Protein AF-A0A813EZA9-F1 (afdb_monomer_lite)

Sequence (537 aa):
VLAMAGLGVSVLGASGIALLLAYHVHFVANLRSFEDGQQLAKQQLSHFQDSVSQLTAAILRPGSSVAEVDAGKLVYPAAALEFALAGPSSFLHNNNKSPLSEDGIKQGKVSDLDKASRNARKFSWHSFYRRGVLRAAPEGSRARYTIEWLGTDKLETMISVKNRSMELSDLVMYDGKLFAMCDITGLVFEVDPVKRLAFQRLALPDGNGKVLKPFKSEWATVKDGILLVGSMGREWVGDQGQIEHFDSQWLKSIDKNGRVESLNWRPVYEALRAASNTSSPGYLWHEAVIWDALLRRWLVLPRKASEREPYSPESDETRGTNMLLLASEDFSQIEVLRIGPLEPEWGFAALRKVPGTNDTYMALKVLEVGERTETKVVVFDLSGNMLLDPPFQPVESAKCLQLLITAMADPQVDITFDEDNRIRVMPKEKFKMTEQLELECQGFSEKIQQFGGTVDMLVEILDGEASKIEHEKLRAIGQRNRAEMEAEARRRKEQNMQAMIQEKTAEHERLVFQLNSLEKAEREQKALIEKLSNNEV

Secondary structure (DSSP, 8-state):
-------------THHHHHHHHHHHHHHHTTTT-STTHHHHHHHHHHHHHHHHHHHHHHT-SS--S----TTS----GGGSTTSS--S--------S----TT-EEEEEE---GGGGB-SSSS-EEEEEEEEEEEEPPTT-S-SEEEEEEEEEEEEES--BTTB---EEEEEEETTEEEEEETTT-EEEEEETTTTEEEEEEE-EETTTTEEEEP---EEEEETTEEEEE---S-EE-TTS-EEE-GGGEEEEE-TT--EEEEE-HHHHHHHHHHTT--TTSEEEEEEEEEETTTTEEEEEEEEEESSS---HHHHTT-B--EEEEEETTSSSEEEEE-S---TTEEEEEEEEPTT-SSEEEEEEEEEETTEEEEEEEEEETT--B-SSSSSEEE-SS-----EEE---------EE-TTS-EESS-HHHHHHHHHHHHHHHHHHHHHHHHHHHHHHHHHHHHHHHHHHHHHHHHHHHHHHHHHHHHHHHHHHHHHHHHHHHHHHHHHHHHHHHHHHHHHHHHHHHHHHHHHHTT--

pLDDT: mean 78.69, std 23.59, range [22.75, 98.62]

Radius of gyration: 42.3 Å; chains: 1; bounding box: 136×72×142 Å

Foldseek 3Di:
DDPDDDDDDDDDPPVVVVVVVVVVVVVVVPPPPDPVVVVVVVVVVVVVVVVVVVVVVVVPDPDDDPDDDDPPPDDDPPPVPVVPPDDPPPPPDDPPDDPADPQAWKKKFKFQQDLVQADPPDLKGKIKIWIKGWAQDDPPDPFRIDIGTDDIFIEMDNDFDPSDWSRWQEWDDAPNWIWTAIQQFLWIWTQDPVVSYTHTDDWQAFAQRPHPGGHRWQEWEDDPRKIKTAAFLDFDADPVRHGPDRRRQWIWIQHPVRDTGIDRNNVVSQLVCVQVLQPPVGHFTFRAWYQDPLVQWIKTFTQFTDNYHHDDPQQRQQRAAQWIWIAHNVRPDIDIDGADDGRRQKGWQYKDAAPPDRFKIKTKIWGDHPPFIWIWIWIAGPVRDTNDVVRIGTDDRTHIRYMDIDDPPDPPFDWDADPVRDTDRDDPVVVVVVVVVVVVVVVVVVVVVVVVVVVVVVVVVVVVVVVVVVVVVVVVVVVVVVVVVVVVVVVVVVVVVVVVVVVVVVVVVVVVVVVVVVVVVVVVVVVVVVVVVVPPD

Organism: Polarella glacialis (NCBI:txid89957)

InterPro domains:
  IPR009283 Apyrase [PF06079] (113-390)
  IPR009283 Apyrase [PTHR13023] (107-389)
  IPR028172 Intraflagellar transport protein 20 [PF14931] (415-532)
  IPR036258 Apyrase superfamily [G3DSA:2.120.10.100] (89-400)
  IPR036258 Apyrase superfamily [SSF101887] (106-389)

Structure (mmCIF, N/CA/C/O backbone):
data_AF-A0A813EZA9-F1
#
_entry.id   AF-A0A813EZA9-F1
#
loop_
_atom_site.group_PDB
_atom_site.id
_atom_site.type_symbol
_atom_site.label_atom_id
_atom_site.label_alt_id
_atom_site.label_comp_id
_atom_site.label_asym_id
_atom_site.label_entity_id
_atom_site.label_seq_id
_atom_site.pdbx_PDB_ins_code
_atom_site.Cartn_x
_atom_site.Cartn_y
_atom_site.Cartn_z
_atom_site.occupancy
_atom_site.B_iso_or_equiv
_atom_site.auth_seq_id
_atom_site.auth_comp_id
_atom_site.auth_asym_id
_atom_site.auth_atom_id
_atom_site.pdbx_PDB_model_num
ATOM 1 N N . VAL A 1 1 ? -31.304 -35.049 33.014 1.00 28.19 1 VAL A N 1
ATOM 2 C CA . VAL A 1 1 ? -32.443 -35.773 33.622 1.00 28.19 1 VAL A CA 1
ATOM 3 C C . VAL A 1 1 ? -33.708 -35.028 33.261 1.00 28.19 1 VAL A C 1
ATOM 5 O O . VAL A 1 1 ? -34.031 -34.020 33.871 1.00 28.19 1 VAL A O 1
ATOM 8 N N . LEU A 1 2 ? -34.359 -35.493 32.199 1.00 22.75 2 LEU A N 1
ATOM 9 C CA . LEU A 1 2 ? -35.774 -35.256 31.964 1.00 22.75 2 LEU A CA 1
ATOM 10 C C . LEU A 1 2 ? -36.556 -36.026 33.036 1.00 22.75 2 LEU A C 1
ATOM 12 O O . LEU A 1 2 ? -36.596 -37.250 33.022 1.00 22.75 2 LEU A O 1
ATOM 16 N N . ALA A 1 3 ? -37.160 -35.299 33.959 1.00 24.53 3 ALA A N 1
ATOM 17 C CA . ALA A 1 3 ? -38.492 -35.586 34.473 1.00 24.53 3 ALA A CA 1
ATOM 18 C C . ALA A 1 3 ? -39.149 -34.201 34.434 1.00 24.53 3 ALA A C 1
ATOM 20 O O . ALA A 1 3 ? -38.639 -33.271 35.040 1.00 24.53 3 ALA A O 1
ATOM 21 N N . MET A 1 4 ? -40.145 -33.913 33.614 1.00 24.69 4 MET A N 1
ATOM 22 C CA . MET A 1 4 ? -41.394 -34.624 33.426 1.00 24.69 4 MET A CA 1
ATOM 23 C C . MET A 1 4 ? -41.964 -34.232 32.059 1.00 24.69 4 MET A C 1
ATOM 25 O O . MET A 1 4 ? -41.934 -33.062 31.681 1.00 24.69 4 MET A O 1
ATOM 29 N N . ALA A 1 5 ? -42.525 -35.207 31.350 1.00 36.88 5 ALA A N 1
ATOM 30 C CA . ALA A 1 5 ? -43.491 -34.959 30.292 1.00 36.88 5 ALA A CA 1
ATOM 31 C C . ALA A 1 5 ? -44.751 -34.298 30.877 1.00 36.88 5 ALA A C 1
ATOM 33 O O . ALA A 1 5 ? -45.174 -34.642 31.980 1.00 36.88 5 ALA A O 1
ATOM 34 N N . GLY A 1 6 ? -45.382 -33.397 30.124 1.00 23.31 6 GLY A N 1
ATOM 35 C CA . GLY A 1 6 ? -46.625 -32.774 30.565 1.00 23.31 6 GLY A CA 1
ATOM 36 C C . GLY A 1 6 ? -47.263 -31.857 29.531 1.00 23.31 6 GLY A C 1
ATOM 37 O O . GLY A 1 6 ? -47.267 -30.653 29.722 1.00 23.31 6 GLY A O 1
ATOM 38 N N . LEU A 1 7 ? -47.856 -32.473 28.504 1.00 29.86 7 LEU A N 1
ATOM 39 C CA . LEU A 1 7 ? -49.028 -31.998 27.750 1.00 29.86 7 LEU A CA 1
ATOM 40 C C . LEU A 1 7 ? -48.911 -30.735 26.874 1.00 29.86 7 LEU A C 1
ATOM 42 O O . LEU A 1 7 ? -48.772 -29.614 27.346 1.00 29.86 7 LEU A O 1
ATOM 46 N N . GLY A 1 8 ? -49.218 -30.949 25.589 1.00 29.86 8 GLY A N 1
ATOM 47 C CA . GLY A 1 8 ? -49.874 -29.966 24.728 1.00 29.86 8 GLY A CA 1
ATOM 48 C C . GLY A 1 8 ? -49.059 -29.588 23.503 1.00 29.86 8 GLY A C 1
ATOM 49 O O . GLY A 1 8 ? -48.077 -28.890 23.656 1.00 29.86 8 GLY A O 1
ATOM 50 N N . VAL A 1 9 ? -49.496 -30.015 22.311 1.00 30.50 9 VAL A N 1
ATOM 51 C CA . VAL A 1 9 ? -49.810 -29.128 21.171 1.00 30.50 9 VAL A CA 1
ATOM 52 C C . VAL A 1 9 ? -50.706 -29.916 20.205 1.00 30.50 9 VAL A C 1
ATOM 54 O O . VAL A 1 9 ? -50.255 -30.599 19.291 1.00 30.50 9 VAL A O 1
ATOM 57 N N . SER A 1 10 ? -52.015 -29.813 20.410 1.00 34.16 10 SER A N 1
ATOM 58 C CA . SER A 1 10 ? -52.947 -29.642 19.296 1.00 34.16 10 SER A CA 1
ATOM 59 C C . SER A 1 10 ? -52.851 -28.184 18.835 1.00 34.16 10 SER A C 1
ATOM 61 O O . SER A 1 10 ? -52.680 -27.315 19.684 1.00 34.16 10 SER A O 1
ATOM 63 N N . VAL A 1 11 ? -53.057 -27.927 17.540 1.00 39.22 11 VAL A N 1
ATOM 64 C CA . VAL A 1 11 ? -53.038 -26.620 16.840 1.00 39.22 11 VAL A CA 1
ATOM 65 C C . VAL A 1 11 ? -51.728 -26.325 16.101 1.00 39.22 11 VAL A C 1
ATOM 67 O O . VAL A 1 11 ? -50.929 -25.492 16.501 1.00 39.22 11 VAL A O 1
ATOM 70 N N . LEU A 1 12 ? -51.588 -26.926 14.920 1.00 34.16 12 LEU A N 1
ATOM 71 C CA . LEU A 1 12 ? -51.025 -26.241 13.754 1.00 34.16 12 LEU A CA 1
ATOM 72 C C . LEU A 1 12 ? -51.960 -26.532 12.574 1.00 34.16 12 LEU A C 1
ATOM 74 O O . LEU A 1 12 ? -51.839 -27.536 11.880 1.00 34.16 12 LEU A O 1
ATOM 78 N N . GLY A 1 13 ? -52.980 -25.684 12.429 1.00 37.81 13 GLY A N 1
ATOM 79 C CA . GLY A 1 13 ? -53.906 -25.711 11.298 1.00 37.81 13 GLY A CA 1
ATOM 80 C C . GLY A 1 13 ? -53.249 -25.235 9.997 1.00 37.81 13 GLY A C 1
ATOM 81 O O . GLY A 1 13 ? -52.117 -24.751 9.997 1.00 37.81 13 GLY A O 1
ATOM 82 N N . ALA A 1 14 ? -54.004 -25.353 8.899 1.00 35.12 14 ALA A N 1
ATOM 83 C CA . ALA A 1 14 ? -53.630 -25.134 7.492 1.00 35.12 14 ALA A CA 1
ATOM 84 C C . ALA A 1 14 ? -52.736 -23.909 7.180 1.00 35.12 14 ALA A C 1
ATOM 86 O O . ALA A 1 14 ? -52.010 -23.915 6.186 1.00 35.12 14 ALA A O 1
ATOM 87 N N . SER A 1 15 ? -52.718 -22.892 8.042 1.00 36.16 15 SER A N 1
ATOM 88 C CA . SER A 1 15 ? -51.835 -21.722 7.965 1.00 36.16 15 SER A CA 1
ATOM 89 C C . SER A 1 15 ? -50.338 -22.061 8.066 1.00 36.16 15 SER A C 1
ATOM 91 O O . SER A 1 15 ? -49.521 -21.397 7.433 1.00 36.16 15 SER A O 1
ATOM 93 N N . GLY A 1 16 ? -49.959 -23.109 8.810 1.00 40.59 16 GLY A N 1
ATOM 94 C CA . GLY A 1 16 ? -48.555 -23.530 8.946 1.00 40.59 16 GLY A CA 1
ATOM 95 C C . GLY A 1 16 ? -47.991 -24.183 7.679 1.00 40.59 16 GLY A C 1
ATOM 96 O O . GLY A 1 16 ? -46.829 -23.986 7.332 1.00 40.59 16 GLY A O 1
ATOM 97 N N . ILE A 1 17 ? -48.841 -24.896 6.936 1.00 45.69 17 ILE A N 1
ATOM 98 C CA . ILE A 1 17 ? -48.466 -25.564 5.682 1.00 45.69 17 ILE A CA 1
ATOM 99 C C . ILE A 1 17 ? -48.288 -24.531 4.557 1.00 45.69 17 ILE A C 1
ATOM 101 O O . ILE A 1 17 ? -47.367 -24.647 3.749 1.00 45.69 17 ILE A O 1
ATOM 105 N N . ALA A 1 18 ? -49.104 -23.472 4.545 1.00 37.09 18 ALA A N 1
ATOM 106 C CA . ALA A 1 18 ? -48.965 -22.367 3.597 1.00 37.09 18 ALA A CA 1
ATOM 107 C C . ALA A 1 18 ? -47.655 -21.578 3.793 1.00 37.09 18 ALA A C 1
ATOM 109 O O . ALA A 1 18 ? -47.028 -21.178 2.812 1.00 37.09 18 ALA A O 1
ATOM 110 N N . LEU A 1 19 ? -47.205 -21.404 5.043 1.00 40.97 19 LEU A N 1
ATOM 111 C CA . LEU A 1 19 ? -45.951 -20.710 5.354 1.00 40.97 19 LEU A CA 1
ATOM 112 C C . LEU A 1 19 ? -44.721 -21.523 4.915 1.00 40.97 19 LEU A C 1
ATOM 114 O O . LEU A 1 19 ? -43.780 -20.967 4.352 1.00 40.97 19 LEU A O 1
ATOM 118 N N . LEU A 1 20 ? -44.764 -22.846 5.103 1.00 42.59 20 LEU A N 1
ATOM 119 C CA . LEU A 1 20 ? -43.728 -23.775 4.639 1.00 42.59 20 LEU A CA 1
ATOM 120 C C . LEU A 1 20 ? -43.638 -23.818 3.108 1.00 42.59 20 LEU A C 1
ATOM 122 O O . LEU A 1 20 ? -42.536 -23.787 2.565 1.00 42.59 20 LEU A O 1
ATOM 126 N N . LEU A 1 21 ? -44.775 -23.808 2.404 1.00 40.66 21 LEU A N 1
ATOM 127 C CA . LEU A 1 21 ? -44.810 -23.743 0.938 1.00 40.66 21 LEU A CA 1
ATOM 128 C C . LEU A 1 21 ? -44.280 -22.404 0.399 1.00 40.66 21 LEU A C 1
ATOM 130 O O . LEU A 1 21 ? -43.521 -22.400 -0.569 1.00 40.66 21 LEU A O 1
ATOM 134 N N . ALA A 1 22 ? -44.607 -21.280 1.045 1.00 38.00 22 ALA A N 1
ATOM 135 C CA . ALA A 1 22 ? -44.097 -19.962 0.663 1.00 38.00 22 ALA A CA 1
ATOM 136 C C . ALA A 1 22 ? -42.574 -19.845 0.862 1.00 38.00 22 ALA A C 1
ATOM 138 O O . ALA A 1 22 ? -41.874 -19.323 -0.009 1.00 38.00 22 ALA A O 1
ATOM 139 N N . TYR A 1 23 ? -42.046 -20.401 1.958 1.00 41.41 23 TYR A N 1
ATOM 140 C CA . TYR A 1 23 ? -40.603 -20.447 2.217 1.00 41.41 23 TYR A CA 1
ATOM 141 C C . TYR A 1 23 ? -39.870 -21.346 1.208 1.00 41.41 23 TYR A C 1
ATOM 143 O O . TYR A 1 23 ? -38.764 -21.031 0.769 1.00 41.41 23 TYR A O 1
ATOM 151 N N . HIS A 1 24 ? -40.512 -22.435 0.772 1.00 43.16 24 HIS A N 1
ATOM 152 C CA . HIS A 1 24 ? -39.941 -23.370 -0.197 1.00 43.16 24 HIS A CA 1
ATOM 153 C C . HIS A 1 24 ? -39.879 -22.788 -1.619 1.00 43.16 24 HIS A C 1
ATOM 155 O O . HIS A 1 24 ? -38.862 -22.932 -2.296 1.00 43.16 24 HIS A O 1
ATOM 161 N N . VAL A 1 25 ? -40.908 -22.053 -2.059 1.00 38.59 25 VAL A N 1
ATOM 162 C CA . VAL A 1 25 ? -40.901 -21.353 -3.361 1.00 38.59 25 VAL A CA 1
ATOM 163 C C . VAL A 1 25 ? -39.807 -20.278 -3.404 1.00 38.59 25 VAL A C 1
ATOM 165 O O . VAL A 1 25 ? -39.124 -20.133 -4.419 1.00 38.59 25 VAL A O 1
ATOM 168 N N . HIS A 1 26 ? -39.574 -19.583 -2.287 1.00 37.50 26 HIS A N 1
ATOM 169 C CA . HIS A 1 26 ? -38.527 -18.564 -2.184 1.00 37.50 26 HIS A CA 1
ATOM 170 C C . HIS A 1 26 ? -37.107 -19.159 -2.138 1.00 37.50 26 HIS A C 1
ATOM 172 O O . HIS A 1 26 ? -36.161 -18.554 -2.646 1.00 37.50 26 HIS A O 1
ATOM 178 N N . PHE A 1 27 ? -36.952 -20.360 -1.573 1.00 38.81 27 PHE A N 1
ATOM 179 C CA . PHE A 1 27 ? -35.681 -21.087 -1.532 1.00 38.81 27 PHE A CA 1
ATOM 180 C C . PHE A 1 27 ? -35.312 -21.689 -2.900 1.00 38.81 27 PHE A C 1
ATOM 182 O O . PHE A 1 27 ? -34.166 -21.592 -3.336 1.00 38.81 27 PHE A O 1
ATOM 189 N N . VAL A 1 28 ? -36.293 -22.227 -3.635 1.00 37.94 28 VAL A N 1
ATOM 190 C CA . VAL A 1 28 ? -36.092 -22.805 -4.979 1.00 37.94 28 VAL A CA 1
ATOM 191 C C . VAL A 1 28 ? -35.793 -21.732 -6.037 1.00 37.94 28 VAL A C 1
ATOM 193 O O . VAL A 1 28 ? -35.007 -21.979 -6.953 1.00 37.94 28 VAL A O 1
ATOM 196 N N . ALA A 1 29 ? -36.345 -20.521 -5.904 1.00 37.50 29 ALA A N 1
ATOM 197 C CA . ALA A 1 29 ? -36.026 -19.394 -6.789 1.00 37.50 29 ALA A CA 1
ATOM 198 C C . ALA A 1 29 ? -34.553 -18.938 -6.697 1.00 37.50 29 ALA A C 1
ATOM 200 O O . ALA A 1 29 ? -33.996 -18.499 -7.703 1.00 37.50 29 ALA A O 1
ATOM 201 N N . ASN A 1 30 ? -33.905 -19.108 -5.539 1.00 37.12 30 ASN A N 1
ATOM 202 C CA . ASN A 1 30 ? -32.525 -18.668 -5.297 1.00 37.12 30 ASN A CA 1
ATOM 203 C C . ASN A 1 30 ? -31.444 -19.713 -5.633 1.00 37.12 30 ASN A C 1
ATOM 205 O O . ASN A 1 30 ? -30.259 -19.402 -5.564 1.00 37.12 30 ASN A O 1
ATOM 209 N N . LEU A 1 31 ? -31.817 -20.929 -6.046 1.00 38.00 31 LEU A N 1
ATOM 210 C CA . LEU A 1 31 ? -30.873 -22.012 -6.372 1.00 38.00 31 LEU A CA 1
ATOM 211 C C . LEU A 1 31 ? -30.503 -22.105 -7.867 1.00 38.00 31 LEU A C 1
ATOM 213 O O . LEU A 1 31 ? -29.834 -23.046 -8.287 1.00 38.00 31 LEU A O 1
ATOM 217 N N . ARG A 1 32 ? -30.910 -21.135 -8.697 1.00 35.31 32 ARG A N 1
ATOM 218 C CA . ARG A 1 32 ? -30.707 -21.161 -10.161 1.00 35.31 32 ARG A CA 1
ATOM 219 C C . ARG A 1 32 ? -29.272 -20.884 -10.654 1.00 35.31 32 ARG A C 1
ATOM 221 O O . ARG A 1 32 ? -29.101 -20.730 -11.858 1.00 35.31 32 ARG A O 1
ATOM 228 N N . SER A 1 33 ? -28.248 -20.845 -9.797 1.00 42.59 33 SER A N 1
ATOM 229 C CA . SER A 1 33 ? -26.887 -20.431 -10.198 1.00 42.59 33 SER A CA 1
ATOM 230 C C . SER A 1 33 ? -25.757 -21.458 -10.033 1.00 42.59 33 SER A C 1
ATOM 232 O O . SER A 1 33 ? -24.614 -21.103 -10.293 1.00 42.59 33 SER A O 1
ATOM 234 N N . PHE A 1 34 ? -26.016 -22.719 -9.670 1.00 40.69 34 PHE A N 1
ATOM 235 C CA . PHE A 1 34 ? -24.940 -23.716 -9.533 1.00 40.69 34 PHE A CA 1
ATOM 236 C C . PHE A 1 34 ? -25.332 -25.077 -10.126 1.00 40.69 34 PHE A C 1
ATOM 238 O O . PHE A 1 34 ? -26.216 -25.761 -9.608 1.00 40.69 34 PHE A O 1
ATOM 245 N N . GLU A 1 35 ? -24.678 -25.470 -11.224 1.00 39.78 35 GLU A N 1
ATOM 246 C CA . GLU A 1 35 ? -24.979 -26.704 -11.971 1.00 39.78 35 GLU A CA 1
ATOM 247 C C . GLU A 1 35 ? -24.583 -27.986 -11.213 1.00 39.78 35 GLU A C 1
ATOM 249 O O . GLU A 1 35 ? -25.309 -28.977 -11.292 1.00 39.78 35 GLU A O 1
ATOM 254 N N . ASP A 1 36 ? -23.559 -27.952 -10.354 1.00 38.16 36 ASP A N 1
ATOM 255 C CA . ASP A 1 36 ? -23.108 -29.144 -9.610 1.00 38.16 36 ASP A CA 1
ATOM 256 C C . ASP A 1 36 ? -23.960 -29.467 -8.363 1.00 38.16 36 ASP A C 1
ATOM 258 O O . ASP A 1 36 ? -23.977 -30.597 -7.874 1.00 38.16 36 ASP A O 1
ATOM 262 N N . GLY A 1 37 ? -24.759 -28.509 -7.876 1.00 37.50 37 GLY A N 1
ATOM 263 C CA . GLY A 1 37 ? -25.713 -28.723 -6.778 1.00 37.50 37 GLY A CA 1
ATOM 264 C C . GLY A 1 37 ? -27.010 -29.424 -7.205 1.00 37.50 37 GLY A C 1
ATOM 265 O O . GLY A 1 37 ? -27.767 -29.905 -6.358 1.00 37.50 37 GLY A O 1
ATOM 266 N N . GLN A 1 38 ? -27.286 -29.517 -8.513 1.00 39.62 38 GLN A N 1
ATOM 267 C CA . GLN A 1 38 ? -28.569 -30.018 -9.014 1.00 39.62 38 GLN A CA 1
ATOM 268 C C . GLN A 1 38 ? -28.761 -31.524 -8.827 1.00 39.62 38 GLN A C 1
ATOM 270 O O . GLN A 1 38 ? -29.901 -31.975 -8.718 1.00 39.62 38 GLN A O 1
ATOM 275 N N . GLN A 1 39 ? -27.690 -32.315 -8.803 1.00 40.59 39 GLN A N 1
ATOM 276 C CA . GLN A 1 39 ? -27.807 -33.775 -8.760 1.00 40.59 39 GLN A CA 1
ATOM 277 C C . GLN A 1 39 ? -28.096 -34.275 -7.338 1.00 40.59 39 GLN A C 1
ATOM 279 O O . GLN A 1 39 ? -29.005 -35.083 -7.147 1.00 40.59 39 GLN A O 1
ATOM 284 N N . LEU A 1 40 ? -27.423 -33.696 -6.337 1.00 40.19 40 LEU A N 1
ATOM 285 C CA . LEU A 1 40 ? -27.664 -33.982 -4.921 1.00 40.19 40 LEU A CA 1
ATOM 286 C C . LEU A 1 40 ? -29.023 -33.430 -4.458 1.00 40.19 40 LEU A C 1
ATOM 288 O O . LEU A 1 40 ? -29.768 -34.118 -3.759 1.00 40.19 40 LEU A O 1
ATOM 292 N N . ALA A 1 41 ? -29.397 -32.233 -4.928 1.00 39.38 41 ALA A N 1
ATOM 293 C CA . ALA A 1 41 ? -30.703 -31.644 -4.643 1.00 39.38 41 ALA A CA 1
ATOM 294 C C . ALA A 1 41 ? -31.851 -32.449 -5.273 1.00 39.38 41 ALA A C 1
ATOM 296 O O . ALA A 1 41 ? -32.845 -32.690 -4.598 1.00 39.38 41 ALA A O 1
ATOM 297 N N . LYS A 1 42 ? -31.722 -32.942 -6.517 1.00 43.28 42 LYS A N 1
ATOM 298 C CA . LYS A 1 42 ? -32.744 -33.804 -7.152 1.00 43.28 42 LYS A CA 1
ATOM 299 C C . LYS A 1 42 ? -32.926 -35.136 -6.416 1.00 43.28 42 LYS A C 1
ATOM 301 O O . LYS A 1 42 ? -34.055 -35.606 -6.286 1.00 43.28 42 LYS A O 1
ATOM 306 N N . GLN A 1 43 ? -31.844 -35.721 -5.900 1.00 45.16 43 GLN A N 1
ATOM 307 C CA . GLN A 1 43 ? -31.900 -36.985 -5.162 1.00 45.16 43 GLN A CA 1
ATOM 308 C C . GLN A 1 43 ? -32.594 -36.813 -3.801 1.00 45.16 43 GLN A C 1
ATOM 310 O O . GLN A 1 43 ? -33.490 -37.590 -3.465 1.00 45.16 43 GLN A O 1
ATOM 315 N N . GLN A 1 44 ? -32.269 -35.741 -3.069 1.00 40.31 44 GLN A N 1
ATOM 316 C CA . GLN A 1 44 ? -32.934 -35.408 -1.804 1.00 40.31 44 GLN A CA 1
ATOM 317 C C . GLN A 1 44 ? -34.390 -34.951 -1.994 1.00 40.31 44 GLN A C 1
ATOM 319 O O . GLN A 1 44 ? -35.246 -35.284 -1.173 1.00 40.31 44 GLN A O 1
ATOM 324 N N . LEU A 1 45 ? -34.704 -34.272 -3.105 1.00 40.78 45 LEU A N 1
ATOM 325 C CA . LEU A 1 45 ? -36.068 -33.865 -3.453 1.00 40.78 45 LEU A CA 1
ATOM 326 C C . LEU A 1 45 ? -36.969 -35.074 -3.755 1.00 40.78 45 LEU A C 1
ATOM 328 O O . LEU A 1 45 ? -38.120 -35.081 -3.325 1.00 40.78 45 LEU A O 1
ATOM 332 N N . SER A 1 46 ? -36.446 -36.113 -4.422 1.00 44.22 46 SER A N 1
ATOM 333 C CA . SER A 1 46 ? -37.210 -37.343 -4.699 1.00 44.22 46 SER A CA 1
ATOM 334 C C . SER A 1 46 ? -37.577 -38.104 -3.418 1.00 44.22 46 SER A C 1
ATOM 336 O O . SER A 1 46 ? -38.731 -38.478 -3.228 1.00 44.22 46 SER A O 1
ATOM 338 N N . HIS A 1 47 ? -36.640 -38.212 -2.467 1.00 46.41 47 HIS A N 1
ATOM 339 C CA . HIS A 1 47 ? -36.885 -38.855 -1.173 1.00 46.41 47 HIS A CA 1
ATOM 340 C C . HIS A 1 47 ? -37.899 -38.090 -0.310 1.00 46.41 47 HIS A C 1
ATOM 342 O O . HIS A 1 47 ? -38.717 -38.699 0.389 1.00 46.41 47 HIS A O 1
ATOM 348 N N . PHE A 1 48 ? -37.864 -36.756 -0.367 1.00 41.03 48 PHE A N 1
ATOM 349 C CA . PHE A 1 48 ? -38.807 -35.907 0.353 1.00 41.03 48 PHE A CA 1
ATOM 350 C C . PHE A 1 48 ? -40.216 -35.963 -0.260 1.00 41.03 48 PHE A C 1
ATOM 352 O O . PHE A 1 48 ? -41.196 -36.079 0.474 1.00 41.03 48 PHE A O 1
ATOM 359 N N . GLN A 1 49 ? -40.332 -35.965 -1.592 1.00 42.97 49 GLN A N 1
ATOM 360 C CA . GLN A 1 49 ? -41.613 -36.119 -2.295 1.00 42.97 49 GLN A CA 1
ATOM 361 C C . GLN A 1 49 ? -42.257 -37.491 -2.050 1.00 42.97 49 GLN A C 1
ATOM 363 O O . GLN A 1 49 ? -43.476 -37.557 -1.870 1.00 42.97 49 GLN A O 1
ATOM 368 N N . ASP A 1 50 ? -41.463 -38.558 -1.947 1.00 45.50 50 ASP A N 1
ATOM 369 C CA . ASP A 1 50 ? -41.960 -39.892 -1.592 1.00 45.50 50 ASP A CA 1
ATOM 370 C C . ASP A 1 50 ? -42.461 -39.948 -0.143 1.00 45.50 50 ASP A C 1
ATOM 372 O O . ASP A 1 50 ? -43.538 -40.483 0.125 1.00 45.50 50 ASP A O 1
ATOM 376 N N . SER A 1 51 ? -41.745 -39.317 0.790 1.00 44.22 51 SER A N 1
ATOM 377 C CA . SER A 1 51 ? -42.145 -39.264 2.204 1.00 44.22 51 SER A CA 1
ATOM 378 C C . SER A 1 51 ? -43.402 -38.420 2.427 1.00 44.22 51 SER A C 1
ATOM 380 O O . SER A 1 51 ? -44.285 -38.805 3.194 1.00 44.22 51 SER A O 1
ATOM 382 N N . VAL A 1 52 ? -43.541 -37.304 1.704 1.00 44.09 52 VAL A N 1
ATOM 383 C CA . VAL A 1 52 ? -44.749 -36.467 1.745 1.00 44.09 52 VAL A CA 1
ATOM 384 C C . VAL A 1 52 ? -45.932 -37.171 1.076 1.00 44.09 52 VAL A C 1
ATOM 386 O O . VAL A 1 52 ? -47.045 -37.107 1.598 1.00 44.09 52 VAL A O 1
ATOM 389 N N . SER A 1 53 ? -45.716 -37.909 -0.018 1.00 44.44 53 SER A N 1
ATOM 390 C CA . SER A 1 53 ? -46.777 -38.684 -0.684 1.00 44.44 53 SER A CA 1
ATOM 391 C C . SER A 1 53 ? -47.287 -39.837 0.187 1.00 44.44 53 SER A C 1
ATOM 393 O O . SER A 1 53 ? -48.494 -40.071 0.248 1.00 44.44 53 SER A O 1
ATOM 395 N N . GLN A 1 54 ? -46.398 -40.502 0.931 1.00 46.66 54 GLN A N 1
ATOM 396 C CA . GLN A 1 54 ? -46.759 -41.550 1.895 1.00 46.66 54 GLN A CA 1
ATOM 397 C C . GLN A 1 54 ? -47.529 -40.998 3.105 1.00 46.66 54 GLN A C 1
ATOM 399 O O . GLN A 1 54 ? -48.537 -41.582 3.506 1.00 46.66 54 GLN A O 1
ATOM 404 N N . LEU A 1 55 ? -47.127 -39.839 3.638 1.00 43.03 55 LEU A N 1
ATOM 405 C CA . LEU A 1 55 ? -47.847 -39.140 4.712 1.00 43.03 55 LEU A CA 1
ATOM 406 C C . LEU A 1 55 ? -49.228 -38.648 4.260 1.00 43.03 55 LEU A C 1
ATOM 408 O O . LEU A 1 55 ? -50.213 -38.801 4.980 1.00 43.03 55 LEU A O 1
ATOM 412 N N . THR A 1 56 ? -49.326 -38.119 3.040 1.00 41.66 56 THR A N 1
ATOM 413 C CA . THR A 1 56 ? -50.592 -37.626 2.473 1.00 41.66 56 THR A CA 1
ATOM 414 C C . THR A 1 56 ? -51.559 -38.784 2.185 1.00 41.66 56 THR A C 1
ATOM 416 O O . THR A 1 56 ? -52.756 -38.668 2.445 1.00 41.66 56 THR A O 1
ATOM 419 N N . ALA A 1 57 ? -51.048 -39.939 1.738 1.00 44.44 57 ALA A N 1
ATOM 420 C CA . ALA A 1 57 ? -51.835 -41.160 1.539 1.00 44.44 57 ALA A CA 1
ATOM 421 C C . ALA A 1 57 ? -52.309 -41.812 2.855 1.00 44.44 57 ALA A C 1
ATOM 423 O O . ALA A 1 57 ? -53.366 -42.447 2.873 1.00 44.44 57 ALA A O 1
ATOM 424 N N . ALA A 1 58 ? -51.566 -41.638 3.953 1.00 44.19 58 ALA A N 1
ATOM 425 C CA . ALA A 1 58 ? -51.950 -42.111 5.283 1.00 44.19 58 ALA A CA 1
ATOM 426 C C . ALA A 1 58 ? -53.031 -41.230 5.941 1.00 44.19 58 ALA A C 1
ATOM 428 O O . ALA A 1 58 ? -53.887 -41.742 6.657 1.00 44.19 58 ALA A O 1
ATOM 429 N N . ILE A 1 59 ? -53.031 -39.921 5.661 1.00 41.47 59 ILE A N 1
ATOM 430 C CA . ILE A 1 59 ? -53.965 -38.945 6.253 1.00 41.47 59 ILE A CA 1
ATOM 431 C C . ILE A 1 59 ? -55.336 -38.932 5.542 1.00 41.47 59 ILE A C 1
ATOM 433 O O . ILE A 1 59 ? -56.338 -38.561 6.149 1.00 41.47 59 ILE A O 1
ATOM 437 N N . LEU A 1 60 ? -55.419 -39.369 4.279 1.00 38.34 60 LEU A N 1
ATOM 438 C CA . LEU A 1 60 ? -56.641 -39.282 3.457 1.00 38.34 60 LEU A CA 1
ATOM 439 C C . LEU A 1 60 ? -57.532 -40.542 3.436 1.00 38.34 60 LEU A C 1
ATOM 441 O O . LEU A 1 60 ? -58.493 -40.586 2.667 1.00 38.34 60 LEU A O 1
ATOM 445 N N . ARG A 1 61 ? -57.278 -41.568 4.262 1.00 39.03 61 ARG A N 1
ATOM 446 C CA . ARG A 1 61 ? -58.189 -42.727 4.365 1.00 39.03 61 ARG A CA 1
ATOM 447 C C . ARG A 1 61 ? -59.319 -42.458 5.371 1.00 39.03 61 ARG A C 1
ATOM 449 O O . ARG A 1 61 ? -59.033 -42.220 6.543 1.00 39.03 61 ARG A O 1
ATOM 456 N N . PRO A 1 62 ? -60.601 -42.542 4.973 1.00 34.50 62 PRO A N 1
ATOM 457 C CA . PRO A 1 62 ? -61.698 -42.420 5.917 1.00 34.50 62 PRO A CA 1
ATOM 458 C C . PRO A 1 62 ? -61.874 -43.734 6.692 1.00 34.50 62 PRO A C 1
ATOM 460 O O . PRO A 1 62 ? -62.177 -44.765 6.096 1.00 34.50 62 PRO A O 1
ATOM 463 N N . GLY A 1 63 ? -61.724 -43.683 8.021 1.00 43.91 63 GLY A N 1
ATOM 464 C CA . GLY A 1 63 ? -62.282 -44.701 8.924 1.00 43.91 63 GLY A CA 1
ATOM 465 C C . GLY A 1 63 ? -61.327 -45.650 9.660 1.00 43.91 63 GLY A C 1
ATOM 466 O O . GLY A 1 63 ? -61.719 -46.786 9.904 1.00 43.91 63 GLY A O 1
ATOM 467 N N . SER A 1 64 ? -60.131 -45.231 10.085 1.00 32.84 64 SER A N 1
ATOM 468 C CA . SER A 1 64 ? -59.290 -46.054 10.980 1.00 32.84 64 SER A CA 1
ATOM 469 C C . SER A 1 64 ? -58.804 -45.282 12.209 1.00 32.84 64 SER A C 1
ATOM 471 O O . SER A 1 64 ? -58.277 -44.177 12.102 1.00 32.84 64 SER A O 1
ATOM 473 N N . SER A 1 65 ? -59.027 -45.880 13.382 1.00 34.84 65 SER A N 1
ATOM 474 C CA . SER A 1 65 ? -58.677 -45.387 14.714 1.00 34.84 65 SER A CA 1
ATOM 475 C C . SER A 1 65 ? -57.169 -45.266 14.921 1.00 34.84 65 SER A C 1
ATOM 477 O O . SER A 1 65 ? -56.402 -46.117 14.481 1.00 34.84 65 SER A O 1
ATOM 479 N N . VAL A 1 66 ? -56.774 -44.233 15.662 1.00 38.28 66 VAL A N 1
ATOM 480 C CA . VAL A 1 66 ? -55.398 -43.957 16.085 1.00 38.28 66 VAL A CA 1
ATOM 481 C C . VAL A 1 66 ? -54.954 -44.993 17.121 1.00 38.28 66 VAL A C 1
ATOM 483 O O . VAL A 1 66 ? -55.144 -44.803 18.318 1.00 38.28 66 VAL A O 1
ATOM 486 N N . ALA A 1 67 ? -54.381 -46.099 16.663 1.00 39.56 67 ALA A N 1
ATOM 487 C CA . ALA A 1 67 ? -53.514 -46.968 17.449 1.00 39.56 67 ALA A CA 1
ATOM 488 C C . ALA A 1 67 ? -52.636 -47.766 16.477 1.00 39.56 67 ALA A C 1
ATOM 490 O O . ALA A 1 67 ? -53.138 -48.274 15.482 1.00 39.56 67 ALA A O 1
ATOM 491 N N . GLU A 1 68 ? -51.342 -47.847 16.788 1.00 39.41 68 GLU A N 1
ATOM 492 C CA . GLU A 1 68 ? -50.287 -48.555 16.044 1.00 39.41 68 GLU A CA 1
ATOM 493 C C . GLU A 1 68 ? -49.781 -47.872 14.762 1.00 39.41 68 GLU A C 1
ATOM 495 O O . GLU A 1 68 ? -50.030 -48.289 13.634 1.00 39.41 68 GLU A O 1
ATOM 500 N N . VAL A 1 69 ? -48.936 -46.856 14.961 1.00 33.94 69 VAL A N 1
ATOM 501 C CA . VAL A 1 69 ? -47.760 -46.670 14.102 1.00 33.94 69 VAL A CA 1
ATOM 502 C C . VAL A 1 69 ? -46.532 -46.782 15.001 1.00 33.94 69 VAL A C 1
ATOM 504 O O . VAL A 1 69 ? -46.389 -46.054 15.981 1.00 33.94 69 VAL A O 1
ATOM 507 N N . ASP A 1 70 ? -45.704 -47.767 14.681 1.00 33.25 70 ASP A N 1
ATOM 508 C CA . ASP A 1 70 ? -44.531 -48.224 15.417 1.00 33.25 70 ASP A CA 1
ATOM 509 C C . ASP A 1 70 ? -43.476 -47.107 15.555 1.00 33.25 70 ASP A C 1
ATOM 511 O O . ASP A 1 70 ? -42.863 -46.666 14.578 1.00 33.25 70 ASP A O 1
ATOM 515 N N . ALA A 1 71 ? -43.270 -46.623 16.782 1.00 30.86 71 ALA A N 1
ATOM 516 C CA . ALA A 1 71 ? -42.378 -45.512 17.128 1.00 30.86 71 ALA A CA 1
ATOM 517 C C . ALA A 1 71 ? -40.888 -45.927 17.178 1.00 30.86 71 ALA A C 1
ATOM 519 O O . ALA A 1 71 ? -40.150 -45.521 18.075 1.00 30.86 71 ALA A O 1
ATOM 520 N N . GLY A 1 72 ? -40.443 -46.756 16.228 1.00 32.81 72 GLY A N 1
ATOM 521 C CA . GLY A 1 72 ? -39.101 -47.354 16.202 1.00 32.81 72 GLY A CA 1
ATOM 522 C C . GLY A 1 72 ? -38.202 -46.945 15.029 1.00 32.81 72 GLY A C 1
ATOM 523 O O . GLY A 1 72 ? -37.048 -47.365 14.977 1.00 32.81 72 GLY A O 1
ATOM 524 N N . LYS A 1 73 ? -38.677 -46.141 14.069 1.00 30.56 73 LYS A N 1
ATOM 525 C CA . LYS A 1 73 ? -37.894 -45.774 12.872 1.00 30.56 73 LYS A CA 1
ATOM 526 C C . LYS A 1 73 ? -38.063 -44.310 12.481 1.00 30.56 73 LYS A C 1
ATOM 528 O O . LYS A 1 73 ? -38.641 -44.022 11.446 1.00 30.56 73 LYS A O 1
ATOM 533 N N . LEU A 1 74 ? -37.554 -43.395 13.302 1.00 26.73 74 LEU A N 1
ATOM 534 C CA . LEU A 1 74 ? -37.237 -42.013 12.912 1.00 26.73 74 LEU A CA 1
ATOM 535 C C . LEU A 1 74 ? -36.371 -41.383 14.011 1.00 26.73 74 LEU A C 1
ATOM 537 O O . LEU A 1 74 ? -36.852 -40.689 14.900 1.00 26.73 74 LEU A O 1
ATOM 541 N N . VAL A 1 75 ? -35.071 -41.678 13.974 1.00 29.19 75 VAL A N 1
ATOM 542 C CA . VAL A 1 75 ? -34.075 -40.979 14.792 1.00 29.19 75 VAL A CA 1
ATOM 543 C C . VAL A 1 75 ? -33.598 -39.776 13.983 1.00 29.19 75 VAL A C 1
ATOM 545 O O . VAL A 1 75 ? -32.740 -39.912 13.116 1.00 29.19 75 VAL A O 1
ATOM 548 N N . TYR A 1 76 ? -34.166 -38.603 14.251 1.00 28.03 76 TYR A N 1
ATOM 549 C CA . TYR A 1 76 ? -33.513 -37.335 13.929 1.00 28.03 76 TYR A CA 1
ATOM 550 C C . TYR A 1 76 ? -32.812 -36.824 15.195 1.00 28.03 76 TYR A C 1
ATOM 552 O O . TYR A 1 76 ? -33.424 -36.832 16.266 1.00 28.03 76 TYR A O 1
ATOM 560 N N . PRO A 1 77 ? -31.542 -36.392 15.121 1.00 28.41 77 PRO A N 1
ATOM 561 C CA . PRO A 1 77 ? -30.847 -35.847 16.277 1.00 28.41 77 PRO A CA 1
ATOM 562 C C . PRO A 1 77 ? -31.501 -34.525 16.702 1.00 28.41 77 PRO A C 1
ATOM 564 O O . PRO A 1 77 ? -31.665 -33.605 15.901 1.00 28.41 77 PRO A O 1
ATOM 567 N N . ALA A 1 78 ? -31.831 -34.420 17.990 1.00 26.19 78 ALA A N 1
ATOM 568 C CA . ALA A 1 78 ? -32.477 -33.274 18.637 1.00 26.19 78 ALA A CA 1
ATOM 569 C C . ALA A 1 78 ? -31.685 -31.943 18.574 1.00 26.19 78 ALA A C 1
ATOM 571 O O . ALA A 1 78 ? -32.139 -30.938 19.107 1.00 26.19 78 ALA A O 1
ATOM 572 N N . ALA A 1 79 ? -30.541 -31.900 17.886 1.00 28.77 79 ALA A N 1
ATOM 573 C CA . ALA A 1 79 ? -29.729 -30.698 17.686 1.00 28.77 79 ALA A CA 1
ATOM 574 C C . ALA A 1 79 ? -30.277 -29.745 16.601 1.00 28.77 79 ALA A C 1
ATOM 576 O O . ALA A 1 79 ? -29.842 -28.602 16.511 1.00 28.77 79 ALA A O 1
ATOM 577 N N . ALA A 1 80 ? -31.236 -30.182 15.775 1.00 27.48 80 ALA A N 1
ATOM 578 C CA . ALA A 1 80 ? -31.772 -29.364 14.681 1.00 27.48 80 ALA A CA 1
ATOM 579 C C . ALA A 1 80 ? -32.987 -28.491 15.068 1.00 27.48 80 ALA A C 1
ATOM 581 O O . ALA A 1 80 ? -33.365 -27.608 14.301 1.00 27.48 80 ALA A O 1
ATOM 582 N N . LEU A 1 81 ? -33.599 -28.707 16.242 1.00 26.84 81 LEU A N 1
ATOM 583 C CA . LEU A 1 81 ? -34.809 -27.979 16.657 1.00 26.84 81 LEU A CA 1
ATOM 584 C C . LEU A 1 81 ? -34.516 -26.736 17.522 1.00 26.84 81 LEU A C 1
ATOM 586 O O . LEU A 1 81 ? -35.321 -25.809 17.536 1.00 26.84 81 LEU A O 1
ATOM 590 N N . GLU A 1 82 ? -33.354 -26.662 18.182 1.00 26.42 82 GLU A N 1
ATOM 591 C CA . GLU A 1 82 ? -32.934 -25.462 18.934 1.00 26.42 82 GLU A CA 1
ATOM 592 C C . GLU A 1 82 ? -32.489 -24.306 18.025 1.00 26.42 82 GLU A C 1
ATOM 594 O O . GLU A 1 82 ? -32.560 -23.146 18.422 1.00 26.42 82 GLU A O 1
ATOM 599 N N . PHE A 1 83 ? -32.116 -24.586 16.773 1.00 27.70 83 PHE A N 1
ATOM 600 C CA . PHE A 1 83 ? -31.672 -23.555 15.828 1.00 27.70 83 PHE A CA 1
ATOM 601 C C . PHE A 1 83 ? -32.829 -22.837 15.103 1.00 27.70 83 PHE A C 1
ATOM 603 O O . PHE A 1 83 ? -32.612 -21.812 14.463 1.00 27.70 83 PHE A O 1
ATOM 610 N N . ALA A 1 84 ? -34.064 -23.349 15.198 1.00 26.81 84 ALA A N 1
ATOM 611 C CA . ALA A 1 84 ? -35.212 -22.869 14.416 1.00 26.81 84 ALA A CA 1
ATOM 612 C C . ALA A 1 84 ? -36.237 -22.029 15.209 1.00 26.81 84 ALA A C 1
ATOM 614 O O . ALA A 1 84 ? -37.149 -21.466 14.606 1.00 26.81 84 ALA A O 1
ATOM 615 N N . LEU A 1 85 ? -36.103 -21.915 16.537 1.00 26.98 85 LEU A N 1
ATOM 616 C CA . LEU A 1 85 ? -37.018 -21.130 17.388 1.00 26.98 85 LEU A CA 1
ATOM 617 C C . LEU A 1 85 ? -36.413 -19.828 17.941 1.00 26.98 85 LEU A C 1
ATOM 619 O O . LEU A 1 85 ? -37.120 -19.049 18.578 1.00 26.98 85 LEU A O 1
ATOM 623 N N . ALA A 1 86 ? -35.144 -19.532 17.653 1.00 27.36 86 ALA A N 1
ATOM 624 C CA . ALA A 1 86 ? -34.523 -18.252 17.990 1.00 27.36 86 ALA A CA 1
ATOM 625 C C . ALA A 1 86 ? -34.694 -17.246 16.835 1.00 27.36 86 ALA A C 1
ATOM 627 O O . ALA A 1 86 ? -33.800 -17.039 16.018 1.00 27.36 86 ALA A O 1
ATOM 628 N N . GLY A 1 87 ? -35.877 -16.634 16.747 1.00 26.84 87 GLY A N 1
ATOM 629 C CA . GLY A 1 87 ? -36.108 -15.476 15.880 1.00 26.84 87 GLY A CA 1
ATOM 630 C C . GLY A 1 87 ? -35.316 -14.234 16.340 1.00 26.84 87 GLY A C 1
ATOM 631 O O . GLY A 1 87 ? -34.992 -14.111 17.526 1.00 26.84 87 GLY A O 1
ATOM 632 N N . PRO A 1 88 ? -35.011 -13.284 15.435 1.00 28.88 88 PRO A N 1
ATOM 633 C CA . PRO A 1 88 ? -34.182 -12.116 15.719 1.00 28.88 88 PRO A CA 1
ATOM 634 C C . PRO A 1 88 ? -35.003 -11.028 16.421 1.00 28.88 88 PRO A C 1
ATOM 636 O O . PRO A 1 88 ? -35.362 -10.018 15.826 1.00 28.88 88 PRO A O 1
ATOM 639 N N . SER A 1 89 ? -35.341 -11.232 17.691 1.00 26.77 89 SER A N 1
ATOM 640 C CA . SER A 1 89 ? -36.040 -10.209 18.480 1.00 26.77 89 SER A CA 1
ATOM 641 C C . SER A 1 89 ? -35.966 -10.489 19.980 1.00 26.77 89 SER A C 1
ATOM 643 O O . SER A 1 89 ? -36.985 -10.615 20.645 1.00 26.77 89 SER A O 1
ATOM 645 N N . SER A 1 90 ? -34.747 -10.571 20.518 1.00 24.94 90 SER A N 1
ATOM 646 C CA . SER A 1 90 ? -34.463 -10.338 21.945 1.00 24.94 90 SER A CA 1
ATOM 647 C C . SER A 1 90 ? -32.956 -10.190 22.192 1.00 24.94 90 SER A C 1
ATOM 649 O O . SER A 1 90 ? -32.361 -10.931 22.965 1.00 24.94 90 SER A O 1
ATOM 651 N N . PHE A 1 91 ? -32.321 -9.224 21.530 1.00 26.11 91 PHE A N 1
ATOM 652 C CA . PHE A 1 91 ? -31.018 -8.687 21.944 1.00 26.11 91 PHE A CA 1
ATOM 653 C C . PHE A 1 91 ? -31.109 -7.160 22.037 1.00 26.11 91 PHE A C 1
ATOM 655 O O . PHE A 1 91 ? -30.327 -6.414 21.464 1.00 26.11 91 PHE A O 1
ATOM 662 N N . LEU A 1 92 ? -32.105 -6.684 22.786 1.00 26.22 92 LEU A N 1
ATOM 663 C CA . LEU A 1 92 ? -31.986 -5.425 23.512 1.00 26.22 92 LEU A CA 1
ATOM 664 C C . LEU A 1 92 ? -31.560 -5.797 24.931 1.00 26.22 92 LEU A C 1
ATOM 666 O O . LEU A 1 92 ? -32.374 -5.899 25.848 1.00 26.22 92 LEU A O 1
ATOM 670 N N . HIS A 1 93 ? -30.273 -6.093 25.085 1.00 27.33 93 HIS A N 1
ATOM 671 C CA . HIS A 1 93 ? -29.624 -6.079 26.384 1.00 27.33 93 HIS A CA 1
ATOM 672 C C . HIS A 1 93 ? -28.328 -5.287 26.283 1.00 27.33 93 HIS A C 1
ATOM 674 O O . HIS A 1 93 ? -27.576 -5.361 25.316 1.00 27.33 93 HIS A O 1
ATOM 680 N N . ASN A 1 94 ? -28.171 -4.450 27.293 1.00 28.73 94 ASN A N 1
ATOM 681 C CA . ASN A 1 94 ? -27.238 -3.355 27.434 1.00 28.73 94 ASN A CA 1
ATOM 682 C C . ASN A 1 94 ? -25.782 -3.872 27.429 1.00 28.73 94 ASN A C 1
ATOM 684 O O . ASN A 1 94 ? -25.272 -4.301 28.462 1.00 28.73 94 ASN A O 1
ATOM 688 N N . ASN A 1 95 ? -25.111 -3.867 26.273 1.00 28.06 95 ASN A N 1
ATOM 689 C CA . ASN A 1 95 ? -23.722 -4.325 26.148 1.00 28.06 95 ASN A CA 1
ATOM 690 C C . ASN A 1 95 ? -22.731 -3.206 26.495 1.00 28.06 95 ASN A C 1
ATOM 692 O O . ASN A 1 95 ? -22.105 -2.610 25.624 1.00 28.06 95 ASN A O 1
ATOM 696 N N . ASN A 1 96 ? -22.554 -2.974 27.797 1.00 31.34 96 ASN A N 1
ATOM 697 C CA . ASN A 1 96 ? -21.454 -2.178 28.353 1.00 31.34 96 ASN A CA 1
ATOM 698 C C . ASN A 1 96 ? -20.267 -3.045 28.832 1.00 31.34 96 ASN A C 1
ATOM 700 O O . ASN A 1 96 ? -19.474 -2.603 29.658 1.00 31.34 96 ASN A O 1
ATOM 704 N N . LYS A 1 97 ? -20.112 -4.277 28.324 1.00 36.34 97 LYS A N 1
ATOM 705 C CA . LYS A 1 97 ? -18.936 -5.124 28.597 1.00 36.34 97 LYS A CA 1
ATOM 706 C C . LYS A 1 97 ? -18.160 -5.406 27.312 1.00 36.34 97 LYS A C 1
ATOM 708 O O . LYS A 1 97 ? -18.735 -5.758 26.285 1.00 36.34 97 LYS A O 1
ATOM 713 N N . SER A 1 98 ? -16.853 -5.165 27.366 1.00 38.25 98 SER A N 1
ATOM 714 C CA . SER A 1 98 ? -15.895 -5.332 26.273 1.00 38.25 98 SER A CA 1
ATOM 715 C C . SER A 1 98 ? -15.840 -6.797 25.800 1.00 38.25 98 SER A C 1
ATOM 717 O O . SER A 1 98 ? -15.702 -7.689 26.630 1.00 38.25 98 SER A O 1
ATOM 719 N N . PRO A 1 99 ? -15.904 -7.074 24.483 1.00 38.22 99 PRO A N 1
ATOM 720 C CA . PRO A 1 99 ? -15.929 -8.436 23.933 1.00 38.22 99 PRO A CA 1
ATOM 721 C C . PRO A 1 99 ? -14.535 -9.091 23.836 1.00 38.22 99 PRO A C 1
ATOM 723 O O . PRO A 1 99 ? -14.321 -9.977 23.014 1.00 38.22 99 PRO A O 1
ATOM 726 N N . LEU A 1 100 ? -13.557 -8.629 24.618 1.00 50.34 100 LEU A N 1
ATOM 727 C CA . LEU A 1 100 ? -12.172 -9.093 24.521 1.00 50.34 100 LEU A CA 1
ATOM 728 C C . LEU A 1 100 ? -11.934 -10.276 25.466 1.00 50.34 100 LEU A C 1
ATOM 730 O O . LEU A 1 100 ? -12.288 -10.190 26.640 1.00 50.34 100 LEU A O 1
ATOM 734 N N . SER A 1 101 ? -11.313 -11.352 24.968 1.00 52.88 101 SER A N 1
ATOM 735 C CA . SER A 1 101 ? -10.762 -12.418 25.818 1.00 52.88 101 SER A CA 1
ATOM 736 C C . SER A 1 101 ? -9.739 -11.840 26.808 1.00 52.88 101 SER A C 1
ATOM 738 O O . SER A 1 101 ? -9.123 -10.808 26.525 1.00 52.88 101 SER A O 1
ATOM 740 N N . GLU A 1 102 ? -9.532 -12.496 27.959 1.00 54.31 102 GLU A N 1
ATOM 741 C CA . GLU A 1 102 ? -8.549 -12.056 28.975 1.00 54.31 102 GLU A CA 1
ATOM 742 C C . GLU A 1 102 ? -7.137 -11.861 28.383 1.00 54.31 102 GLU A C 1
ATOM 744 O O . GLU A 1 102 ? -6.401 -10.954 28.785 1.00 54.31 102 GLU A O 1
ATOM 749 N N . ASP A 1 103 ? -6.794 -12.624 27.342 1.00 62.97 103 ASP A N 1
ATOM 750 C CA . ASP A 1 103 ? -5.506 -12.554 26.648 1.00 62.97 103 ASP A CA 1
ATOM 751 C C . ASP A 1 103 ? -5.310 -11.309 25.766 1.00 62.97 103 ASP A C 1
ATOM 753 O O . ASP A 1 103 ? -4.169 -10.984 25.422 1.00 62.97 103 ASP A O 1
ATOM 757 N N . GLY A 1 104 ? -6.378 -10.565 25.457 1.00 77.94 104 GLY A N 1
ATOM 758 C CA . GLY A 1 104 ? -6.348 -9.394 24.578 1.00 77.94 104 GLY A CA 1
ATOM 759 C C . GLY A 1 104 ? -6.132 -9.735 23.097 1.00 77.94 104 GLY A C 1
ATOM 760 O O . GLY A 1 104 ? -5.851 -10.872 22.716 1.00 77.94 104 GLY A O 1
ATOM 761 N N . ILE A 1 105 ? -6.269 -8.737 22.218 1.00 84.69 105 ILE A N 1
ATOM 762 C CA . ILE A 1 105 ? -6.093 -8.941 20.775 1.00 84.69 105 ILE A CA 1
ATOM 763 C C . ILE A 1 105 ? -4.650 -8.658 20.384 1.00 84.69 105 ILE A C 1
ATOM 765 O O . ILE A 1 105 ? -4.159 -7.537 20.527 1.00 84.69 105 ILE A O 1
ATOM 769 N N . LYS A 1 106 ? -3.976 -9.671 19.837 1.00 85.69 106 LYS A N 1
ATOM 770 C CA . LYS A 1 106 ? -2.610 -9.533 19.332 1.00 85.69 106 LYS A CA 1
ATOM 771 C C . LYS A 1 106 ? -2.589 -8.566 18.159 1.00 85.69 106 LYS A C 1
ATOM 773 O O . LYS A 1 106 ? -3.417 -8.643 17.254 1.00 85.69 106 LYS A O 1
ATOM 778 N N . GLN A 1 107 ? -1.604 -7.688 18.169 1.00 84.38 107 GLN A N 1
ATOM 779 C CA . GLN A 1 107 ? -1.364 -6.730 17.110 1.00 84.38 107 GLN A CA 1
ATOM 780 C C . GLN A 1 107 ? 0.124 -6.662 16.761 1.00 84.38 107 GLN A C 1
ATOM 782 O O . GLN A 1 107 ? 0.987 -7.108 17.523 1.00 84.38 107 GLN A O 1
ATOM 787 N N . GLY A 1 108 ? 0.432 -6.107 15.599 1.00 83.94 108 GLY A N 1
ATOM 788 C CA . GLY A 1 108 ? 1.800 -5.950 15.129 1.00 83.94 108 GLY A CA 1
ATOM 789 C C . GLY A 1 108 ? 1.942 -4.731 14.239 1.00 83.94 108 GLY A C 1
ATOM 790 O O . GLY A 1 108 ? 1.003 -4.354 13.553 1.00 83.94 108 GLY A O 1
ATOM 791 N N . LYS A 1 109 ? 3.114 -4.111 14.238 1.00 86.12 109 LYS A N 1
ATOM 792 C CA . LYS A 1 109 ? 3.423 -2.969 13.379 1.00 86.12 109 LYS A CA 1
ATOM 793 C C . LYS A 1 109 ? 4.771 -3.154 12.704 1.00 86.12 109 LYS A C 1
ATOM 795 O O . LYS A 1 109 ? 5.668 -3.730 13.316 1.00 86.12 109 LYS A O 1
ATOM 800 N N . VAL A 1 110 ? 4.919 -2.671 11.473 1.00 86.19 110 VAL A N 1
ATOM 801 C CA . VAL A 1 110 ? 6.205 -2.646 10.752 1.00 86.19 110 VAL A CA 1
ATOM 802 C C . VAL A 1 110 ? 6.690 -1.215 10.561 1.00 86.19 110 VAL A C 1
ATOM 804 O O . VAL A 1 110 ? 5.883 -0.290 10.457 1.00 86.19 110 VAL A O 1
ATOM 807 N N . SER A 1 111 ? 8.008 -1.022 10.565 1.00 86.25 111 SER A N 1
ATOM 808 C CA . SER A 1 111 ? 8.620 0.282 10.309 1.00 86.25 111 SER A CA 1
ATOM 809 C C . SER A 1 111 ? 8.936 0.475 8.830 1.00 86.25 111 SER A C 1
ATOM 811 O O . SER A 1 111 ? 9.475 -0.428 8.186 1.00 86.25 111 SER A O 1
ATOM 813 N N . ASP A 1 112 ? 8.739 1.689 8.347 1.00 86.56 112 ASP A N 1
ATOM 814 C CA . ASP A 1 112 ? 9.380 2.174 7.133 1.00 86.56 112 ASP A CA 1
ATOM 815 C C . ASP A 1 112 ? 10.475 3.139 7.577 1.00 86.56 112 ASP A C 1
ATOM 817 O O . ASP A 1 112 ? 10.182 4.159 8.177 1.00 86.56 112 ASP A O 1
ATOM 821 N N . LEU A 1 113 ? 11.739 2.781 7.370 1.00 85.38 113 LEU A N 1
ATOM 822 C CA . LEU A 1 113 ? 12.875 3.608 7.791 1.00 85.38 113 LEU A CA 1
ATOM 823 C C . LEU A 1 113 ? 13.403 4.476 6.644 1.00 85.38 113 LEU A C 1
ATOM 825 O O . LEU A 1 113 ? 14.505 5.022 6.754 1.00 85.38 113 LEU A O 1
ATOM 829 N N . ASP A 1 114 ? 12.683 4.544 5.523 1.00 87.56 114 ASP A N 1
ATOM 830 C CA . ASP A 1 114 ? 13.133 5.174 4.291 1.00 87.56 114 ASP A CA 1
ATOM 831 C C . ASP A 1 114 ? 14.565 4.699 3.945 1.00 87.56 114 ASP A C 1
ATOM 833 O O . ASP A 1 114 ? 14.914 3.512 4.013 1.00 87.56 114 ASP A O 1
ATOM 837 N N . LYS A 1 115 ? 15.470 5.639 3.656 1.00 87.06 115 LYS A N 1
ATOM 838 C CA . LYS A 1 115 ? 16.882 5.363 3.351 1.00 87.06 115 LYS A CA 1
ATOM 839 C C . LYS A 1 115 ? 17.663 4.779 4.538 1.00 87.06 115 LYS A C 1
ATOM 841 O O . LYS A 1 115 ? 18.695 4.142 4.312 1.00 87.06 115 LYS A O 1
ATOM 846 N N . ALA A 1 116 ? 17.200 4.963 5.777 1.00 87.50 116 ALA A N 1
ATOM 847 C CA . ALA A 1 116 ? 17.855 4.430 6.975 1.00 87.50 116 ALA A CA 1
ATOM 848 C C . ALA A 1 116 ? 17.654 2.912 7.147 1.00 87.50 116 ALA A C 1
ATOM 850 O O . ALA A 1 116 ? 18.335 2.285 7.959 1.00 87.50 116 ALA A O 1
ATOM 851 N N . SER A 1 117 ? 16.799 2.293 6.326 1.00 91.31 117 SER A N 1
ATOM 852 C CA . SER A 1 117 ? 16.696 0.832 6.204 1.00 91.31 117 SER A CA 1
ATOM 853 C C . SER A 1 117 ? 18.022 0.177 5.785 1.00 91.31 117 SER A C 1
ATOM 855 O O . SER A 1 117 ? 18.280 -0.984 6.125 1.00 91.31 117 SER A O 1
ATOM 857 N N . ARG A 1 118 ? 18.898 0.898 5.068 1.00 93.50 118 ARG A N 1
ATOM 858 C CA . ARG A 1 118 ? 20.190 0.395 4.585 1.00 93.50 118 ARG A CA 1
ATOM 859 C C . ARG A 1 118 ? 21.153 0.141 5.743 1.00 93.50 118 ARG A C 1
ATOM 861 O O . ARG A 1 118 ? 21.534 1.047 6.478 1.00 93.50 118 ARG A O 1
ATOM 868 N N . ASN A 1 119 ? 21.656 -1.087 5.844 1.00 92.38 119 ASN A N 1
ATOM 869 C CA . ASN A 1 119 ? 22.759 -1.384 6.749 1.00 92.38 119 ASN A CA 1
ATOM 870 C C . ASN A 1 119 ? 24.053 -0.702 6.266 1.00 92.38 119 ASN A C 1
ATOM 872 O O . ASN A 1 119 ? 24.480 -0.905 5.130 1.00 92.38 119 ASN A O 1
ATOM 876 N N . ALA A 1 120 ? 24.706 0.057 7.149 1.00 89.31 120 ALA A N 1
ATOM 877 C CA . ALA A 1 120 ? 25.917 0.814 6.825 1.00 89.31 120 ALA A CA 1
ATOM 878 C C . ALA A 1 120 ? 27.149 -0.056 6.501 1.00 89.31 120 ALA A C 1
ATOM 880 O O . ALA A 1 120 ? 28.079 0.419 5.858 1.00 89.31 120 ALA A O 1
ATOM 881 N N . ARG A 1 121 ? 27.191 -1.312 6.969 1.00 90.81 121 ARG A N 1
ATOM 882 C CA . ARG A 1 121 ? 28.368 -2.198 6.842 1.00 90.81 121 ARG A CA 1
ATOM 883 C C . ARG A 1 121 ? 28.119 -3.436 5.989 1.00 90.81 121 ARG A C 1
ATOM 885 O O . ARG A 1 121 ? 29.048 -3.950 5.379 1.00 90.81 121 ARG A O 1
ATOM 892 N N . LYS A 1 122 ? 26.892 -3.955 5.985 1.00 92.56 122 LYS A N 1
ATOM 893 C CA . LYS A 1 122 ? 26.512 -5.181 5.265 1.00 92.56 122 LYS A CA 1
ATOM 894 C C . LYS A 1 122 ? 25.679 -4.835 4.043 1.00 92.56 122 LYS A C 1
ATOM 896 O O . LYS A 1 122 ? 24.987 -3.825 4.058 1.00 92.56 122 LYS A O 1
ATOM 901 N N . PHE A 1 123 ? 25.691 -5.667 3.002 1.00 93.12 123 PHE A N 1
ATOM 902 C CA . PHE A 1 123 ? 24.763 -5.546 1.869 1.00 93.12 123 PHE A CA 1
ATOM 903 C C . PHE A 1 123 ? 23.373 -6.087 2.241 1.00 93.12 123 PHE A C 1
ATOM 905 O O . PHE A 1 123 ? 22.947 -7.142 1.786 1.00 93.12 123 PHE A O 1
ATOM 912 N N . SER A 1 124 ? 22.705 -5.389 3.157 1.00 95.38 124 SER A N 1
ATOM 913 C CA . SER A 1 124 ? 21.373 -5.720 3.638 1.00 95.38 124 SER A CA 1
ATOM 914 C C . SER A 1 124 ? 20.541 -4.477 3.950 1.00 95.38 124 SER A C 1
ATOM 916 O O . SER A 1 124 ? 21.067 -3.373 4.154 1.00 95.38 124 SER A O 1
ATOM 918 N N . TRP A 1 125 ? 19.229 -4.681 3.985 1.00 96.44 125 TRP A N 1
ATOM 919 C CA . TRP A 1 125 ? 18.217 -3.713 4.389 1.00 96.44 125 TRP A CA 1
ATOM 920 C C . TRP A 1 125 ? 17.339 -4.333 5.451 1.00 96.44 125 TRP A C 1
ATOM 922 O O . TRP A 1 125 ? 17.156 -5.551 5.466 1.00 96.44 125 TRP A O 1
ATOM 932 N N . HIS A 1 126 ? 16.790 -3.506 6.328 1.00 94.31 126 HIS A N 1
ATOM 933 C CA . HIS A 1 126 ? 15.985 -3.992 7.430 1.00 94.31 126 HIS A CA 1
ATOM 934 C C . HIS A 1 126 ? 14.800 -3.095 7.754 1.00 94.31 126 HIS A C 1
ATOM 936 O O . HIS A 1 126 ? 14.816 -1.897 7.492 1.00 94.31 126 HIS A O 1
ATOM 942 N N . SER A 1 127 ? 13.804 -3.728 8.361 1.00 93.56 127 SER A N 1
ATOM 943 C CA . SER A 1 127 ? 12.648 -3.116 9.002 1.00 93.56 127 SER A CA 1
ATOM 944 C C . SER A 1 127 ? 12.474 -3.748 10.385 1.00 93.56 127 SER A C 1
ATOM 946 O O . SER A 1 127 ? 13.033 -4.811 10.676 1.00 93.56 127 SER A O 1
ATOM 948 N N . PHE A 1 128 ? 11.712 -3.102 11.253 1.00 91.31 128 PHE A N 1
ATOM 949 C CA . PHE A 1 128 ? 11.380 -3.588 12.579 1.00 91.31 128 PHE A CA 1
ATOM 950 C C . PHE A 1 128 ? 9.909 -3.972 12.647 1.00 91.31 128 PHE A C 1
ATOM 952 O O . PHE A 1 128 ? 9.035 -3.155 12.374 1.00 91.31 128 PHE A O 1
ATOM 959 N N . TYR A 1 129 ? 9.645 -5.205 13.066 1.00 90.75 129 TYR A N 1
ATOM 960 C CA . TYR A 1 129 ? 8.318 -5.695 13.399 1.00 90.75 129 TYR A CA 1
ATOM 961 C C . TYR A 1 129 ? 8.119 -5.640 14.915 1.00 90.75 129 TYR A C 1
ATOM 963 O O . TYR A 1 129 ? 8.742 -6.402 15.653 1.00 90.75 129 TYR A O 1
ATOM 971 N N . ARG A 1 130 ? 7.267 -4.736 15.402 1.00 88.31 130 ARG A N 1
ATOM 972 C CA . ARG A 1 130 ? 6.952 -4.608 16.831 1.00 88.31 130 ARG A CA 1
ATOM 973 C C . ARG A 1 130 ? 5.602 -5.240 17.129 1.00 88.31 130 ARG A C 1
ATOM 975 O O . ARG A 1 130 ? 4.594 -4.882 16.529 1.00 88.31 130 ARG A O 1
ATOM 982 N N . ARG A 1 131 ? 5.587 -6.165 18.082 1.00 88.19 131 ARG A N 1
ATOM 983 C CA . ARG A 1 131 ? 4.391 -6.870 18.550 1.00 88.19 131 ARG A CA 1
ATOM 984 C C . ARG A 1 131 ? 3.745 -6.114 19.701 1.00 88.19 131 ARG A C 1
ATOM 986 O O . ARG A 1 131 ? 4.443 -5.536 20.535 1.00 88.19 131 ARG A O 1
ATOM 993 N N . GLY A 1 132 ? 2.426 -6.167 19.783 1.00 88.06 132 GLY A N 1
ATOM 994 C CA . GLY A 1 132 ? 1.665 -5.616 20.894 1.00 88.06 132 GLY A CA 1
ATOM 995 C C . GLY A 1 132 ? 0.373 -6.380 21.146 1.00 88.06 132 GLY A C 1
ATOM 996 O O . GLY A 1 132 ? 0.046 -7.338 20.442 1.00 88.06 132 GLY A O 1
ATOM 997 N N . VAL A 1 133 ? -0.377 -5.926 22.138 1.00 89.94 133 VAL A N 1
ATOM 998 C CA . VAL A 1 133 ? -1.693 -6.444 22.498 1.00 89.94 133 VAL A CA 1
ATOM 999 C C . VAL A 1 133 ? -2.616 -5.263 22.781 1.00 89.94 133 VAL A C 1
ATOM 1001 O O . VAL A 1 133 ? -2.245 -4.340 23.504 1.00 89.94 133 VAL A O 1
ATOM 1004 N N . LEU A 1 134 ? -3.808 -5.284 22.195 1.00 90.25 134 LEU A N 1
ATOM 1005 C CA . LEU A 1 134 ? -4.906 -4.386 22.533 1.00 90.25 134 LEU A CA 1
ATOM 1006 C C . LEU A 1 134 ? -5.772 -5.068 23.598 1.00 90.25 134 LEU A C 1
ATOM 1008 O O . LEU A 1 134 ? -6.336 -6.135 23.348 1.00 90.25 134 LEU A O 1
ATOM 1012 N N . ARG A 1 135 ? -5.878 -4.469 24.782 1.00 90.50 135 ARG A N 1
ATOM 1013 C CA . ARG A 1 135 ? -6.654 -4.996 25.914 1.00 90.50 135 ARG A CA 1
ATOM 1014 C C . ARG A 1 135 ? -7.837 -4.095 26.223 1.00 90.50 135 ARG A C 1
ATOM 1016 O O . ARG A 1 135 ? -7.832 -2.913 25.887 1.00 90.50 135 ARG A O 1
ATOM 1023 N N . ALA A 1 136 ? -8.848 -4.654 26.882 1.00 87.50 136 ALA A N 1
ATOM 1024 C CA . ALA A 1 136 ? -9.894 -3.840 27.482 1.00 87.50 136 ALA A CA 1
ATOM 1025 C C . ALA A 1 136 ? -9.279 -3.009 28.612 1.00 87.50 136 ALA A C 1
ATOM 1027 O O . ALA A 1 136 ? -8.450 -3.507 29.377 1.00 87.50 136 ALA A O 1
ATOM 1028 N N . ALA A 1 137 ? -9.673 -1.745 28.708 1.00 86.44 137 ALA A N 1
ATOM 1029 C CA . ALA A 1 137 ? -9.265 -0.918 29.827 1.00 86.44 137 ALA A CA 1
ATOM 1030 C C . ALA A 1 137 ? -9.926 -1.413 31.132 1.00 86.44 137 ALA A C 1
ATOM 1032 O O . ALA A 1 137 ? -11.032 -1.960 31.082 1.00 86.44 137 ALA A O 1
ATOM 1033 N N . PRO A 1 138 ? -9.281 -1.211 32.296 1.00 83.44 138 PRO A N 1
ATOM 1034 C CA . PRO A 1 138 ? -9.881 -1.518 33.591 1.00 83.44 138 PRO A CA 1
ATOM 1035 C C . PRO A 1 138 ? -11.217 -0.795 33.800 1.00 83.44 138 PRO A C 1
ATOM 1037 O O . PRO A 1 138 ? -11.416 0.324 33.319 1.00 83.44 138 PRO A O 1
ATOM 1040 N N . GLU A 1 139 ? -12.117 -1.421 34.557 1.00 75.75 139 GLU A N 1
ATOM 1041 C CA . GLU A 1 13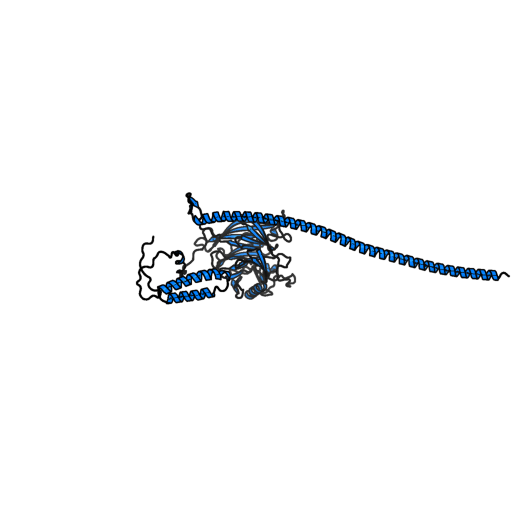9 ? -13.421 -0.847 34.895 1.00 75.75 139 GLU A CA 1
ATOM 1042 C C . GLU A 1 139 ? -13.253 0.502 35.623 1.00 75.75 139 GLU A C 1
ATOM 1044 O O . GLU A 1 139 ? -12.432 0.637 36.530 1.00 75.75 139 GLU A O 1
ATOM 1049 N N . GLY A 1 140 ? -13.992 1.527 35.183 1.00 77.38 140 GLY A N 1
ATOM 1050 C CA . GLY A 1 140 ? -13.864 2.904 35.683 1.00 77.38 140 GLY A CA 1
ATOM 1051 C C . GLY A 1 140 ? -12.824 3.774 34.961 1.00 77.38 140 GLY A C 1
ATOM 1052 O O . GLY A 1 140 ? -12.727 4.964 35.260 1.00 77.38 140 GLY A O 1
ATOM 1053 N N . SER A 1 141 ? -12.076 3.227 33.995 1.00 81.38 141 SER A N 1
ATOM 1054 C CA . SER A 1 141 ? -11.224 4.027 33.108 1.00 81.38 141 SER A CA 1
ATOM 1055 C C . SER A 1 141 ? -12.053 4.894 32.153 1.00 81.38 141 SER A C 1
ATOM 1057 O O . SER A 1 141 ? -13.144 4.517 31.726 1.00 81.38 141 SER A O 1
ATOM 1059 N N . ARG A 1 142 ? -11.508 6.056 31.776 1.00 81.81 142 ARG A N 1
ATOM 1060 C CA . ARG A 1 142 ? -12.061 6.905 30.708 1.00 81.81 142 ARG A CA 1
ATOM 1061 C C . ARG A 1 142 ? -11.846 6.290 29.318 1.00 81.81 142 ARG A C 1
ATOM 1063 O O . ARG A 1 142 ? -12.621 6.566 28.406 1.00 81.81 142 ARG A O 1
ATOM 1070 N N . ALA A 1 143 ? -10.809 5.467 29.160 1.00 87.31 143 ALA A N 1
ATOM 1071 C CA . ALA A 1 143 ? -10.555 4.696 27.946 1.00 87.31 143 ALA A CA 1
ATOM 1072 C C . ALA A 1 143 ? -11.391 3.413 27.928 1.00 87.31 143 ALA A C 1
ATOM 1074 O O . ALA A 1 143 ? -11.662 2.833 28.976 1.00 87.31 143 ALA A O 1
ATOM 1075 N N . ARG A 1 144 ? -11.705 2.907 26.733 1.00 88.06 144 ARG A N 1
ATOM 1076 C CA . ARG A 1 144 ? -12.267 1.558 26.550 1.00 88.06 144 ARG A CA 1
ATOM 1077 C C . ARG A 1 144 ? -11.182 0.515 26.292 1.00 88.06 144 ARG A C 1
ATOM 1079 O O . ARG A 1 144 ? -11.370 -0.651 26.637 1.00 88.06 144 ARG A O 1
ATOM 1086 N N . TYR A 1 145 ? -10.054 0.925 25.714 1.00 91.62 145 TYR A N 1
ATOM 1087 C CA . TYR A 1 145 ? -8.926 0.046 25.419 1.00 91.62 145 TYR A CA 1
ATOM 1088 C C . TYR A 1 145 ? -7.596 0.603 25.932 1.00 91.62 145 TYR A C 1
ATOM 1090 O O . TYR A 1 145 ? -7.422 1.812 26.083 1.00 91.62 145 TYR A O 1
ATOM 1098 N N . THR A 1 146 ? -6.640 -0.294 26.153 1.00 90.62 146 THR A N 1
ATOM 1099 C CA . THR A 1 146 ? -5.230 0.014 26.415 1.00 90.62 146 THR A CA 1
ATOM 1100 C C . THR A 1 146 ? -4.342 -0.788 25.470 1.00 90.62 146 THR A C 1
ATOM 1102 O O . THR A 1 146 ? -4.712 -1.870 25.011 1.00 90.62 146 THR A O 1
ATOM 1105 N N . ILE A 1 147 ? -3.169 -0.242 25.147 1.00 89.94 147 ILE A N 1
ATOM 1106 C CA . ILE A 1 147 ? -2.205 -0.883 24.254 1.00 89.94 147 ILE A CA 1
ATOM 1107 C C . ILE A 1 147 ? -0.953 -1.234 25.047 1.00 89.94 147 ILE A C 1
ATOM 1109 O O . ILE A 1 147 ? -0.320 -0.369 25.648 1.00 89.94 147 ILE A O 1
ATOM 1113 N N . GLU A 1 148 ? -0.579 -2.504 24.999 1.00 89.69 148 GLU A N 1
ATOM 1114 C CA . GLU A 1 148 ? 0.655 -3.023 25.573 1.00 89.69 148 GLU A CA 1
ATOM 1115 C C . GLU A 1 148 ? 1.608 -3.408 24.438 1.00 89.69 148 GLU A C 1
ATOM 1117 O O . GLU A 1 148 ? 1.256 -4.199 23.562 1.00 89.69 148 GLU A O 1
ATOM 1122 N N . TRP A 1 149 ? 2.819 -2.851 24.422 1.00 87.25 149 TRP A N 1
ATOM 1123 C CA . TRP A 1 149 ? 3.851 -3.241 23.461 1.00 87.25 149 TRP A CA 1
ATOM 1124 C C . TRP A 1 149 ? 4.750 -4.307 24.071 1.00 87.25 149 TRP A C 1
ATOM 1126 O O . TRP A 1 149 ? 5.255 -4.133 25.174 1.00 87.25 149 TRP A O 1
ATOM 1136 N N . LEU A 1 150 ? 4.970 -5.390 23.329 1.00 85.44 150 LEU A N 1
ATOM 1137 C CA . LEU A 1 150 ? 5.733 -6.540 23.794 1.00 85.44 150 LEU A CA 1
ATOM 1138 C C . LEU A 1 150 ? 7.206 -6.405 23.390 1.00 85.44 150 LEU A C 1
ATOM 1140 O O . LEU A 1 150 ? 8.027 -5.893 24.141 1.00 85.44 150 LEU A O 1
ATOM 1144 N N . GLY A 1 151 ? 7.551 -6.844 22.178 1.00 85.31 151 GLY A N 1
ATOM 1145 C CA . GLY A 1 151 ? 8.928 -6.884 21.690 1.00 85.31 151 GLY A CA 1
ATOM 1146 C C . GLY A 1 151 ? 9.041 -6.471 20.230 1.00 85.31 151 GLY A C 1
ATOM 1147 O O . GLY A 1 151 ? 8.046 -6.443 19.503 1.00 85.31 151 GLY A O 1
ATOM 1148 N N . THR A 1 152 ? 10.270 -6.172 19.817 1.00 89.06 152 THR A N 1
ATOM 1149 C CA . THR A 1 152 ? 10.608 -5.744 18.458 1.00 89.06 152 THR A CA 1
ATOM 1150 C C . THR A 1 152 ? 11.574 -6.736 17.829 1.00 89.06 152 THR A C 1
ATOM 1152 O O . THR A 1 152 ? 12.638 -7.014 18.380 1.00 89.06 152 THR A O 1
ATOM 1155 N N . ASP A 1 153 ? 11.210 -7.245 16.661 1.00 89.88 153 ASP A N 1
ATOM 1156 C CA . ASP A 1 153 ? 11.992 -8.181 15.870 1.00 89.88 153 ASP A CA 1
ATOM 1157 C C . ASP A 1 153 ? 12.527 -7.473 14.618 1.00 89.88 153 ASP A C 1
ATOM 1159 O O . ASP A 1 153 ? 11.836 -6.666 13.997 1.00 89.88 153 ASP A O 1
ATOM 1163 N N . LYS A 1 154 ? 13.778 -7.751 14.243 1.00 91.88 154 LYS A N 1
ATOM 1164 C CA . LYS A 1 154 ? 14.395 -7.183 13.040 1.00 91.88 154 LYS A CA 1
ATOM 1165 C C . LYS A 1 154 ? 14.121 -8.101 11.851 1.00 91.88 154 LYS A C 1
ATOM 1167 O O . LYS A 1 154 ? 14.581 -9.239 11.842 1.00 91.88 154 LYS A O 1
ATOM 1172 N N . LEU A 1 155 ? 13.431 -7.586 10.842 1.00 93.25 155 LEU A N 1
ATOM 1173 C CA . LEU A 1 155 ? 13.262 -8.228 9.542 1.00 93.25 155 LEU A CA 1
ATOM 1174 C C . LEU A 1 155 ? 14.375 -7.739 8.614 1.00 93.25 155 LEU A C 1
ATOM 1176 O O . LEU A 1 155 ? 14.619 -6.538 8.538 1.00 93.25 155 LEU A O 1
ATOM 1180 N N . GLU A 1 156 ? 15.061 -8.639 7.914 1.00 93.50 156 GLU A N 1
ATOM 1181 C CA . GLU A 1 156 ? 16.215 -8.291 7.076 1.00 93.50 156 GLU A CA 1
ATOM 1182 C C . GLU A 1 156 ? 16.167 -9.011 5.725 1.00 93.50 156 GLU A C 1
ATOM 1184 O O . GLU A 1 156 ? 15.748 -10.163 5.633 1.00 93.50 156 GLU A O 1
ATOM 1189 N N . THR A 1 157 ? 16.621 -8.327 4.676 1.00 94.38 157 THR A N 1
ATOM 1190 C CA . THR A 1 157 ? 16.770 -8.872 3.322 1.00 94.38 157 THR A CA 1
ATOM 1191 C C . THR A 1 157 ? 18.071 -8.390 2.686 1.00 94.38 157 THR A C 1
ATOM 1193 O O . THR A 1 157 ? 18.629 -7.360 3.071 1.00 94.38 157 THR A O 1
ATOM 1196 N N . MET A 1 158 ? 18.543 -9.124 1.681 1.00 94.56 158 MET A N 1
ATOM 1197 C CA . MET A 1 158 ? 19.671 -8.734 0.823 1.00 94.56 158 MET A CA 1
ATOM 1198 C C . MET A 1 158 ? 19.212 -8.217 -0.551 1.00 94.56 158 MET A C 1
ATOM 1200 O O . MET A 1 158 ? 20.038 -7.801 -1.359 1.00 94.56 158 MET A O 1
ATOM 1204 N N . ILE A 1 159 ? 17.903 -8.232 -0.826 1.00 94.31 159 ILE A N 1
ATOM 1205 C CA . ILE A 1 159 ? 17.331 -7.789 -2.102 1.00 94.31 159 ILE A CA 1
ATOM 1206 C C . ILE A 1 159 ? 17.006 -6.301 -2.028 1.00 94.31 159 ILE A C 1
ATOM 1208 O O . ILE A 1 159 ? 16.422 -5.839 -1.050 1.00 94.31 159 ILE A O 1
ATOM 1212 N N . SER A 1 160 ? 17.352 -5.557 -3.076 1.00 94.81 160 SER A N 1
ATOM 1213 C CA . SER A 1 160 ? 17.055 -4.130 -3.182 1.00 94.81 160 SER A CA 1
ATOM 1214 C C . SER A 1 160 ? 16.842 -3.690 -4.622 1.00 94.81 160 SER A C 1
ATOM 1216 O O . SER A 1 160 ? 17.272 -4.354 -5.564 1.00 94.81 160 SER A O 1
ATOM 1218 N N . VAL A 1 161 ? 16.219 -2.525 -4.774 1.00 93.81 161 VAL A N 1
ATOM 1219 C CA . VAL A 1 161 ? 16.144 -1.783 -6.033 1.00 93.81 161 VAL A CA 1
ATOM 1220 C C . VAL A 1 161 ? 16.762 -0.415 -5.782 1.00 93.81 161 VAL A C 1
ATOM 1222 O O . VAL A 1 161 ? 16.431 0.250 -4.805 1.00 93.81 161 VAL A O 1
ATOM 1225 N N . LYS A 1 162 ? 17.707 0.002 -6.635 1.00 91.75 162 LYS A N 1
ATOM 1226 C CA . LYS A 1 162 ? 18.427 1.286 -6.496 1.00 91.75 162 LYS A CA 1
ATOM 1227 C C . LYS A 1 162 ? 18.979 1.519 -5.073 1.00 91.75 162 LYS A C 1
ATOM 1229 O O . LYS A 1 162 ? 18.905 2.624 -4.543 1.00 91.75 162 LYS A O 1
ATOM 1234 N N . ASN A 1 163 ? 19.538 0.469 -4.462 1.00 93.44 163 ASN A N 1
ATOM 1235 C CA . ASN A 1 163 ? 20.121 0.486 -3.114 1.00 93.44 163 ASN A CA 1
ATOM 1236 C C . ASN A 1 163 ? 19.116 0.821 -1.979 1.00 93.44 163 ASN A C 1
ATOM 1238 O O . ASN A 1 163 ? 19.517 1.292 -0.913 1.00 93.44 163 ASN A O 1
ATOM 1242 N N . ARG A 1 164 ? 17.820 0.553 -2.184 1.00 94.56 164 ARG A N 1
ATOM 1243 C CA . ARG A 1 164 ? 16.724 0.744 -1.217 1.00 94.56 164 ARG A CA 1
ATOM 1244 C C . ARG A 1 164 ? 15.830 -0.505 -1.147 1.00 94.56 164 ARG A C 1
ATOM 1246 O O . ARG A 1 164 ? 15.672 -1.206 -2.150 1.00 94.56 164 ARG A O 1
ATOM 1253 N N . SER A 1 165 ? 15.311 -0.821 0.040 1.00 95.69 165 SER A N 1
ATOM 1254 C CA . SER A 1 165 ? 14.459 -1.989 0.325 1.00 95.69 165 SER A CA 1
ATOM 1255 C C . SER A 1 165 ? 13.955 -1.945 1.770 1.00 95.69 165 SER A C 1
ATOM 1257 O O . SER A 1 165 ? 14.451 -1.150 2.559 1.00 95.69 165 SER A O 1
ATOM 1259 N N . MET A 1 166 ? 13.035 -2.841 2.141 1.00 93.94 166 MET A N 1
ATOM 1260 C CA . MET A 1 166 ? 12.433 -2.934 3.487 1.00 93.94 166 MET A CA 1
ATOM 1261 C C . MET A 1 166 ? 11.758 -1.643 3.975 1.00 93.94 166 MET A C 1
ATOM 1263 O O . MET A 1 166 ? 11.593 -1.434 5.173 1.00 93.94 166 MET A O 1
ATOM 1267 N N . GLU A 1 167 ? 11.333 -0.810 3.036 1.00 93.94 167 GLU A N 1
ATOM 1268 C CA . GLU A 1 167 ? 10.428 0.317 3.256 1.00 93.94 167 GLU A CA 1
ATOM 1269 C C . GLU A 1 167 ? 9.010 -0.259 3.218 1.00 93.94 167 GLU A C 1
ATOM 1271 O O . GLU A 1 167 ? 8.402 -0.389 2.158 1.00 93.94 167 GLU A O 1
ATOM 1276 N N . LEU A 1 168 ? 8.594 -0.844 4.350 1.00 93.38 168 LEU A N 1
ATOM 1277 C CA . LEU A 1 168 ? 7.368 -1.635 4.450 1.00 93.38 168 LEU A CA 1
ATOM 1278 C C . LEU A 1 168 ? 6.171 -0.721 4.733 1.00 93.38 168 LEU A C 1
ATOM 1280 O O . LEU A 1 168 ? 6.002 -0.280 5.871 1.00 93.38 168 LEU A O 1
ATOM 1284 N N . SER A 1 169 ? 5.338 -0.486 3.718 1.00 90.12 169 SER A N 1
ATOM 1285 C CA . SER A 1 169 ? 4.214 0.455 3.811 1.00 90.12 169 SER A CA 1
ATOM 1286 C C . SER A 1 169 ? 2.943 -0.149 4.396 1.00 90.12 169 SER A C 1
ATOM 1288 O O . SER A 1 169 ? 2.212 0.555 5.076 1.00 90.12 169 SER A O 1
ATOM 1290 N N . ASP A 1 170 ? 2.683 -1.450 4.197 1.00 90.62 170 ASP A N 1
ATOM 1291 C CA . ASP A 1 170 ? 1.506 -2.110 4.778 1.00 90.62 170 ASP A CA 1
ATOM 1292 C C . ASP A 1 170 ? 1.812 -3.560 5.243 1.00 90.62 170 ASP A C 1
ATOM 1294 O O . ASP A 1 170 ? 2.822 -4.154 4.859 1.00 90.62 170 ASP A O 1
ATOM 1298 N N . LEU A 1 171 ? 0.974 -4.104 6.134 1.00 92.19 171 LEU A N 1
ATOM 1299 C CA . LEU A 1 171 ? 1.047 -5.383 6.837 1.00 92.19 171 LEU A CA 1
ATOM 1300 C C . LEU A 1 171 ? -0.372 -5.946 6.999 1.00 92.19 171 LEU A C 1
ATOM 1302 O O . LEU A 1 171 ? -1.192 -5.403 7.749 1.00 92.19 171 LEU A O 1
ATOM 1306 N N . VAL A 1 172 ? -0.661 -7.063 6.346 1.00 93.81 172 VAL A N 1
ATOM 1307 C CA . VAL A 1 172 ? -2.012 -7.622 6.223 1.00 93.81 172 VAL A CA 1
ATOM 1308 C C . VAL A 1 172 ? -2.002 -9.131 6.446 1.00 93.81 172 VAL A C 1
ATOM 1310 O O . VAL A 1 172 ? -1.091 -9.828 6.006 1.00 93.81 172 VAL A O 1
ATOM 1313 N N . MET A 1 173 ? -3.021 -9.648 7.135 1.00 91.94 173 MET A N 1
ATOM 1314 C CA . MET A 1 173 ? -3.257 -11.091 7.183 1.00 91.94 173 MET A CA 1
ATOM 1315 C C . MET A 1 173 ? -4.053 -11.516 5.960 1.00 91.94 173 MET A C 1
ATOM 1317 O O . MET A 1 173 ? -5.133 -10.984 5.706 1.00 91.94 173 MET A O 1
ATOM 1321 N N . TYR A 1 174 ? -3.536 -12.498 5.238 1.00 94.69 174 TYR A N 1
ATOM 1322 C CA . TYR A 1 174 ? -4.176 -13.085 4.075 1.00 94.69 174 TYR A CA 1
ATOM 1323 C C . TYR A 1 174 ? -3.911 -14.588 4.069 1.00 94.69 174 TYR A C 1
ATOM 1325 O O . TYR A 1 174 ? -2.776 -15.013 4.255 1.00 94.69 174 TYR A O 1
ATOM 1333 N N . ASP A 1 175 ? -4.964 -15.391 3.916 1.00 91.62 175 ASP A N 1
ATOM 1334 C CA . ASP A 1 175 ? -4.870 -16.859 3.872 1.00 91.62 175 ASP A CA 1
ATOM 1335 C C . ASP A 1 175 ? -4.050 -17.473 5.032 1.00 91.62 175 ASP A C 1
ATOM 1337 O O . ASP A 1 175 ? -3.128 -18.265 4.850 1.00 91.62 175 ASP A O 1
ATOM 1341 N N . GLY A 1 176 ? -4.321 -17.016 6.263 1.00 89.69 176 GLY A N 1
ATOM 1342 C CA . GLY A 1 176 ? -3.636 -17.487 7.476 1.00 89.69 176 GLY A CA 1
ATOM 1343 C C . GLY A 1 176 ? -2.174 -17.042 7.619 1.00 89.69 176 GLY A C 1
ATOM 1344 O O . GLY A 1 176 ? -1.526 -17.385 8.607 1.00 89.69 176 GLY A O 1
ATOM 1345 N N . LYS A 1 177 ? -1.658 -16.252 6.677 1.00 92.44 177 LYS A N 1
ATOM 1346 C CA . LYS A 1 177 ? -0.278 -15.769 6.642 1.00 92.44 177 LYS A CA 1
ATOM 1347 C C . LYS A 1 177 ? -0.223 -14.258 6.764 1.00 92.44 177 LYS A C 1
ATOM 1349 O O . LYS A 1 177 ? -1.149 -13.547 6.380 1.00 92.44 177 LYS A O 1
ATOM 1354 N N . LEU A 1 178 ? 0.892 -13.770 7.290 1.00 93.69 178 LEU A N 1
ATOM 1355 C CA . LEU A 1 178 ? 1.144 -12.348 7.436 1.00 93.69 178 LEU A CA 1
ATOM 1356 C C . LEU A 1 178 ? 1.982 -11.857 6.259 1.00 93.69 178 LEU A C 1
ATOM 1358 O O . LEU A 1 178 ? 3.063 -12.387 6.021 1.00 93.69 178 LEU A O 1
ATOM 1362 N N . PHE A 1 179 ? 1.511 -10.841 5.547 1.00 95.75 179 PHE A N 1
ATOM 1363 C CA . PHE A 1 179 ? 2.215 -10.259 4.411 1.00 95.75 179 PHE A CA 1
ATOM 1364 C C . PHE A 1 179 ? 2.564 -8.801 4.659 1.00 95.75 179 PHE A C 1
ATOM 1366 O O . PHE A 1 179 ? 1.734 -8.061 5.176 1.00 95.75 179 PHE A O 1
ATOM 1373 N N . ALA A 1 180 ? 3.770 -8.397 4.267 1.00 95.38 180 ALA A N 1
ATOM 1374 C CA . ALA A 1 180 ? 4.229 -7.016 4.267 1.00 95.38 180 ALA A CA 1
ATOM 1375 C C . ALA A 1 180 ? 4.705 -6.604 2.873 1.00 95.38 180 ALA A C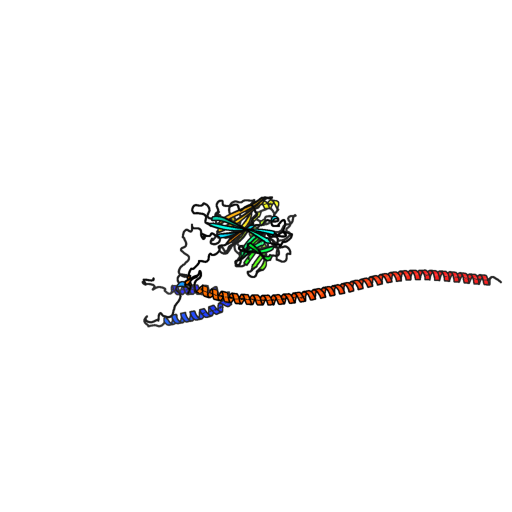 1
ATOM 1377 O O . ALA A 1 180 ? 5.335 -7.401 2.174 1.00 95.38 180 ALA A O 1
ATOM 1378 N N . MET A 1 181 ? 4.433 -5.367 2.470 1.00 95.94 181 MET A N 1
ATOM 1379 C CA . MET A 1 181 ? 4.708 -4.899 1.110 1.00 95.94 181 MET A CA 1
ATOM 1380 C C . MET A 1 181 ? 5.735 -3.780 1.131 1.00 95.94 181 MET A C 1
ATOM 1382 O O . MET A 1 181 ? 5.600 -2.838 1.906 1.00 95.94 181 MET A O 1
ATOM 1386 N N . CYS A 1 182 ? 6.767 -3.908 0.296 1.00 96.25 182 CYS A N 1
ATOM 1387 C CA . CYS A 1 182 ? 7.807 -2.898 0.161 1.00 96.25 182 CYS A CA 1
ATOM 1388 C C . CYS A 1 182 ? 7.547 -2.001 -1.048 1.00 96.25 182 CYS A C 1
ATOM 1390 O O . CYS A 1 182 ? 7.585 -2.467 -2.189 1.00 96.25 182 CYS A O 1
ATOM 1392 N N . ASP A 1 183 ? 7.369 -0.712 -0.799 1.00 94.50 183 ASP A N 1
ATOM 1393 C CA . ASP A 1 183 ? 6.946 0.281 -1.790 1.00 94.50 183 ASP A CA 1
ATOM 1394 C C . ASP A 1 183 ? 8.043 0.670 -2.803 1.00 94.50 183 ASP A C 1
ATOM 1396 O O . ASP A 1 183 ? 7.765 1.138 -3.905 1.00 94.50 183 ASP A O 1
ATOM 1400 N N . ILE A 1 184 ? 9.308 0.434 -2.465 1.00 95.19 184 ILE A N 1
ATOM 1401 C CA . ILE A 1 184 ? 10.436 0.659 -3.370 1.00 95.19 184 ILE A CA 1
ATOM 1402 C C . ILE A 1 184 ? 10.665 -0.524 -4.301 1.00 95.19 184 ILE A C 1
ATOM 1404 O O . ILE A 1 184 ? 10.982 -0.349 -5.480 1.00 95.19 184 ILE A O 1
ATOM 1408 N N . THR A 1 185 ? 10.599 -1.735 -3.755 1.00 96.56 185 THR A N 1
ATOM 1409 C CA . THR A 1 185 ? 10.958 -2.951 -4.499 1.00 96.56 185 THR A CA 1
ATOM 1410 C C . THR A 1 185 ? 9.756 -3.610 -5.156 1.00 96.56 185 THR A C 1
ATOM 1412 O O . THR A 1 185 ? 9.946 -4.502 -5.979 1.00 96.56 185 THR A O 1
ATOM 1415 N N . GLY A 1 186 ? 8.535 -3.197 -4.799 1.00 96.69 186 GLY A N 1
ATOM 1416 C CA . GLY A 1 186 ? 7.292 -3.851 -5.206 1.00 96.69 186 GLY A CA 1
ATOM 1417 C C . GLY A 1 186 ? 7.167 -5.279 -4.673 1.00 96.69 186 GLY A C 1
ATOM 1418 O O . GLY A 1 186 ? 6.310 -6.030 -5.134 1.00 96.69 186 GLY A O 1
ATOM 1419 N N . LEU A 1 187 ? 8.039 -5.701 -3.751 1.00 97.50 187 LEU A N 1
ATOM 1420 C CA . LEU A 1 187 ? 8.037 -7.058 -3.223 1.00 97.50 187 LEU A CA 1
ATOM 1421 C C . LEU A 1 187 ? 6.991 -7.217 -2.126 1.00 97.50 187 LEU A C 1
ATOM 1423 O O . LEU A 1 187 ? 6.896 -6.400 -1.209 1.00 97.50 187 LEU A O 1
ATOM 1427 N N . VAL A 1 188 ? 6.273 -8.334 -2.193 1.00 97.62 188 VAL A N 1
ATOM 1428 C CA . VAL A 1 188 ? 5.420 -8.837 -1.119 1.00 97.62 188 VAL A CA 1
ATOM 1429 C C . VAL A 1 188 ? 6.205 -9.895 -0.349 1.00 97.62 188 VAL A C 1
ATOM 1431 O O . VAL A 1 188 ? 6.639 -10.907 -0.915 1.00 97.62 188 VAL A O 1
ATOM 1434 N N . PHE A 1 189 ? 6.385 -9.659 0.944 1.00 97.00 189 PHE A N 1
ATOM 1435 C CA . PHE A 1 189 ? 7.061 -10.550 1.874 1.00 97.00 189 PHE A CA 1
ATOM 1436 C C . PHE A 1 189 ? 6.041 -11.280 2.742 1.00 97.00 189 PHE A C 1
ATOM 1438 O O . PHE A 1 189 ? 5.208 -10.637 3.364 1.00 97.00 189 PHE A O 1
ATOM 1445 N N . GLU A 1 190 ? 6.137 -12.601 2.854 1.00 95.62 190 GLU A N 1
ATOM 1446 C CA . GLU A 1 190 ? 5.508 -13.348 3.945 1.00 95.62 190 GLU A CA 1
ATOM 1447 C C . GLU A 1 190 ? 6.373 -13.182 5.198 1.00 95.62 190 GLU A C 1
ATOM 1449 O O . GLU A 1 190 ? 7.538 -13.586 5.220 1.00 95.62 190 GLU A O 1
ATOM 1454 N N . VAL A 1 191 ? 5.819 -12.561 6.231 1.00 93.38 191 VAL A N 1
ATOM 1455 C CA . VAL A 1 191 ? 6.460 -12.389 7.531 1.00 93.38 191 VAL A CA 1
ATOM 1456 C C . VAL A 1 191 ? 6.078 -13.576 8.403 1.00 93.38 191 VAL A C 1
ATOM 1458 O O . VAL A 1 191 ? 4.899 -13.829 8.628 1.00 93.38 191 VAL A O 1
ATOM 1461 N N . ASP A 1 192 ? 7.070 -14.287 8.925 1.00 90.00 192 ASP A N 1
ATOM 1462 C CA . ASP A 1 192 ? 6.881 -15.328 9.934 1.00 90.00 192 ASP A CA 1
ATOM 1463 C C . ASP A 1 192 ? 7.252 -14.742 11.308 1.00 90.00 192 ASP A C 1
ATOM 1465 O O . ASP A 1 192 ? 8.444 -14.585 11.606 1.00 90.00 192 ASP A O 1
ATOM 1469 N N . PRO A 1 193 ? 6.268 -14.399 12.165 1.00 81.88 193 PRO A N 1
ATOM 1470 C CA . PRO A 1 193 ? 6.533 -13.810 13.477 1.00 81.88 193 PRO A CA 1
ATOM 1471 C C . PRO A 1 193 ? 7.279 -14.746 14.433 1.00 81.88 193 PRO A C 1
ATOM 1473 O O . PRO A 1 193 ? 7.910 -14.272 15.378 1.00 81.88 193 PRO A O 1
ATOM 1476 N N . VAL A 1 194 ? 7.187 -16.063 14.223 1.00 84.69 194 VAL A N 1
ATOM 1477 C CA . VAL A 1 194 ? 7.815 -17.071 15.086 1.00 84.69 194 VAL A CA 1
ATOM 1478 C C . VAL A 1 194 ? 9.285 -17.206 14.720 1.00 84.69 194 VAL A C 1
ATOM 1480 O O . VAL A 1 194 ? 10.150 -17.112 15.593 1.00 84.69 194 VAL A O 1
ATOM 1483 N N . LYS A 1 195 ? 9.578 -17.362 13.425 1.00 87.00 195 LYS A N 1
ATOM 1484 C CA . LYS A 1 195 ? 10.957 -17.441 12.916 1.00 87.00 195 LYS A CA 1
ATOM 1485 C C . LYS A 1 195 ? 11.650 -16.085 12.865 1.00 87.00 195 LYS A C 1
ATOM 1487 O O . LYS A 1 195 ? 12.874 -16.053 12.783 1.00 87.00 195 LYS A O 1
ATOM 1492 N N . ARG A 1 196 ? 10.891 -14.985 12.941 1.00 85.81 196 ARG A N 1
ATOM 1493 C CA . ARG A 1 196 ? 11.379 -13.597 12.846 1.00 85.81 196 ARG A CA 1
ATOM 1494 C C . ARG A 1 196 ? 12.060 -13.327 11.504 1.00 85.81 196 ARG A C 1
ATOM 1496 O O . ARG A 1 196 ? 13.089 -12.661 11.435 1.00 85.81 196 ARG A O 1
ATOM 1503 N N . LEU A 1 197 ? 11.493 -13.886 10.439 1.00 89.94 197 LEU A N 1
ATOM 1504 C CA . LEU A 1 197 ? 12.019 -13.797 9.079 1.00 89.94 197 LEU A CA 1
ATOM 1505 C C . LEU A 1 197 ? 10.956 -13.247 8.130 1.00 89.94 197 LEU A C 1
ATOM 1507 O O . LEU A 1 197 ? 9.759 -13.393 8.367 1.00 89.94 197 LEU A O 1
ATOM 1511 N N . ALA A 1 198 ? 11.421 -12.631 7.047 1.00 92.69 198 ALA A N 1
ATOM 1512 C CA . ALA A 1 198 ? 10.592 -12.157 5.950 1.00 92.69 198 ALA A CA 1
ATOM 1513 C C . ALA A 1 198 ? 11.020 -12.873 4.665 1.00 92.69 198 ALA A C 1
ATOM 1515 O O . ALA A 1 198 ? 12.172 -12.770 4.238 1.00 92.69 198 ALA A O 1
ATOM 1516 N N . PHE A 1 199 ? 10.100 -13.603 4.048 1.00 95.06 199 PHE A N 1
ATOM 1517 C CA . PHE A 1 199 ? 10.362 -14.402 2.858 1.00 95.06 199 PHE A CA 1
ATOM 1518 C C . PHE A 1 199 ? 9.697 -13.774 1.640 1.00 95.06 199 PHE A C 1
ATOM 1520 O O . PHE A 1 199 ? 8.517 -13.445 1.682 1.00 95.06 199 PHE A O 1
ATOM 1527 N N . GLN A 1 200 ? 10.420 -13.639 0.533 1.00 95.81 200 GLN A N 1
ATOM 1528 C CA . GLN A 1 200 ? 9.840 -13.098 -0.696 1.00 95.81 200 GLN A CA 1
ATOM 1529 C C . GLN A 1 200 ? 8.775 -14.052 -1.252 1.00 95.81 200 GLN A C 1
ATOM 1531 O O . GLN A 1 200 ? 8.926 -15.277 -1.182 1.00 95.81 200 GLN A O 1
ATOM 1536 N N . ARG A 1 201 ? 7.687 -13.493 -1.787 1.00 95.38 201 ARG A N 1
ATOM 1537 C CA . ARG A 1 201 ? 6.592 -14.268 -2.391 1.00 95.38 201 ARG A CA 1
ATOM 1538 C C . ARG A 1 201 ? 6.225 -13.767 -3.771 1.00 95.38 201 ARG A C 1
ATOM 1540 O O . ARG A 1 201 ? 6.150 -14.566 -4.695 1.00 95.38 201 ARG A O 1
ATOM 1547 N N . LEU A 1 202 ? 6.014 -12.462 -3.905 1.00 96.25 202 LEU A N 1
ATOM 1548 C CA . LEU A 1 202 ? 5.558 -11.846 -5.149 1.00 96.25 202 LEU A CA 1
ATOM 1549 C C . LEU A 1 202 ? 6.359 -10.578 -5.432 1.00 96.25 202 LEU A C 1
ATOM 1551 O O . LEU A 1 202 ? 6.822 -9.913 -4.506 1.00 96.25 202 LEU A O 1
ATOM 1555 N N . ALA A 1 203 ? 6.481 -10.238 -6.711 1.00 96.12 203 ALA A N 1
ATOM 1556 C CA . ALA A 1 203 ? 6.992 -8.960 -7.183 1.00 96.12 203 ALA A CA 1
ATOM 1557 C C . ALA A 1 203 ? 5.894 -8.280 -8.003 1.00 96.12 203 ALA A C 1
ATOM 1559 O O . ALA A 1 203 ? 5.382 -8.859 -8.961 1.00 96.12 203 ALA A O 1
ATOM 1560 N N . LEU A 1 204 ? 5.512 -7.071 -7.604 1.00 97.69 204 LEU A N 1
ATOM 1561 C CA . LEU A 1 204 ? 4.416 -6.323 -8.199 1.00 97.69 204 LEU A CA 1
ATOM 1562 C C . LEU A 1 204 ? 4.976 -5.268 -9.170 1.00 97.69 204 LEU A C 1
ATOM 1564 O O . LEU A 1 204 ? 5.657 -4.340 -8.725 1.00 97.69 204 LEU A O 1
ATOM 1568 N N . PRO A 1 205 ? 4.713 -5.381 -10.484 1.00 96.38 205 PRO A N 1
ATOM 1569 C CA . PRO A 1 205 ? 5.047 -4.334 -11.452 1.00 96.38 205 PRO A CA 1
ATOM 1570 C C . PRO A 1 205 ? 4.124 -3.117 -11.302 1.00 96.38 205 PRO A C 1
ATOM 1572 O O . PRO A 1 205 ? 2.956 -3.268 -10.941 1.00 96.38 205 PRO A O 1
ATOM 1575 N N . ASP A 1 206 ? 4.618 -1.911 -11.589 1.00 96.56 206 ASP A N 1
ATOM 1576 C CA . ASP A 1 206 ? 3.837 -0.675 -11.440 1.00 96.56 206 ASP A CA 1
ATOM 1577 C C . ASP A 1 206 ? 2.681 -0.570 -12.461 1.00 96.56 206 ASP A C 1
ATOM 1579 O O . ASP A 1 206 ? 2.606 -1.313 -13.450 1.00 96.56 206 ASP A O 1
ATOM 1583 N N . GLY A 1 207 ? 1.742 0.344 -12.206 1.00 96.38 207 GLY A N 1
ATOM 1584 C CA . GLY A 1 207 ? 0.667 0.697 -13.136 1.00 96.38 207 GLY A CA 1
ATOM 1585 C C . GLY A 1 207 ? -0.180 -0.496 -13.577 1.00 96.38 207 GLY A C 1
ATOM 1586 O O . GLY A 1 207 ? -0.610 -1.312 -12.762 1.00 96.38 207 GLY A O 1
ATOM 1587 N N . ASN A 1 208 ? -0.398 -0.633 -14.883 1.00 96.56 208 ASN A N 1
ATOM 1588 C CA . ASN A 1 208 ? -1.177 -1.726 -15.481 1.00 96.56 208 ASN A CA 1
ATOM 1589 C C . ASN A 1 208 ? -0.464 -3.094 -15.506 1.00 96.56 208 ASN A C 1
ATOM 1591 O O . ASN A 1 208 ? -0.943 -4.026 -16.155 1.00 96.56 208 ASN A O 1
ATOM 1595 N N . GLY A 1 209 ? 0.703 -3.198 -14.871 1.00 95.69 209 GLY A N 1
ATOM 1596 C CA . GLY A 1 209 ? 1.531 -4.397 -14.831 1.00 95.69 209 GLY A CA 1
ATOM 1597 C C . GLY A 1 209 ? 2.472 -4.578 -16.025 1.00 95.69 209 GLY A C 1
ATOM 1598 O O . GLY A 1 209 ? 3.176 -5.582 -16.094 1.00 95.69 209 GLY A O 1
ATOM 1599 N N . LYS A 1 210 ? 2.528 -3.610 -16.949 1.00 95.56 210 LYS A N 1
ATOM 1600 C CA . LYS A 1 210 ? 3.493 -3.561 -18.066 1.00 95.56 210 LYS A CA 1
ATOM 1601 C C . LYS A 1 210 ? 4.526 -2.442 -17.902 1.00 95.56 210 LYS A C 1
ATOM 1603 O O . LYS A 1 210 ? 5.137 -2.013 -18.879 1.00 95.56 210 LYS A O 1
ATOM 1608 N N . VAL A 1 211 ? 4.717 -1.966 -16.674 1.00 94.31 211 VAL A N 1
ATOM 1609 C CA . VAL A 1 211 ? 5.688 -0.928 -16.322 1.00 94.31 211 VAL A CA 1
ATOM 1610 C C . VAL A 1 211 ? 6.894 -1.581 -15.643 1.00 94.31 211 VAL A C 1
ATOM 1612 O O . VAL A 1 211 ? 6.742 -2.403 -14.746 1.00 94.31 211 VAL A O 1
ATOM 1615 N N . LEU A 1 212 ? 8.103 -1.216 -16.084 1.00 91.69 212 LEU A N 1
ATOM 1616 C CA . LEU A 1 212 ? 9.375 -1.753 -15.566 1.00 91.69 212 LEU A CA 1
ATOM 1617 C C . LEU A 1 212 ? 9.651 -1.365 -14.108 1.00 91.69 212 LEU A C 1
ATOM 1619 O O . LEU A 1 212 ? 10.379 -2.056 -13.399 1.00 91.69 212 LEU A O 1
ATOM 1623 N N . LYS A 1 213 ? 9.124 -0.217 -13.682 1.00 94.38 213 LYS A N 1
ATOM 1624 C CA . LYS A 1 213 ? 9.252 0.276 -12.314 1.00 94.38 213 LYS A CA 1
ATOM 1625 C C . LYS A 1 213 ? 8.491 -0.665 -11.362 1.00 94.38 213 LYS A C 1
ATOM 1627 O O . LYS A 1 213 ? 7.415 -1.136 -11.730 1.00 94.38 213 LYS A O 1
ATOM 1632 N N . PRO A 1 214 ? 9.011 -0.935 -10.155 1.00 96.69 214 PRO A N 1
ATOM 1633 C CA . PRO A 1 214 ? 8.245 -1.647 -9.141 1.00 96.69 214 PRO A CA 1
ATOM 1634 C C . PRO A 1 214 ? 7.050 -0.838 -8.635 1.00 96.69 214 PRO A C 1
ATOM 1636 O O . PRO A 1 214 ? 7.113 0.390 -8.551 1.00 96.69 214 PRO A O 1
ATOM 1639 N N . PHE A 1 215 ? 5.973 -1.535 -8.281 1.00 97.75 215 PHE A N 1
ATOM 1640 C CA . PHE A 1 215 ? 4.756 -0.925 -7.759 1.00 97.75 215 PHE A CA 1
ATOM 1641 C C . PHE A 1 215 ? 4.997 -0.300 -6.385 1.00 97.75 215 PHE A C 1
ATOM 1643 O O . PHE A 1 215 ? 5.427 -0.982 -5.453 1.00 97.75 215 PHE A O 1
ATOM 1650 N N . LYS A 1 216 ? 4.656 0.985 -6.253 1.00 96.19 216 LYS A N 1
ATOM 1651 C CA . LYS A 1 216 ? 4.701 1.702 -4.976 1.00 96.19 216 LYS A CA 1
ATOM 1652 C C . LYS A 1 216 ? 3.444 1.403 -4.166 1.00 96.19 216 LYS A C 1
ATOM 1654 O O . LYS A 1 216 ? 2.455 2.124 -4.272 1.00 96.19 216 LYS A O 1
ATOM 1659 N N . SER A 1 217 ? 3.464 0.298 -3.429 1.00 96.38 217 SER A N 1
ATOM 1660 C CA . SER A 1 217 ? 2.376 -0.102 -2.533 1.00 96.38 217 SER A CA 1
ATOM 1661 C C . SER A 1 217 ? 2.303 0.811 -1.315 1.00 96.38 217 SER A C 1
ATOM 1663 O O . SER A 1 217 ? 3.316 0.994 -0.658 1.00 96.38 217 SER A O 1
ATOM 1665 N N . GLU A 1 218 ? 1.115 1.291 -0.975 1.00 96.88 218 GLU A N 1
ATOM 1666 C CA . GLU A 1 218 ? 0.884 2.139 0.202 1.00 96.88 218 GLU A CA 1
ATOM 1667 C C . GLU A 1 218 ? -0.151 1.570 1.160 1.00 96.88 218 GLU A C 1
ATOM 1669 O O . GLU A 1 218 ? -0.129 1.880 2.341 1.00 96.88 218 GLU A O 1
ATOM 1674 N N . TRP A 1 219 ? -1.066 0.743 0.658 1.00 97.69 219 TRP A N 1
ATOM 1675 C CA . TRP A 1 219 ? -2.103 0.142 1.481 1.00 97.69 219 TRP A CA 1
ATOM 1676 C C . TRP A 1 219 ? -2.492 -1.234 0.965 1.00 97.69 219 TRP A C 1
ATOM 1678 O O . TRP A 1 219 ? -2.322 -1.556 -0.217 1.00 97.69 219 TRP A O 1
ATOM 1688 N N . ALA A 1 220 ? -3.067 -2.045 1.844 1.00 97.88 220 ALA A N 1
ATOM 1689 C CA . ALA A 1 220 ? -3.638 -3.323 1.488 1.00 97.88 220 ALA A CA 1
ATOM 1690 C C . ALA A 1 220 ? -4.791 -3.760 2.379 1.00 97.88 220 ALA A C 1
ATOM 1692 O O . ALA A 1 220 ? -4.872 -3.469 3.576 1.00 97.88 220 ALA A O 1
ATOM 1693 N N . THR A 1 221 ? -5.679 -4.536 1.770 1.00 97.88 221 THR A N 1
ATOM 1694 C CA . THR A 1 221 ? -6.840 -5.108 2.438 1.00 97.88 221 THR A CA 1
ATOM 1695 C C . THR A 1 221 ? -7.270 -6.408 1.778 1.00 97.88 221 THR A C 1
ATOM 1697 O O . THR A 1 221 ? -6.813 -6.747 0.689 1.00 97.88 221 THR A O 1
ATOM 1700 N N . VAL A 1 222 ? -8.159 -7.147 2.432 1.00 97.88 222 VAL A N 1
ATOM 1701 C CA . VAL A 1 222 ? -8.717 -8.386 1.893 1.00 97.88 222 VAL A CA 1
ATOM 1702 C C . VAL A 1 222 ? -10.202 -8.184 1.655 1.00 97.88 222 VAL A C 1
ATOM 1704 O O . VAL A 1 222 ? -10.947 -7.870 2.583 1.00 97.88 222 VAL A O 1
ATOM 1707 N N . LYS A 1 223 ? -10.638 -8.397 0.414 1.00 97.44 223 LYS A N 1
ATOM 1708 C CA . LYS A 1 223 ? -12.048 -8.372 0.029 1.00 97.44 223 LYS A CA 1
ATOM 1709 C C . LYS A 1 223 ? -12.422 -9.710 -0.579 1.00 97.44 223 LYS A C 1
ATOM 1711 O O . LYS A 1 223 ? -11.832 -10.122 -1.570 1.00 97.44 223 LYS A O 1
ATOM 1716 N N . ASP A 1 224 ? -13.398 -10.380 0.030 1.00 95.88 224 ASP A N 1
ATOM 1717 C CA . ASP A 1 224 ? -14.009 -11.608 -0.492 1.00 95.88 224 ASP A CA 1
ATOM 1718 C C . ASP A 1 224 ? -12.975 -12.692 -0.886 1.00 95.88 224 ASP A C 1
ATOM 1720 O O . ASP A 1 224 ? -13.089 -13.351 -1.915 1.00 95.88 224 ASP A O 1
ATOM 1724 N N . GLY A 1 225 ? -11.931 -12.861 -0.061 1.00 95.56 225 GLY A N 1
ATOM 1725 C CA . GLY A 1 225 ? -10.865 -13.851 -0.277 1.00 95.56 225 GLY A CA 1
ATOM 1726 C C . GLY A 1 225 ? -9.756 -13.424 -1.248 1.00 95.56 225 GLY A C 1
ATOM 1727 O O . GLY A 1 225 ? -8.860 -14.220 -1.533 1.00 95.56 225 GLY A O 1
ATOM 1728 N N . ILE A 1 226 ? -9.773 -12.178 -1.723 1.00 98.06 226 ILE A N 1
ATOM 1729 C CA . ILE A 1 226 ? -8.750 -11.597 -2.598 1.00 98.06 226 ILE A CA 1
ATOM 1730 C C . ILE A 1 226 ? -7.962 -10.540 -1.828 1.00 98.06 226 ILE A C 1
ATOM 1732 O O . ILE A 1 226 ? -8.547 -9.654 -1.198 1.00 98.06 226 ILE A O 1
ATOM 1736 N N . LEU A 1 227 ? -6.634 -10.623 -1.888 1.00 98.44 227 LEU A N 1
ATOM 1737 C CA . LEU A 1 227 ? -5.746 -9.591 -1.366 1.00 98.44 227 LEU A CA 1
ATOM 1738 C C . LEU A 1 227 ? -5.650 -8.453 -2.384 1.00 98.44 227 LEU A C 1
ATOM 1740 O O . LEU A 1 227 ? -5.281 -8.658 -3.537 1.00 98.44 227 LEU A O 1
ATOM 1744 N N . LEU A 1 228 ? -5.981 -7.248 -1.946 1.00 98.62 228 LEU A N 1
ATOM 1745 C CA . LEU A 1 228 ? -5.929 -6.028 -2.735 1.00 98.62 228 LEU A CA 1
ATOM 1746 C C . LEU A 1 228 ? -4.804 -5.149 -2.199 1.00 98.62 228 LEU A C 1
ATOM 1748 O O . LEU A 1 228 ? -4.761 -4.875 -1.002 1.00 98.62 228 LEU A O 1
ATOM 1752 N N . VAL A 1 229 ? -3.907 -4.715 -3.081 1.00 98.56 229 VAL A N 1
ATOM 1753 C CA . VAL A 1 229 ? -2.750 -3.870 -2.754 1.00 98.56 229 VAL A CA 1
ATOM 1754 C C . VAL A 1 229 ? -2.789 -2.636 -3.641 1.00 98.56 229 VAL A C 1
ATOM 1756 O O . VAL A 1 229 ? -2.719 -2.753 -4.868 1.00 98.56 229 VAL A O 1
ATOM 1759 N N . GLY A 1 230 ? -2.912 -1.457 -3.039 1.00 98.25 230 GLY A N 1
ATOM 1760 C CA . GLY A 1 230 ? -3.013 -0.192 -3.759 1.00 98.25 230 GLY A CA 1
ATOM 1761 C C . GLY A 1 230 ? -1.867 0.763 -3.478 1.00 98.25 230 GLY A C 1
ATOM 1762 O O . GLY A 1 230 ? -1.034 0.531 -2.605 1.00 98.25 230 GLY A O 1
ATOM 1763 N N . SER A 1 231 ? -1.828 1.829 -4.270 1.00 97.50 231 SER A N 1
ATOM 1764 C CA . SER A 1 231 ? -0.854 2.918 -4.175 1.00 97.50 231 SER A CA 1
ATOM 1765 C C . SER A 1 231 ? -1.544 4.207 -3.700 1.00 97.50 231 SER A C 1
ATOM 1767 O O . SER A 1 231 ? -2.711 4.187 -3.297 1.00 97.50 231 SER A O 1
ATOM 1769 N N . MET A 1 232 ? -0.835 5.335 -3.774 1.00 95.44 232 MET A N 1
ATOM 1770 C CA . MET A 1 232 ? -1.249 6.644 -3.253 1.00 95.44 232 MET A CA 1
ATOM 1771 C C . MET A 1 232 ? -2.569 7.171 -3.842 1.00 95.44 232 MET A C 1
ATOM 1773 O O . MET A 1 232 ? -3.196 8.029 -3.227 1.00 95.44 232 MET A O 1
ATOM 1777 N N . GLY A 1 233 ? -2.986 6.716 -5.033 1.00 96.06 233 GLY A N 1
ATOM 1778 C CA . GLY A 1 233 ? -4.273 7.071 -5.650 1.00 96.06 233 GLY A CA 1
ATOM 1779 C C . GLY A 1 233 ? -4.363 8.451 -6.318 1.00 96.06 233 GLY A C 1
ATOM 1780 O O . GLY A 1 233 ? -5.411 8.811 -6.853 1.00 96.06 233 GLY A O 1
ATOM 1781 N N . ARG A 1 234 ? -3.270 9.218 -6.354 1.00 94.06 234 ARG A N 1
ATOM 1782 C CA . ARG A 1 234 ? -3.168 10.489 -7.097 1.00 94.06 234 ARG A CA 1
ATOM 1783 C C . ARG A 1 234 ? -2.360 10.340 -8.380 1.00 94.06 234 ARG A C 1
ATOM 1785 O O . ARG A 1 234 ? -1.661 9.346 -8.558 1.00 94.06 234 ARG A O 1
ATOM 1792 N N . GLU A 1 235 ? -2.424 11.335 -9.250 1.00 93.00 235 GLU A N 1
ATOM 1793 C CA . GLU A 1 235 ? -1.574 11.441 -10.431 1.00 93.00 235 GLU A CA 1
ATOM 1794 C C . GLU A 1 235 ? -0.104 11.674 -10.050 1.00 93.00 235 GLU A C 1
ATOM 1796 O O . GLU A 1 235 ? 0.202 12.356 -9.062 1.00 93.00 235 GLU A O 1
ATOM 1801 N N . TRP A 1 236 ? 0.810 11.139 -10.864 1.00 89.12 236 TRP A N 1
ATOM 1802 C CA . TRP A 1 236 ? 2.209 11.552 -10.826 1.00 89.12 236 TRP A CA 1
ATOM 1803 C C . TRP A 1 236 ? 2.364 12.836 -11.627 1.00 89.12 236 TRP A C 1
ATOM 1805 O O . TRP A 1 236 ? 1.970 12.913 -12.791 1.00 89.12 236 TRP A O 1
ATOM 1815 N N . VAL A 1 237 ? 2.918 13.847 -10.969 1.00 86.88 237 VAL A N 1
ATOM 1816 C CA . VAL A 1 237 ? 3.086 15.193 -11.506 1.00 86.88 237 VAL A CA 1
ATOM 1817 C C . VAL A 1 237 ? 4.579 15.484 -11.543 1.00 86.88 237 VAL A C 1
ATOM 1819 O O . VAL A 1 237 ? 5.265 15.239 -10.549 1.00 86.88 237 VAL A O 1
ATOM 1822 N N . GLY A 1 238 ? 5.068 15.952 -12.687 1.00 82.19 238 GLY A N 1
ATOM 1823 C CA . GLY A 1 238 ? 6.460 16.353 -12.863 1.00 82.19 238 GLY A CA 1
ATOM 1824 C C . GLY A 1 238 ? 6.748 17.725 -12.251 1.00 82.19 238 GLY A C 1
ATOM 1825 O O . GLY A 1 238 ? 5.842 18.439 -11.816 1.00 82.19 238 GLY A O 1
ATOM 1826 N N . ASP A 1 239 ? 8.016 18.133 -12.278 1.00 79.56 239 ASP A N 1
ATOM 1827 C CA . ASP A 1 239 ? 8.493 19.368 -11.633 1.00 79.56 239 ASP A CA 1
ATOM 1828 C C . ASP A 1 239 ? 7.824 20.656 -12.155 1.00 79.56 239 ASP A C 1
ATOM 1830 O O . ASP A 1 239 ? 7.821 21.676 -11.468 1.00 79.56 239 ASP A O 1
ATOM 1834 N N . GLN A 1 240 ? 7.251 20.638 -13.367 1.00 76.38 240 GLN A N 1
ATOM 1835 C CA . GLN A 1 240 ? 6.561 21.794 -13.961 1.00 76.38 240 GLN A CA 1
ATOM 1836 C C . GLN A 1 240 ? 5.035 21.755 -13.748 1.00 76.38 240 GLN A C 1
ATOM 1838 O O . GLN A 1 240 ? 4.313 22.557 -14.341 1.00 76.38 240 GLN A O 1
ATOM 1843 N N . GLY A 1 241 ? 4.527 20.840 -12.913 1.00 79.44 241 GLY A N 1
ATOM 1844 C CA . GLY A 1 241 ? 3.102 20.735 -12.581 1.00 79.44 241 GLY A CA 1
ATOM 1845 C C . GLY A 1 241 ? 2.251 19.969 -13.602 1.00 79.44 241 GLY A C 1
ATOM 1846 O O . GLY A 1 241 ? 1.031 19.895 -13.454 1.00 79.44 241 GLY A O 1
ATOM 1847 N N . GLN A 1 242 ? 2.860 19.388 -14.636 1.00 86.50 242 GLN A N 1
ATOM 1848 C CA . GLN A 1 242 ? 2.190 18.559 -15.635 1.00 86.50 242 GLN A CA 1
ATOM 1849 C C . GLN A 1 242 ? 2.019 17.115 -15.153 1.00 86.50 242 GLN A C 1
ATOM 1851 O O . GLN A 1 242 ? 2.923 16.538 -14.553 1.00 86.50 242 GLN A O 1
ATOM 1856 N N . ILE A 1 243 ? 0.870 16.508 -15.458 1.00 90.88 243 ILE A N 1
ATOM 1857 C CA . ILE A 1 243 ? 0.635 15.085 -15.191 1.00 90.88 243 ILE A CA 1
ATOM 1858 C C . ILE A 1 243 ? 1.508 14.254 -16.136 1.00 90.88 243 ILE A C 1
ATOM 1860 O O . ILE A 1 243 ? 1.381 14.367 -17.355 1.00 90.88 243 ILE A O 1
ATOM 1864 N N . GLU A 1 244 ? 2.361 13.402 -15.577 1.00 92.12 244 GLU A N 1
ATOM 1865 C CA . GLU A 1 244 ? 3.217 12.494 -16.343 1.00 92.12 244 GLU A CA 1
ATOM 1866 C C . GLU A 1 244 ? 2.517 11.160 -16.612 1.00 92.12 244 GLU A C 1
ATOM 1868 O O . GLU A 1 244 ? 2.519 10.668 -17.740 1.00 92.12 244 GLU A O 1
ATOM 1873 N N . HIS A 1 245 ? 1.907 10.566 -15.580 1.00 93.69 245 HIS A N 1
ATOM 1874 C CA . HIS A 1 245 ? 1.231 9.272 -15.671 1.00 93.69 245 HIS A CA 1
ATOM 1875 C C . HIS A 1 245 ? 0.269 9.024 -14.488 1.00 93.69 245 HIS A C 1
ATOM 1877 O O . HIS A 1 245 ? 0.212 9.789 -13.523 1.00 93.69 245 HIS A O 1
ATOM 1883 N N . PHE A 1 246 ? -0.501 7.931 -14.564 1.00 96.06 246 PHE A N 1
ATOM 1884 C CA . PHE A 1 246 ? -1.558 7.564 -13.604 1.00 96.06 246 PHE A CA 1
ATOM 1885 C C . PHE A 1 246 ? -1.277 6.227 -12.889 1.00 96.06 246 PHE A C 1
ATOM 1887 O O . PHE A 1 246 ? -2.199 5.566 -12.417 1.00 96.06 246 PHE A O 1
ATOM 1894 N N . ASP A 1 247 ? -0.022 5.774 -12.831 1.00 97.25 247 ASP A N 1
ATOM 1895 C CA . ASP A 1 247 ? 0.286 4.402 -12.387 1.00 97.25 247 ASP A CA 1
ATOM 1896 C C . ASP A 1 247 ? -0.093 4.127 -10.922 1.00 97.25 247 ASP A C 1
ATOM 1898 O O . ASP A 1 247 ? -0.565 3.037 -10.601 1.00 97.25 247 ASP A O 1
ATOM 1902 N N . SER A 1 248 ? -0.020 5.140 -10.055 1.00 96.81 248 SER A N 1
ATOM 1903 C CA . SER A 1 248 ? -0.470 5.087 -8.653 1.00 96.81 248 SER A CA 1
ATOM 1904 C C . SER A 1 248 ? -1.988 4.972 -8.478 1.00 96.81 248 SER A C 1
ATOM 1906 O O . SER A 1 248 ? -2.462 4.857 -7.349 1.00 96.81 248 SER A O 1
ATOM 1908 N N . GLN A 1 249 ? -2.760 4.998 -9.567 1.00 97.94 249 GLN A N 1
ATOM 1909 C CA . GLN A 1 249 ? -4.207 4.768 -9.566 1.00 97.94 249 GLN A CA 1
ATOM 1910 C C . GLN A 1 249 ? -4.584 3.345 -9.996 1.00 97.94 249 GLN A C 1
ATOM 1912 O O . GLN A 1 249 ? -5.762 3.046 -10.194 1.00 97.94 249 GLN A O 1
ATOM 1917 N N . TRP A 1 250 ? -3.600 2.457 -10.141 1.00 98.38 250 TRP A N 1
ATOM 1918 C CA . TRP A 1 250 ? -3.833 1.035 -10.353 1.00 98.38 250 TRP A CA 1
ATOM 1919 C C . TRP A 1 250 ? -3.799 0.268 -9.036 1.00 98.38 250 TRP A C 1
ATOM 1921 O O . TRP A 1 250 ? -2.978 0.532 -8.160 1.00 98.38 250 TRP A O 1
ATOM 1931 N N . LEU A 1 251 ? -4.660 -0.737 -8.940 1.00 97.88 251 LEU A N 1
ATOM 1932 C CA . LEU A 1 251 ? -4.718 -1.689 -7.840 1.00 97.88 251 LEU A CA 1
ATOM 1933 C C . LEU A 1 251 ? -4.164 -3.042 -8.296 1.00 97.88 251 LEU A C 1
ATOM 1935 O O . LEU A 1 251 ? -4.349 -3.429 -9.450 1.00 97.88 251 LEU A O 1
ATOM 1939 N N . LYS A 1 252 ? -3.505 -3.776 -7.401 1.00 98.62 252 LYS A N 1
ATOM 1940 C CA . LYS A 1 252 ? -3.112 -5.172 -7.618 1.00 98.62 252 LYS A CA 1
ATOM 1941 C C . LYS A 1 252 ? -4.050 -6.088 -6.849 1.00 98.62 252 LYS A C 1
ATOM 1943 O O . LYS A 1 252 ? -4.128 -5.985 -5.627 1.00 98.62 252 LYS A O 1
ATOM 1948 N N . SER A 1 253 ? -4.752 -6.970 -7.551 1.00 98.31 253 SER A N 1
ATOM 1949 C CA . SER A 1 253 ? -5.522 -8.053 -6.939 1.00 98.31 253 SER A CA 1
ATOM 1950 C C . SER A 1 253 ? -4.735 -9.349 -6.997 1.00 98.31 253 SER A C 1
ATOM 1952 O O . SER A 1 253 ? -4.196 -9.703 -8.044 1.00 98.31 253 SER A O 1
ATOM 1954 N N . ILE A 1 254 ? -4.667 -10.038 -5.867 1.00 98.50 254 ILE A N 1
ATOM 1955 C CA . ILE A 1 254 ? -3.877 -11.244 -5.663 1.00 98.50 254 ILE A CA 1
ATOM 1956 C C . ILE A 1 254 ? -4.820 -12.324 -5.140 1.00 98.50 254 ILE A C 1
ATOM 1958 O O . ILE A 1 254 ? -5.418 -12.167 -4.072 1.00 98.50 254 ILE A O 1
ATOM 1962 N N . ASP A 1 255 ? -4.988 -13.395 -5.913 1.00 96.44 255 ASP A N 1
ATOM 1963 C CA . ASP A 1 255 ? -5.803 -14.539 -5.504 1.00 96.44 255 ASP A CA 1
ATOM 1964 C C . ASP A 1 255 ? -5.029 -15.501 -4.582 1.00 96.44 255 ASP A C 1
ATOM 1966 O O . ASP A 1 255 ? -3.817 -15.384 -4.379 1.00 96.44 255 ASP A O 1
ATOM 1970 N N . LYS A 1 256 ? -5.733 -16.508 -4.052 1.00 93.25 256 LYS A N 1
ATOM 1971 C CA . LYS A 1 256 ? -5.151 -17.526 -3.159 1.00 93.25 256 LYS A CA 1
ATOM 1972 C C . LYS A 1 256 ? -4.058 -18.380 -3.815 1.00 93.25 256 LYS A C 1
ATOM 1974 O O . LYS A 1 256 ? -3.290 -19.035 -3.123 1.00 93.25 256 LYS A O 1
ATOM 1979 N N . ASN A 1 257 ? -3.992 -18.390 -5.147 1.00 93.56 257 ASN A N 1
ATOM 1980 C CA . ASN A 1 257 ? -2.971 -19.102 -5.912 1.00 93.56 257 ASN A CA 1
ATOM 1981 C C . ASN A 1 257 ? -1.768 -18.196 -6.237 1.00 93.56 257 ASN A C 1
ATOM 1983 O O . ASN A 1 257 ? -0.848 -18.632 -6.928 1.00 93.56 257 ASN A O 1
ATOM 1987 N N . GLY A 1 258 ? -1.777 -16.938 -5.783 1.00 93.25 258 GLY A N 1
ATOM 1988 C CA . GLY A 1 258 ? -0.745 -15.946 -6.068 1.00 93.25 258 GLY A CA 1
ATOM 1989 C C . GLY A 1 258 ? -0.848 -15.313 -7.458 1.00 93.25 258 GLY A C 1
ATOM 1990 O O . GLY A 1 258 ? 0.100 -14.655 -7.887 1.00 93.25 258 GLY A O 1
ATOM 1991 N N . ARG A 1 259 ? -1.962 -15.491 -8.182 1.00 96.50 259 ARG A N 1
ATOM 1992 C CA . ARG A 1 259 ? -2.181 -14.818 -9.471 1.00 96.50 259 ARG A CA 1
ATOM 1993 C C . ARG A 1 259 ? -2.427 -13.340 -9.234 1.00 96.50 259 ARG A C 1
ATOM 1995 O O . ARG A 1 259 ? -3.270 -12.981 -8.418 1.00 96.50 259 ARG A O 1
ATOM 2002 N N . VAL A 1 260 ? -1.699 -12.507 -9.973 1.00 98.00 260 VAL A N 1
ATOM 2003 C CA . VAL A 1 260 ? -1.765 -11.050 -9.865 1.00 98.00 260 VAL A CA 1
ATOM 2004 C C . VAL A 1 260 ? -2.476 -10.473 -11.082 1.00 98.00 260 VAL A C 1
ATOM 2006 O O . VAL A 1 260 ? -2.053 -10.701 -12.214 1.00 98.00 260 VAL A O 1
ATOM 2009 N N . GLU A 1 261 ? -3.504 -9.666 -10.846 1.00 97.94 261 GLU A N 1
ATOM 2010 C CA . GLU A 1 261 ? -4.166 -8.859 -11.872 1.00 97.94 261 GLU A CA 1
ATOM 2011 C C . GLU A 1 261 ? -4.062 -7.371 -11.523 1.00 97.94 261 GLU A C 1
ATOM 2013 O O . GLU A 1 261 ? -4.012 -6.984 -10.354 1.00 97.94 261 GLU A O 1
ATOM 2018 N N . SER A 1 262 ? -3.984 -6.523 -12.551 1.00 98.38 262 SER A N 1
ATOM 2019 C CA . SER A 1 262 ? -3.940 -5.067 -12.385 1.00 98.38 262 SER A CA 1
ATOM 2020 C C . SER A 1 262 ? -5.294 -4.469 -12.737 1.00 98.38 262 SER A C 1
ATOM 2022 O O . SER A 1 262 ? -5.742 -4.570 -13.879 1.00 98.38 262 SER A O 1
ATOM 2024 N N . LEU A 1 263 ? -5.931 -3.826 -11.763 1.00 98.19 263 LEU A N 1
ATOM 2025 C CA . LEU A 1 263 ? -7.254 -3.225 -11.894 1.00 98.19 263 LEU A CA 1
ATOM 2026 C C . LEU A 1 263 ? -7.119 -1.706 -11.984 1.00 98.19 263 LEU A C 1
ATOM 2028 O O . LEU A 1 263 ? -6.462 -1.080 -11.151 1.00 98.19 263 LEU A O 1
ATOM 2032 N N . ASN A 1 264 ? -7.750 -1.104 -12.991 1.00 98.00 264 ASN A N 1
ATOM 2033 C CA . ASN A 1 264 ? -7.777 0.347 -13.121 1.00 98.00 264 ASN A CA 1
ATOM 2034 C C . ASN A 1 264 ? -8.738 0.935 -12.079 1.00 98.00 264 ASN A C 1
ATOM 2036 O O . ASN A 1 264 ? -9.954 0.799 -12.205 1.00 98.00 264 ASN A O 1
ATOM 2040 N N . TRP A 1 265 ? -8.185 1.588 -11.061 1.00 98.31 265 TRP A N 1
ATOM 2041 C CA . TRP A 1 265 ? -8.927 2.191 -9.956 1.00 98.31 265 TRP A CA 1
ATOM 2042 C C . TRP A 1 265 ? -9.097 3.704 -10.096 1.00 98.31 265 TRP A C 1
ATOM 2044 O O . TRP A 1 265 ? -9.659 4.351 -9.216 1.00 98.31 265 TRP A O 1
ATOM 2054 N N . ARG A 1 266 ? -8.682 4.290 -11.221 1.00 97.56 266 ARG A N 1
ATOM 2055 C CA . ARG A 1 266 ? -8.831 5.726 -11.470 1.00 97.56 266 ARG A CA 1
ATOM 2056 C C . ARG A 1 266 ? -10.267 6.244 -11.282 1.00 97.56 266 ARG A C 1
ATOM 2058 O O . ARG A 1 266 ? -10.410 7.216 -10.544 1.00 97.56 266 ARG A O 1
ATOM 2065 N N . PRO A 1 267 ? -11.326 5.614 -11.836 1.00 98.00 267 PRO A N 1
ATOM 2066 C CA . PRO A 1 267 ? -12.695 6.093 -11.619 1.00 98.00 267 PRO A CA 1
ATOM 2067 C C . PRO A 1 267 ? -13.104 6.093 -10.139 1.00 98.00 267 PRO A C 1
ATOM 2069 O O . PRO A 1 267 ? -13.845 6.965 -9.697 1.00 98.00 267 PRO A O 1
ATOM 2072 N N . VAL A 1 268 ? -12.582 5.139 -9.360 1.00 98.25 268 VAL A N 1
ATOM 2073 C CA . VAL A 1 268 ? -12.820 5.048 -7.913 1.00 98.25 268 VAL A CA 1
ATOM 2074 C C . VAL A 1 268 ? -12.146 6.213 -7.187 1.00 98.25 268 VAL A C 1
ATOM 2076 O O . VAL A 1 268 ? -12.792 6.900 -6.398 1.00 98.25 268 VAL A O 1
ATOM 2079 N N . TYR A 1 269 ? -10.872 6.490 -7.478 1.00 98.31 269 TYR A N 1
ATOM 2080 C CA . TYR A 1 269 ? -10.162 7.627 -6.882 1.00 98.31 269 TYR A CA 1
ATOM 2081 C C . TYR A 1 269 ? -10.770 8.980 -7.277 1.00 98.31 269 TYR A C 1
ATOM 2083 O O . TYR A 1 269 ? -10.847 9.885 -6.447 1.00 98.31 269 TYR A O 1
ATOM 2091 N N . GLU A 1 270 ? -11.251 9.121 -8.514 1.00 97.50 270 GLU A N 1
ATOM 2092 C CA . GLU A 1 270 ? -11.980 10.311 -8.967 1.00 97.50 270 GLU A CA 1
ATOM 2093 C C . GLU A 1 270 ? -13.306 10.486 -8.207 1.00 97.50 270 GLU A C 1
ATOM 2095 O O . GLU A 1 270 ? -13.602 11.593 -7.758 1.00 97.50 270 GLU A O 1
ATOM 2100 N N . ALA A 1 271 ? -14.062 9.406 -7.977 1.00 98.25 271 ALA A N 1
ATOM 2101 C CA . ALA A 1 271 ? -15.288 9.445 -7.177 1.00 98.25 271 ALA A CA 1
ATOM 2102 C C . ALA A 1 271 ? -15.016 9.842 -5.715 1.00 98.25 271 ALA A C 1
ATOM 2104 O O . ALA A 1 271 ? -15.720 10.693 -5.166 1.00 98.25 271 ALA A O 1
ATOM 2105 N N . LEU A 1 272 ? -13.958 9.295 -5.103 1.00 98.44 272 LEU A N 1
ATOM 2106 C CA . LEU A 1 272 ? -13.532 9.678 -3.752 1.00 98.44 272 LEU A CA 1
ATOM 2107 C C . LEU A 1 272 ? -13.181 11.171 -3.686 1.00 98.44 272 LEU A C 1
ATOM 2109 O O . LEU A 1 272 ? -13.673 11.866 -2.800 1.00 98.44 272 LEU A O 1
ATOM 2113 N N . ARG A 1 273 ? -12.405 11.680 -4.654 1.00 97.81 273 ARG A N 1
ATOM 2114 C CA . ARG A 1 273 ? -12.030 13.104 -4.737 1.00 97.81 273 ARG A CA 1
ATOM 2115 C C . ARG A 1 273 ? -13.222 14.025 -4.963 1.00 97.81 273 ARG A C 1
ATOM 2117 O O . ARG A 1 273 ? -13.254 15.125 -4.411 1.00 97.81 273 ARG A O 1
ATOM 2124 N N . ALA A 1 274 ? -14.187 13.606 -5.776 1.00 97.75 274 ALA A N 1
ATOM 2125 C CA . ALA A 1 274 ? -15.421 14.352 -5.990 1.00 97.75 274 ALA A CA 1
ATOM 2126 C C . ALA A 1 274 ? -16.233 14.452 -4.691 1.00 97.75 274 ALA A C 1
ATOM 2128 O O . ALA A 1 274 ? -16.628 15.549 -4.304 1.00 97.75 274 ALA A O 1
ATOM 2129 N N . ALA A 1 275 ? -16.411 13.336 -3.977 1.00 98.12 275 ALA A N 1
ATOM 2130 C CA . ALA A 1 275 ? -17.152 13.302 -2.718 1.00 98.12 275 ALA A CA 1
ATOM 2131 C C . ALA A 1 275 ? -16.485 14.139 -1.610 1.00 98.12 275 ALA A C 1
ATOM 2133 O O . ALA A 1 275 ? -17.176 14.761 -0.804 1.00 98.12 275 ALA A O 1
ATOM 2134 N N . SER A 1 276 ? -15.149 14.183 -1.574 1.00 97.50 276 SER A N 1
ATOM 2135 C CA . SER A 1 276 ? -14.377 14.930 -0.570 1.00 97.50 276 SER A CA 1
ATOM 2136 C C . SER A 1 276 ? -14.019 16.367 -0.957 1.00 97.50 276 SER A C 1
ATOM 2138 O O . SER A 1 276 ? -13.269 17.003 -0.222 1.00 97.50 276 SER A O 1
ATOM 2140 N N . ASN A 1 277 ? -14.516 16.893 -2.084 1.00 97.25 277 ASN A N 1
ATOM 2141 C CA . ASN A 1 277 ? -14.157 18.219 -2.612 1.00 97.25 277 ASN A CA 1
ATOM 2142 C C . ASN A 1 277 ? -12.641 18.422 -2.830 1.00 97.25 277 ASN A C 1
ATOM 2144 O O . ASN A 1 277 ? -12.120 19.521 -2.665 1.00 97.25 277 ASN A O 1
ATOM 2148 N N . THR A 1 278 ? -11.926 17.369 -3.233 1.00 97.25 278 THR A N 1
ATOM 2149 C CA . THR A 1 278 ? -10.475 17.378 -3.527 1.00 97.25 278 THR A CA 1
ATOM 2150 C C . THR A 1 278 ? -10.177 17.047 -4.990 1.00 97.25 278 THR A C 1
ATOM 2152 O O . THR A 1 278 ? -9.144 16.470 -5.347 1.00 97.25 278 THR A O 1
ATOM 2155 N N . SER A 1 279 ? -11.118 17.392 -5.867 1.00 95.19 279 SER A N 1
ATOM 2156 C CA . SER A 1 279 ? -10.931 17.306 -7.315 1.00 95.19 279 SER A CA 1
ATOM 2157 C C . SER A 1 279 ? -9.826 18.258 -7.780 1.00 95.19 279 SER A C 1
ATOM 2159 O O . SER A 1 279 ? -9.499 19.225 -7.094 1.00 95.19 279 SER A O 1
ATOM 2161 N N . SER A 1 280 ? -9.243 17.980 -8.949 1.00 89.81 280 SER A N 1
ATOM 2162 C CA . SER A 1 280 ? -8.167 18.798 -9.527 1.00 89.81 280 SER A CA 1
ATOM 2163 C C . SER A 1 280 ? -8.557 20.287 -9.566 1.00 89.81 280 SER A C 1
ATOM 2165 O O . SER A 1 280 ? -9.688 20.589 -9.956 1.00 89.81 280 SER A O 1
ATOM 2167 N N . PRO A 1 281 ? -7.669 21.224 -9.175 1.00 91.12 281 PRO A N 1
ATOM 2168 C CA . PRO A 1 281 ? -6.241 21.045 -8.870 1.00 91.12 281 PRO A CA 1
ATOM 2169 C C . PRO A 1 281 ? -5.915 20.486 -7.474 1.00 91.12 281 PRO A C 1
ATOM 2171 O O . PRO A 1 281 ? -4.754 20.190 -7.224 1.00 91.12 281 PRO A O 1
ATOM 2174 N N . GLY A 1 282 ? -6.892 20.310 -6.579 1.00 94.88 282 GLY A N 1
ATOM 2175 C CA . GLY A 1 282 ? -6.698 19.620 -5.299 1.00 94.88 282 GLY A CA 1
ATOM 2176 C C . GLY A 1 282 ? -6.343 18.137 -5.465 1.00 94.88 282 GLY A C 1
ATOM 2177 O O . GLY A 1 282 ? -6.314 17.610 -6.578 1.00 94.88 282 GLY A O 1
ATOM 2178 N N . TYR A 1 283 ? -6.078 17.432 -4.368 1.00 96.12 283 TYR A N 1
ATOM 2179 C CA . TYR A 1 283 ? -5.725 16.010 -4.395 1.00 96.12 283 TYR A CA 1
ATOM 2180 C C . TYR A 1 283 ? -6.058 15.288 -3.088 1.00 96.12 283 TYR A C 1
ATOM 2182 O O . TYR A 1 283 ? -6.305 15.896 -2.044 1.00 96.12 283 TYR A O 1
ATOM 2190 N N . LEU A 1 284 ? -6.033 13.959 -3.164 1.00 97.56 284 LEU A N 1
ATOM 2191 C CA . LEU A 1 284 ? -6.215 13.053 -2.041 1.00 97.56 284 LEU A CA 1
ATOM 2192 C C . LEU A 1 284 ? -5.111 11.991 -2.080 1.00 97.56 284 LEU A C 1
ATOM 2194 O O . LEU A 1 284 ? -4.821 11.449 -3.145 1.00 97.56 284 LEU A O 1
ATOM 2198 N N . TRP A 1 285 ? -4.477 11.728 -0.939 1.00 97.25 285 TRP A N 1
ATOM 2199 C CA . TRP A 1 285 ? -3.415 10.727 -0.801 1.00 97.25 285 TRP A CA 1
ATOM 2200 C C . TRP A 1 285 ? -3.893 9.596 0.103 1.00 97.25 285 TRP A C 1
ATOM 2202 O O . TRP A 1 285 ? -4.333 9.843 1.228 1.00 97.25 285 TRP A O 1
ATOM 2212 N N . HIS A 1 286 ? -3.775 8.355 -0.360 1.00 98.00 286 HIS A N 1
ATOM 2213 C CA . HIS A 1 286 ? -4.304 7.174 0.318 1.00 98.00 286 HIS A CA 1
ATOM 2214 C C . HIS A 1 286 ? -3.200 6.241 0.834 1.00 98.00 286 HIS A C 1
ATOM 2216 O O . HIS A 1 286 ? -2.422 5.726 0.040 1.00 98.00 286 HIS A O 1
ATOM 2222 N N . GLU A 1 287 ? -3.194 5.975 2.144 1.00 97.38 287 GLU A N 1
ATOM 2223 C CA . GLU A 1 287 ? -2.363 4.927 2.785 1.00 97.38 287 GLU A CA 1
ATOM 2224 C C . GLU A 1 287 ? -3.161 4.065 3.778 1.00 97.38 287 GLU A C 1
ATOM 2226 O O . GLU A 1 287 ? -2.767 2.967 4.137 1.00 97.38 287 GLU A O 1
ATOM 2231 N N . ALA A 1 288 ? -4.346 4.514 4.196 1.00 97.25 288 ALA A N 1
ATOM 2232 C CA . ALA A 1 288 ? -5.181 3.774 5.129 1.00 97.25 288 ALA A CA 1
ATOM 2233 C C . ALA A 1 288 ? -6.534 3.452 4.487 1.00 97.25 288 ALA A C 1
ATOM 2235 O O . ALA A 1 288 ? -7.492 4.224 4.570 1.00 97.25 288 ALA A O 1
ATOM 2236 N N . VAL A 1 289 ? -6.600 2.297 3.822 1.00 98.19 289 VAL A N 1
ATOM 2237 C CA . VAL A 1 289 ? -7.791 1.800 3.118 1.00 98.19 289 VAL A CA 1
ATOM 2238 C C . VAL A 1 289 ? -8.082 0.373 3.563 1.00 98.19 289 VAL A C 1
ATOM 2240 O O . VAL A 1 289 ? -7.202 -0.485 3.503 1.00 98.19 289 VAL A O 1
ATOM 2243 N N . ILE A 1 290 ? -9.322 0.095 3.971 1.00 97.81 290 ILE A N 1
ATOM 2244 C CA . ILE A 1 290 ? -9.776 -1.272 4.249 1.00 97.81 290 ILE A CA 1
ATOM 2245 C C . ILE A 1 290 ? -11.156 -1.568 3.673 1.00 97.81 290 ILE A C 1
ATOM 2247 O O . ILE A 1 290 ? -12.004 -0.687 3.535 1.00 97.81 290 ILE A O 1
ATOM 2251 N N . TRP A 1 291 ? -11.384 -2.847 3.402 1.00 98.06 291 TRP A N 1
ATOM 2252 C CA . TRP A 1 291 ? -12.705 -3.419 3.211 1.00 98.06 291 TRP A CA 1
ATOM 2253 C C . TRP A 1 291 ? -13.224 -3.976 4.539 1.00 98.06 291 TRP A C 1
ATOM 2255 O O . TRP A 1 291 ? -12.579 -4.830 5.153 1.00 98.06 291 TRP A O 1
ATOM 2265 N N . ASP A 1 292 ? -14.395 -3.524 4.985 1.00 96.94 292 ASP A N 1
ATOM 2266 C CA . ASP A 1 292 ? -15.099 -4.152 6.100 1.00 96.94 292 ASP A CA 1
ATOM 2267 C C . ASP A 1 292 ? -16.136 -5.146 5.577 1.00 96.94 292 ASP A C 1
ATOM 2269 O O . ASP A 1 292 ? -17.196 -4.769 5.074 1.00 96.94 292 ASP A O 1
ATOM 2273 N N . ALA A 1 293 ? -15.842 -6.434 5.749 1.00 94.25 293 ALA A N 1
ATOM 2274 C CA . ALA A 1 293 ? -16.716 -7.516 5.318 1.00 94.25 293 ALA A CA 1
ATOM 2275 C C . ALA A 1 293 ? -18.076 -7.536 6.038 1.00 94.25 293 ALA A C 1
ATOM 2277 O O . ALA A 1 293 ? -19.062 -7.937 5.423 1.00 94.25 293 ALA A O 1
ATOM 2278 N N . LEU A 1 294 ? -18.150 -7.094 7.302 1.00 92.88 294 LEU A N 1
ATOM 2279 C CA . LEU A 1 294 ? -19.404 -7.086 8.069 1.00 92.88 294 LEU A CA 1
ATOM 2280 C C . LEU A 1 294 ? -20.324 -5.951 7.621 1.00 92.88 294 LEU A C 1
ATOM 2282 O O . LEU A 1 294 ? -21.522 -6.162 7.455 1.00 92.88 294 LEU A O 1
ATOM 2286 N N . LEU A 1 295 ? -19.766 -4.757 7.407 1.00 94.56 295 LEU A N 1
ATOM 2287 C CA . LEU A 1 295 ? -20.537 -3.600 6.942 1.00 94.56 295 LEU A CA 1
ATOM 2288 C C . LEU A 1 295 ? -20.737 -3.585 5.423 1.00 94.56 295 LEU A C 1
ATOM 2290 O O . LEU A 1 295 ? -21.560 -2.810 4.938 1.00 94.56 295 LEU A O 1
ATOM 2294 N N . ARG A 1 296 ? -19.993 -4.415 4.677 1.00 95.88 296 ARG A N 1
ATOM 2295 C CA . ARG A 1 296 ? -19.929 -4.411 3.205 1.00 95.88 296 ARG A CA 1
ATOM 2296 C C . ARG A 1 296 ? -19.620 -3.016 2.653 1.00 95.88 296 ARG A C 1
ATOM 2298 O O . ARG A 1 296 ? -20.227 -2.561 1.683 1.00 95.88 296 ARG A O 1
ATOM 2305 N N . ARG A 1 297 ? -18.679 -2.327 3.300 1.00 97.75 297 ARG A N 1
ATOM 2306 C CA . ARG A 1 297 ? -18.271 -0.964 2.951 1.00 97.75 297 ARG A CA 1
ATOM 2307 C C . ARG A 1 297 ? -16.760 -0.828 2.912 1.00 97.75 297 ARG A C 1
ATOM 2309 O O . ARG A 1 297 ? -16.031 -1.502 3.642 1.00 97.75 297 ARG A O 1
ATOM 2316 N N . TRP A 1 298 ? -16.315 0.095 2.077 1.00 98.56 298 TRP A N 1
ATOM 2317 C CA . TRP A 1 298 ? -14.947 0.585 2.079 1.00 98.56 298 TRP A CA 1
ATOM 2318 C C . TRP A 1 298 ? -14.798 1.683 3.119 1.00 98.56 298 TRP A C 1
ATOM 2320 O O . TRP A 1 298 ? -15.645 2.572 3.210 1.00 98.56 298 TRP A O 1
ATOM 2330 N N . LEU A 1 299 ? -13.702 1.631 3.867 1.00 98.31 299 LEU A N 1
ATOM 2331 C CA . LEU A 1 299 ? -13.291 2.693 4.770 1.00 98.31 299 LEU A CA 1
ATOM 2332 C C . LEU A 1 299 ? -11.953 3.239 4.304 1.00 98.31 299 LEU A C 1
ATOM 2334 O O . LEU A 1 299 ? -10.990 2.488 4.133 1.00 98.31 299 LEU A O 1
ATOM 2338 N N . VAL A 1 300 ? -11.899 4.552 4.125 1.00 98.44 300 VAL A N 1
ATOM 2339 C CA . VAL A 1 300 ? -10.697 5.259 3.694 1.00 98.44 300 VAL A CA 1
ATOM 2340 C C . VAL A 1 300 ? -10.424 6.392 4.668 1.00 98.44 300 VAL A C 1
ATOM 2342 O O . VAL A 1 300 ? -11.253 7.284 4.841 1.00 98.44 300 VAL A O 1
ATOM 2345 N N . LEU A 1 301 ? -9.240 6.373 5.269 1.00 98.25 301 LEU A N 1
ATOM 2346 C CA . LEU A 1 301 ? -8.661 7.494 5.998 1.00 98.25 301 LEU A CA 1
ATOM 2347 C C . LEU A 1 301 ? -7.525 8.059 5.137 1.00 98.25 301 LEU A C 1
ATOM 2349 O O . LEU A 1 301 ? -6.430 7.496 5.116 1.00 98.25 301 LEU A O 1
ATOM 2353 N N . PRO A 1 302 ? -7.757 9.128 4.363 1.00 98.06 302 PRO A N 1
ATOM 2354 C CA . PRO A 1 302 ? -6.697 9.706 3.555 1.00 98.06 302 PRO A CA 1
ATOM 2355 C C . PRO A 1 302 ? -5.550 10.195 4.446 1.00 98.06 302 PRO A C 1
ATOM 2357 O O . PRO A 1 302 ? -5.779 10.775 5.511 1.00 98.06 302 PRO A O 1
ATOM 2360 N N . ARG A 1 303 ? -4.310 9.993 3.999 1.00 97.62 303 ARG A N 1
ATOM 2361 C CA . ARG A 1 303 ? -3.129 10.540 4.671 1.00 97.62 303 ARG A CA 1
ATOM 2362 C C . ARG A 1 303 ? -3.119 12.052 4.559 1.00 97.62 303 ARG A C 1
ATOM 2364 O O . ARG A 1 303 ? -2.955 12.746 5.561 1.00 97.62 303 ARG A O 1
ATOM 2371 N N . LYS A 1 304 ? -3.300 12.539 3.330 1.00 97.50 304 LYS A N 1
ATOM 2372 C CA . LYS A 1 304 ? -3.246 13.954 2.967 1.00 97.50 304 LYS A CA 1
ATOM 2373 C C . LYS A 1 304 ? -4.448 14.338 2.117 1.00 97.50 304 LYS A C 1
ATOM 2375 O O . LYS A 1 304 ? -4.947 13.519 1.341 1.00 97.50 304 LYS A O 1
ATOM 2380 N N . ALA A 1 305 ? -4.894 15.580 2.254 1.00 97.75 305 ALA A N 1
ATOM 2381 C CA . ALA A 1 305 ? -5.968 16.150 1.456 1.00 97.75 305 ALA A CA 1
ATOM 2382 C C . ALA A 1 305 ? -5.698 17.629 1.158 1.00 97.75 305 ALA A C 1
ATOM 2384 O O . ALA A 1 305 ? -5.345 18.404 2.047 1.00 97.75 305 ALA A O 1
ATOM 2385 N N . SER A 1 306 ? -5.934 18.028 -0.087 1.00 96.69 306 SER A N 1
ATOM 2386 C CA . SER A 1 306 ? -5.950 19.425 -0.514 1.00 96.69 306 SER A CA 1
ATOM 2387 C C . SER A 1 306 ? -7.177 19.665 -1.381 1.00 96.69 306 SER A C 1
ATOM 2389 O O . SER A 1 306 ? -7.415 18.934 -2.339 1.00 96.69 306 SER A O 1
ATOM 2391 N N . GLU A 1 307 ? -7.966 20.687 -1.057 1.00 95.44 307 GLU A N 1
ATOM 2392 C CA . GLU A 1 307 ? -9.192 21.009 -1.801 1.00 95.44 307 GLU A CA 1
ATOM 2393 C C . GLU A 1 307 ? -8.921 21.849 -3.058 1.00 95.44 307 GLU A C 1
ATOM 2395 O O . GLU A 1 307 ? -9.673 21.785 -4.026 1.00 95.44 307 GLU A O 1
ATOM 2400 N N . ARG A 1 308 ? -7.864 22.672 -3.046 1.00 92.06 308 ARG A N 1
ATOM 2401 C CA . ARG A 1 308 ? -7.647 23.718 -4.067 1.00 92.06 308 ARG A CA 1
ATOM 2402 C C . ARG A 1 308 ? -6.224 23.826 -4.580 1.00 92.06 308 ARG A C 1
ATOM 2404 O O . ARG A 1 308 ? -6.015 24.417 -5.632 1.00 92.06 308 ARG A O 1
ATOM 2411 N N . GLU A 1 309 ? -5.250 23.338 -3.828 1.00 92.31 309 GLU A N 1
ATOM 2412 C CA . GLU A 1 309 ? -3.844 23.503 -4.178 1.00 92.31 309 GLU A CA 1
ATOM 2413 C C . GLU A 1 309 ? -3.293 22.192 -4.739 1.00 92.31 309 GLU A C 1
ATOM 2415 O O . GLU A 1 309 ? -3.569 21.132 -4.160 1.00 92.31 309 GLU A O 1
ATOM 2420 N N . PRO A 1 310 ? -2.524 22.245 -5.840 1.00 91.50 310 PRO A N 1
ATOM 2421 C CA . PRO A 1 310 ? -1.850 21.070 -6.362 1.00 91.50 310 PRO A CA 1
ATOM 2422 C C . PRO A 1 310 ? -0.815 20.551 -5.371 1.00 91.50 310 PRO A C 1
ATOM 2424 O O . PRO A 1 310 ? -0.349 21.265 -4.484 1.00 91.50 310 PRO A O 1
ATOM 2427 N N . TYR A 1 311 ? -0.454 19.283 -5.543 1.00 90.69 311 TYR A N 1
ATOM 2428 C CA . TYR A 1 311 ? 0.607 18.668 -4.764 1.00 90.69 311 TYR A CA 1
ATOM 2429 C C . TYR A 1 311 ? 1.928 19.420 -4.970 1.00 90.69 311 TYR A C 1
ATOM 2431 O O . TYR A 1 311 ? 2.379 19.592 -6.103 1.00 90.69 311 TYR A O 1
ATOM 2439 N N . SER A 1 312 ? 2.568 19.793 -3.865 1.00 89.06 312 SER A N 1
ATOM 2440 C CA . SER A 1 312 ? 3.995 20.100 -3.818 1.00 89.06 312 SER A CA 1
ATOM 2441 C C . SER A 1 312 ? 4.607 19.385 -2.612 1.00 89.06 312 SER A C 1
ATOM 2443 O O . SER A 1 312 ? 3.931 19.289 -1.583 1.00 89.06 312 S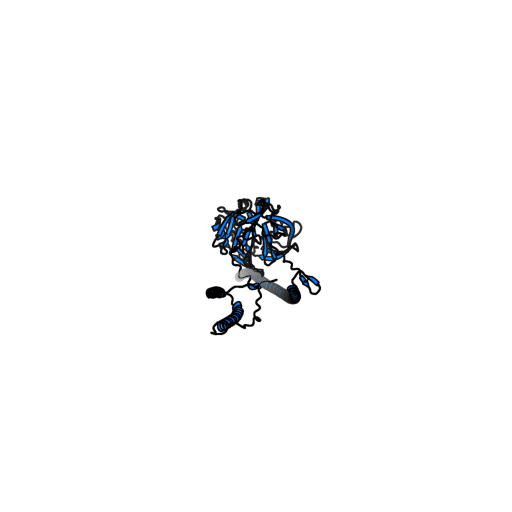ER A O 1
ATOM 2445 N N . PRO A 1 313 ? 5.856 18.894 -2.695 1.00 87.75 313 PRO A N 1
ATOM 2446 C CA . PRO A 1 313 ? 6.504 18.215 -1.574 1.00 87.75 313 PRO A CA 1
ATOM 2447 C C . PRO A 1 313 ? 6.488 19.033 -0.276 1.00 87.75 313 PRO A C 1
ATOM 2449 O O . PRO A 1 313 ? 6.184 18.494 0.781 1.00 87.75 313 PRO A O 1
ATOM 2452 N N . GLU A 1 314 ? 6.740 20.340 -0.360 1.00 87.94 314 GLU A N 1
ATOM 2453 C CA . GLU A 1 314 ? 6.864 21.226 0.803 1.00 87.94 314 GLU A CA 1
ATOM 2454 C C . GLU A 1 314 ? 5.513 21.495 1.465 1.00 87.94 314 GLU A C 1
ATOM 2456 O O . GLU A 1 314 ? 5.398 21.511 2.689 1.00 87.94 314 GLU A O 1
ATOM 2461 N N . SER A 1 315 ? 4.470 21.727 0.663 1.00 89.50 315 SER A N 1
ATOM 2462 C CA . SER A 1 315 ? 3.150 22.020 1.214 1.00 89.50 315 SER A CA 1
ATOM 2463 C C . SER A 1 315 ? 2.479 20.760 1.761 1.00 89.50 315 SER A C 1
ATOM 2465 O O . SER A 1 315 ? 1.762 20.855 2.757 1.00 89.50 315 SER A O 1
ATOM 2467 N N . ASP A 1 316 ? 2.743 19.589 1.166 1.00 91.50 316 ASP A N 1
ATOM 2468 C CA . ASP A 1 316 ? 2.149 18.299 1.536 1.00 91.50 316 ASP A CA 1
ATOM 2469 C C . ASP A 1 316 ? 2.508 17.835 2.958 1.00 91.50 316 ASP A C 1
ATOM 2471 O O . ASP A 1 316 ? 1.679 17.204 3.627 1.00 91.50 316 ASP A O 1
ATOM 2475 N N . GLU A 1 317 ? 3.675 18.226 3.488 1.00 92.69 317 GLU A N 1
ATOM 2476 C CA . GLU A 1 317 ? 4.084 17.940 4.876 1.00 92.69 317 GLU A CA 1
ATOM 2477 C C . GLU A 1 317 ? 2.994 18.338 5.889 1.00 92.69 317 GLU A C 1
ATOM 2479 O O . GLU A 1 317 ? 2.741 17.617 6.856 1.00 92.69 317 GLU A O 1
ATOM 2484 N N . THR A 1 318 ? 2.230 19.396 5.593 1.00 95.31 318 THR A N 1
ATOM 2485 C CA . THR A 1 318 ? 1.172 19.938 6.465 1.00 95.31 318 THR A CA 1
ATOM 2486 C C . THR A 1 318 ? -0.259 19.742 5.936 1.00 95.31 318 THR A C 1
ATOM 2488 O O . THR A 1 318 ? -1.186 20.419 6.379 1.00 95.31 318 THR A O 1
ATOM 2491 N N . ARG A 1 319 ? -0.490 18.797 5.009 1.00 96.56 319 ARG A N 1
ATOM 2492 C CA . ARG A 1 319 ? -1.830 18.489 4.446 1.00 96.56 319 ARG A CA 1
ATOM 2493 C C . ARG A 1 319 ? -2.566 17.324 5.110 1.00 96.56 319 ARG A C 1
ATOM 2495 O O . ARG A 1 319 ? -3.450 16.729 4.497 1.00 96.56 319 ARG A O 1
ATOM 2502 N N . GLY A 1 320 ? -2.211 16.966 6.341 1.00 97.50 320 GLY A N 1
ATOM 2503 C CA . GLY A 1 320 ? -2.910 15.951 7.133 1.00 97.50 320 GLY A CA 1
ATOM 2504 C C . GLY A 1 320 ? -4.407 16.244 7.260 1.00 97.50 320 GLY A C 1
ATOM 2505 O O . GLY A 1 320 ? -4.821 17.400 7.336 1.00 97.50 320 GLY A O 1
ATOM 2506 N N . THR A 1 321 ? -5.234 15.197 7.275 1.00 97.62 321 THR A N 1
ATOM 2507 C CA . THR A 1 321 ? -6.700 15.318 7.334 1.00 97.62 321 THR A CA 1
ATOM 2508 C C . THR A 1 321 ? -7.309 14.476 8.455 1.00 97.62 321 THR A C 1
ATOM 2510 O O . THR A 1 321 ? -6.682 13.569 9.001 1.00 97.62 321 THR A O 1
ATOM 2513 N N . ASN A 1 322 ? -8.551 14.794 8.822 1.00 97.06 322 ASN A N 1
ATOM 2514 C CA . ASN A 1 322 ? -9.380 14.008 9.736 1.00 97.06 322 ASN A CA 1
ATOM 2515 C C . ASN A 1 322 ? -10.598 13.374 9.044 1.00 97.06 322 ASN A C 1
ATOM 2517 O O . ASN A 1 322 ? -11.527 12.945 9.725 1.00 97.06 322 ASN A O 1
ATOM 2521 N N . MET A 1 323 ? -10.621 13.356 7.708 1.00 97.62 323 MET A N 1
ATOM 2522 C CA . MET A 1 323 ? -11.701 12.754 6.926 1.00 97.62 323 MET A CA 1
ATOM 2523 C C . MET A 1 323 ? -11.724 11.229 7.077 1.00 97.62 323 MET A C 1
ATOM 2525 O O . MET A 1 323 ? -10.680 10.582 7.039 1.00 97.62 323 MET A O 1
ATOM 2529 N N . LEU A 1 324 ? -12.930 10.674 7.161 1.00 98.00 324 LEU A N 1
ATOM 2530 C CA . LEU A 1 324 ? -13.229 9.258 6.978 1.00 98.00 324 LEU A CA 1
ATOM 2531 C C . LEU A 1 324 ? -14.229 9.139 5.829 1.00 98.00 324 LEU A C 1
ATOM 2533 O O . LEU A 1 324 ? -15.341 9.650 5.933 1.00 98.00 324 LEU A O 1
ATOM 2537 N N . LEU A 1 325 ? -13.840 8.475 4.746 1.00 98.50 325 LEU A N 1
ATOM 2538 C CA . LEU A 1 325 ? -14.734 8.190 3.627 1.00 98.50 325 LEU A CA 1
ATOM 2539 C C . LEU A 1 325 ? -15.296 6.781 3.810 1.00 98.50 325 LEU A C 1
ATOM 2541 O O . LEU A 1 325 ? -14.534 5.812 3.862 1.00 98.50 325 LEU A O 1
ATOM 2545 N N . LEU A 1 326 ? -16.618 6.680 3.912 1.00 98.19 326 LEU A N 1
ATOM 2546 C CA . LEU A 1 326 ? -17.354 5.422 3.930 1.00 98.19 326 LEU A CA 1
ATOM 2547 C C . LEU A 1 326 ? -18.030 5.243 2.579 1.00 98.19 326 LEU A C 1
ATOM 2549 O O . LEU A 1 326 ? -18.956 5.984 2.255 1.00 98.19 326 LEU A O 1
ATOM 2553 N N . ALA A 1 327 ? -17.587 4.264 1.797 1.00 98.56 327 ALA A N 1
ATOM 2554 C CA . ALA A 1 327 ? -18.151 4.015 0.476 1.00 98.56 327 ALA A CA 1
ATOM 2555 C C . ALA A 1 327 ? -18.889 2.675 0.402 1.00 98.56 327 ALA A C 1
ATOM 2557 O O . ALA A 1 327 ? -18.487 1.688 1.028 1.00 98.56 327 ALA A O 1
ATOM 2558 N N . SER A 1 328 ? -19.969 2.638 -0.381 1.00 98.19 328 SER A N 1
ATOM 2559 C CA . SER A 1 328 ? -20.593 1.391 -0.827 1.00 98.19 328 SER A CA 1
ATOM 2560 C C . SER A 1 328 ? -19.603 0.556 -1.639 1.00 98.19 328 SER A C 1
ATOM 2562 O O . SER A 1 328 ? -18.589 1.053 -2.125 1.00 98.19 328 SER A O 1
ATOM 2564 N N . GLU A 1 329 ? -19.891 -0.732 -1.799 1.00 97.00 329 GLU A N 1
ATOM 2565 C CA . GLU A 1 329 ? -19.016 -1.672 -2.508 1.00 97.00 329 GLU A CA 1
ATOM 2566 C C . GLU A 1 329 ? -18.614 -1.227 -3.920 1.00 97.00 329 GLU A C 1
ATOM 2568 O O . GLU A 1 329 ? -17.473 -1.439 -4.333 1.00 97.00 329 GLU A O 1
ATOM 2573 N N . ASP A 1 330 ? -19.552 -0.609 -4.630 1.00 96.19 330 ASP A N 1
ATOM 2574 C CA . ASP A 1 330 ? -19.428 -0.102 -5.995 1.00 96.19 330 ASP A CA 1
ATOM 2575 C C . ASP A 1 330 ? -19.049 1.388 -6.058 1.00 96.19 330 ASP A C 1
ATOM 2577 O O . ASP A 1 330 ? -19.000 1.959 -7.145 1.00 96.19 330 ASP A O 1
ATOM 2581 N N . PHE A 1 331 ? -18.801 2.020 -4.905 1.00 97.75 331 PHE A N 1
ATOM 2582 C CA . PHE A 1 331 ? -18.519 3.450 -4.759 1.00 97.75 331 PHE A CA 1
ATOM 2583 C C . PHE A 1 331 ? -19.619 4.386 -5.300 1.00 97.75 331 PHE A C 1
ATOM 2585 O O . PHE A 1 331 ? -19.369 5.575 -5.500 1.00 97.75 331 PHE A O 1
ATOM 2592 N N . SER A 1 332 ? -20.848 3.893 -5.501 1.00 96.62 332 SER A N 1
ATOM 2593 C CA . SER A 1 332 ? -21.993 4.718 -5.920 1.00 96.62 332 SER A CA 1
ATOM 2594 C C . SER A 1 332 ? -22.490 5.661 -4.820 1.00 96.62 332 SER A C 1
ATOM 2596 O O . SER A 1 332 ? -23.066 6.711 -5.110 1.00 96.62 332 SER A O 1
ATOM 2598 N N . GLN A 1 333 ? -22.255 5.304 -3.556 1.00 97.88 333 GLN A N 1
ATOM 2599 C CA . GLN A 1 333 ? -22.542 6.129 -2.388 1.00 97.88 333 GLN A CA 1
ATOM 2600 C C . GLN A 1 333 ? -21.266 6.308 -1.576 1.00 97.88 333 GLN A C 1
ATOM 2602 O O . GLN A 1 333 ? -20.664 5.324 -1.149 1.00 97.88 333 GLN A O 1
ATOM 2607 N N . ILE A 1 334 ? -20.869 7.559 -1.350 1.00 98.62 334 ILE A N 1
ATOM 2608 C CA . ILE A 1 334 ? -19.688 7.913 -0.561 1.00 98.62 334 ILE A CA 1
ATOM 2609 C C . ILE A 1 334 ? -20.111 8.947 0.477 1.00 98.62 334 ILE A C 1
ATOM 2611 O O . ILE A 1 334 ? -20.540 10.049 0.139 1.00 98.62 334 ILE A O 1
ATOM 2615 N N . GLU A 1 335 ? -19.995 8.578 1.743 1.00 97.94 335 GLU A N 1
ATOM 2616 C CA . GLU A 1 335 ? -20.242 9.442 2.889 1.00 97.94 335 GLU A CA 1
ATOM 2617 C C . GLU A 1 335 ? -18.909 9.950 3.439 1.00 97.94 335 GLU A C 1
ATOM 2619 O O . GLU A 1 335 ? -17.963 9.181 3.610 1.00 97.94 335 GLU A O 1
ATOM 2624 N N . VAL A 1 336 ? -18.831 11.252 3.718 1.00 97.81 336 VAL A N 1
ATOM 2625 C CA . VAL A 1 336 ? -17.626 11.898 4.248 1.00 97.81 336 VAL A CA 1
ATOM 2626 C C . VAL A 1 336 ? -17.871 12.307 5.694 1.00 97.81 336 VAL A C 1
ATOM 2628 O O . VAL A 1 336 ? -18.596 13.260 5.974 1.00 97.81 336 VAL A O 1
ATOM 2631 N N . LEU A 1 337 ? -17.238 11.588 6.614 1.00 96.25 337 LEU A N 1
ATOM 2632 C CA . LEU A 1 337 ? -17.260 11.837 8.052 1.00 96.25 337 LEU A CA 1
ATOM 2633 C C . LEU A 1 337 ? -15.951 12.485 8.516 1.00 96.25 337 LEU A C 1
ATOM 2635 O O . LEU A 1 337 ? -14.977 12.584 7.766 1.00 96.25 337 LEU A O 1
ATOM 2639 N N . ARG A 1 338 ? -15.915 12.923 9.779 1.00 95.50 338 ARG A N 1
ATOM 2640 C CA . ARG A 1 338 ? -14.703 13.439 10.429 1.00 95.50 338 ARG A CA 1
ATOM 2641 C C . ARG A 1 338 ? -14.448 12.716 11.745 1.00 95.50 338 ARG A C 1
ATOM 2643 O O . ARG A 1 338 ? -15.346 12.629 12.576 1.00 95.50 338 ARG A O 1
ATOM 2650 N N . ILE A 1 339 ? -13.221 12.240 11.939 1.00 93.88 339 ILE A N 1
ATOM 2651 C CA . ILE A 1 339 ? -12.803 11.475 13.118 1.00 93.88 339 ILE A CA 1
ATOM 2652 C C . ILE A 1 339 ? -11.736 12.260 13.881 1.00 93.88 339 ILE A C 1
ATOM 2654 O O . ILE A 1 339 ? -10.586 12.371 13.455 1.00 93.88 339 ILE A O 1
ATOM 2658 N N . GLY A 1 340 ? -12.125 12.800 15.037 1.00 91.44 340 GLY A N 1
ATOM 2659 C CA . GLY A 1 340 ? -11.229 13.550 15.917 1.00 91.44 340 GLY A CA 1
ATOM 2660 C C . GLY A 1 340 ? -10.802 14.916 15.367 1.00 91.44 340 GLY A C 1
ATOM 2661 O O . GLY A 1 340 ? -11.341 15.394 14.364 1.00 91.44 340 GLY A O 1
ATOM 2662 N N . PRO A 1 341 ? -9.853 15.589 16.040 1.00 93.50 341 PRO A N 1
ATOM 2663 C CA . PRO A 1 341 ? -9.370 16.897 15.622 1.00 93.50 341 PRO A CA 1
ATOM 2664 C C . PRO A 1 341 ? -8.574 16.824 14.311 1.00 93.50 341 PRO A C 1
ATOM 2666 O O . PRO A 1 341 ? -7.891 15.837 14.020 1.00 93.50 341 PRO A O 1
ATOM 2669 N N . LEU A 1 342 ? -8.648 17.906 13.532 1.00 95.75 342 LEU A N 1
ATOM 2670 C CA . LEU A 1 342 ? -7.752 18.126 12.402 1.00 95.75 342 LEU A CA 1
ATOM 2671 C C . LEU A 1 342 ? -6.367 18.493 12.933 1.00 95.75 342 LEU A C 1
ATOM 2673 O O . LEU A 1 342 ? -6.217 19.450 13.687 1.00 95.75 342 LEU A O 1
ATOM 2677 N N . GLU A 1 343 ? -5.363 17.738 12.509 1.00 95.81 343 GLU A N 1
ATOM 2678 C CA . GLU A 1 343 ? -3.967 17.937 12.882 1.00 95.81 343 GLU A CA 1
ATOM 2679 C C . GLU A 1 343 ? -3.152 17.980 11.585 1.00 95.81 343 GLU A C 1
ATOM 2681 O O . GLU A 1 343 ? -2.793 16.920 11.075 1.00 95.81 343 GLU A O 1
ATOM 2686 N N . PRO A 1 344 ? -2.907 19.172 11.012 1.00 96.44 344 PRO A N 1
ATOM 2687 C CA . PRO A 1 344 ? -2.361 19.308 9.656 1.00 96.44 344 PRO A CA 1
ATOM 2688 C C . PRO A 1 344 ? -1.008 18.610 9.446 1.00 96.44 344 PRO A C 1
ATOM 2690 O O . PRO A 1 344 ? -0.725 18.091 8.372 1.00 96.44 344 PRO A O 1
ATOM 2693 N N . GLU A 1 345 ? -0.181 18.524 10.484 1.00 95.94 345 GLU A N 1
ATOM 2694 C CA . GLU A 1 345 ? 1.128 17.855 10.434 1.00 95.94 345 GLU A CA 1
ATOM 2695 C C . GLU A 1 345 ? 1.030 16.318 10.489 1.00 95.94 345 GLU A C 1
ATOM 2697 O O . GLU A 1 345 ? 2.015 15.627 10.245 1.00 95.94 345 GLU A O 1
ATOM 2702 N N . TRP A 1 346 ? -0.143 15.761 10.816 1.00 96.06 346 TRP A N 1
ATOM 2703 C CA . TRP A 1 346 ? -0.338 14.329 11.047 1.00 96.06 346 TRP A CA 1
ATOM 2704 C C . TRP A 1 346 ? -1.260 13.708 9.996 1.00 96.06 346 TRP A C 1
ATOM 2706 O O . TRP A 1 346 ? -2.458 13.998 9.955 1.00 96.06 346 TRP A O 1
ATOM 2716 N N . GLY A 1 347 ? -0.726 12.789 9.195 1.00 96.25 347 GLY A N 1
ATOM 2717 C CA . GLY A 1 347 ? -1.494 12.027 8.209 1.00 96.25 347 GLY A CA 1
ATOM 2718 C C . GLY A 1 347 ? -1.775 10.600 8.668 1.00 96.25 347 GLY A C 1
ATOM 2719 O O . GLY A 1 347 ? -0.939 9.994 9.333 1.00 96.25 347 GLY A O 1
ATOM 2720 N N . PHE A 1 348 ? -2.939 10.047 8.327 1.00 96.56 348 PHE A N 1
ATOM 2721 C CA . PHE A 1 348 ? -3.213 8.625 8.550 1.00 96.56 348 PHE A CA 1
ATOM 2722 C C . PHE A 1 348 ? -2.342 7.743 7.650 1.00 96.56 348 PHE A C 1
ATOM 2724 O O . PHE A 1 348 ? -2.252 7.996 6.456 1.00 96.56 348 PHE A O 1
ATOM 2731 N N . ALA A 1 349 ? -1.733 6.710 8.226 1.00 94.50 349 ALA A N 1
ATOM 2732 C CA . ALA A 1 349 ? -0.810 5.811 7.531 1.00 94.50 349 ALA A CA 1
ATOM 2733 C C . ALA A 1 349 ? -1.324 4.367 7.449 1.00 94.50 349 ALA A C 1
ATOM 2735 O O . ALA A 1 349 ? -1.023 3.667 6.501 1.00 94.50 349 ALA A O 1
ATOM 2736 N N . ALA A 1 350 ? -2.153 3.935 8.407 1.00 93.69 350 ALA A N 1
ATOM 2737 C CA . ALA A 1 350 ? -2.787 2.621 8.365 1.00 93.69 350 ALA A CA 1
ATOM 2738 C C . ALA A 1 350 ? -4.119 2.603 9.102 1.00 93.69 350 ALA A C 1
ATOM 2740 O O . ALA A 1 350 ? -4.362 3.410 10.001 1.00 93.69 350 ALA A O 1
ATOM 2741 N N . LEU A 1 351 ? -4.958 1.632 8.746 1.00 95.06 351 LEU A N 1
ATOM 2742 C CA . LEU A 1 351 ? -6.273 1.397 9.333 1.00 95.06 351 LEU A CA 1
ATOM 2743 C C . LEU A 1 351 ? -6.543 -0.105 9.426 1.00 95.06 351 LEU A C 1
ATOM 2745 O O . LEU A 1 351 ? -6.303 -0.842 8.470 1.00 95.06 351 LEU A O 1
ATOM 2749 N N . ARG A 1 352 ? -7.076 -0.561 10.561 1.00 94.44 352 ARG A N 1
ATOM 2750 C CA . ARG A 1 352 ? -7.575 -1.926 10.764 1.00 94.44 352 ARG A CA 1
ATOM 2751 C C . ARG A 1 352 ? -8.856 -1.924 11.575 1.00 94.44 352 ARG A C 1
ATOM 2753 O O . ARG A 1 352 ? -9.001 -1.159 12.523 1.00 94.44 352 ARG A O 1
ATOM 2760 N N . LYS A 1 353 ? -9.769 -2.830 11.233 1.00 93.62 353 LYS A N 1
ATOM 2761 C CA . LYS A 1 353 ? -10.921 -3.139 12.078 1.00 93.62 353 LYS A CA 1
ATOM 2762 C C . LYS A 1 353 ? -10.461 -3.918 13.306 1.00 93.62 353 LYS A C 1
ATOM 2764 O O . LYS A 1 353 ? -9.629 -4.815 13.180 1.00 93.62 353 LYS A O 1
ATOM 2769 N N . VAL A 1 354 ? -11.010 -3.597 14.473 1.00 92.19 354 VAL A N 1
ATOM 2770 C CA . VAL A 1 354 ? -10.789 -4.375 15.695 1.00 92.19 354 VAL A CA 1
ATOM 2771 C C . VAL A 1 354 ? -11.657 -5.641 15.619 1.00 92.19 354 VAL A C 1
ATOM 2773 O O . VAL A 1 354 ? -12.886 -5.531 15.563 1.00 92.19 354 VAL A O 1
ATOM 2776 N N . PRO A 1 355 ? -11.063 -6.849 15.592 1.00 87.62 355 PRO A N 1
ATOM 2777 C CA . PRO A 1 355 ? -11.808 -8.103 15.530 1.00 87.62 355 PRO A CA 1
ATOM 2778 C C . PRO A 1 355 ? -12.820 -8.246 16.671 1.00 87.62 355 PRO A C 1
ATOM 2780 O O . PRO A 1 355 ? -12.573 -7.800 17.788 1.00 87.62 355 PRO A O 1
ATOM 2783 N N . GLY A 1 356 ? -13.960 -8.878 16.387 1.00 84.44 356 GLY A N 1
ATOM 2784 C CA . GLY A 1 356 ? -15.032 -9.074 17.372 1.00 84.44 356 GLY A CA 1
ATOM 2785 C C . GLY A 1 356 ? -15.869 -7.823 17.668 1.00 84.44 356 GL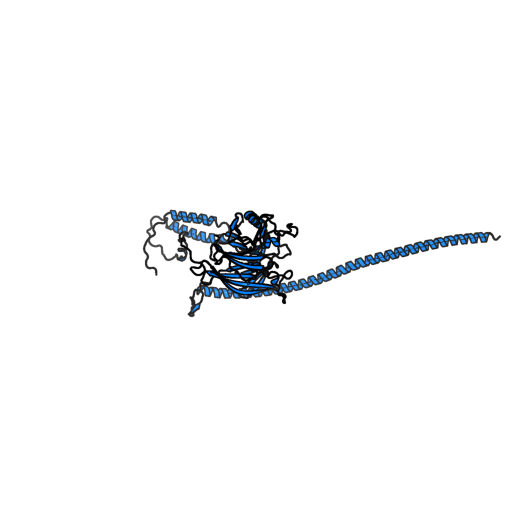Y A C 1
ATOM 2786 O O . GLY A 1 356 ? -16.742 -7.866 18.530 1.00 84.44 356 GLY A O 1
ATOM 2787 N N . THR A 1 357 ? -15.636 -6.715 16.957 1.00 89.06 357 THR A N 1
ATOM 2788 C CA . THR A 1 357 ? -16.442 -5.491 17.057 1.00 89.06 357 THR A CA 1
ATOM 2789 C C . THR A 1 357 ? -17.196 -5.221 15.756 1.00 89.06 357 THR A C 1
ATOM 2791 O O . THR A 1 357 ? -16.763 -5.627 14.674 1.00 89.06 357 THR A O 1
ATOM 2794 N N . ASN A 1 358 ? -18.326 -4.518 15.850 1.00 90.56 358 ASN A N 1
ATOM 2795 C CA . ASN A 1 358 ? -19.135 -4.184 14.678 1.00 90.56 358 ASN A CA 1
ATOM 2796 C C . ASN A 1 358 ? -18.558 -2.996 13.903 1.00 90.56 358 ASN A C 1
ATOM 2798 O O . ASN A 1 358 ? -18.556 -3.017 12.675 1.00 90.56 358 ASN A O 1
ATOM 2802 N N . ASP A 1 359 ? -18.047 -1.995 14.614 1.00 92.69 359 ASP A N 1
ATOM 2803 C CA . ASP A 1 359 ? -17.753 -0.664 14.083 1.00 92.69 359 ASP A CA 1
ATOM 2804 C C . ASP A 1 359 ? -16.522 -0.007 14.731 1.00 92.69 359 ASP A C 1
ATOM 2806 O O . ASP A 1 359 ? -16.343 1.203 14.616 1.00 92.69 359 ASP A O 1
ATOM 2810 N N . THR A 1 360 ? -15.678 -0.774 15.430 1.00 95.06 360 THR A N 1
ATOM 2811 C CA . THR A 1 360 ? -14.467 -0.241 16.060 1.00 95.06 360 THR A CA 1
ATOM 2812 C C . THR A 1 360 ? -13.244 -0.458 15.179 1.00 95.06 360 THR A C 1
ATOM 2814 O O . THR A 1 360 ? -13.000 -1.552 14.663 1.00 95.06 360 THR A O 1
ATOM 2817 N N . TYR A 1 361 ? -12.428 0.582 15.063 1.00 96.00 361 TYR A N 1
ATOM 2818 C CA . TYR A 1 361 ? -11.247 0.623 14.220 1.00 96.00 361 TYR A CA 1
ATOM 2819 C C . TYR A 1 361 ? -10.055 1.186 14.971 1.00 96.00 361 TYR A C 1
ATOM 2821 O O . TYR A 1 361 ? -10.188 1.966 15.911 1.00 96.00 361 TYR A O 1
ATOM 2829 N N . MET A 1 362 ? -8.872 0.802 14.524 1.00 95.31 362 MET A N 1
ATOM 2830 C CA . MET A 1 362 ? -7.604 1.304 15.015 1.00 95.31 362 MET A CA 1
ATOM 2831 C C . MET A 1 362 ? -6.793 1.806 13.830 1.00 95.31 362 MET A C 1
ATOM 2833 O O . MET A 1 362 ? -6.736 1.154 12.785 1.00 95.31 362 MET A O 1
ATOM 2837 N N . ALA A 1 363 ? -6.177 2.967 13.990 1.00 95.31 363 ALA A N 1
ATOM 2838 C CA . ALA A 1 363 ? -5.413 3.611 12.939 1.00 95.31 363 ALA A CA 1
ATOM 2839 C C . ALA A 1 363 ? -4.097 4.168 13.473 1.00 95.31 363 ALA A C 1
ATOM 2841 O O . ALA A 1 363 ? -3.957 4.459 14.666 1.00 95.31 363 ALA A O 1
ATOM 2842 N N . LEU A 1 364 ? -3.141 4.336 12.567 1.00 94.38 364 LEU A N 1
ATOM 2843 C CA . LEU A 1 364 ? -1.896 5.043 12.831 1.00 94.38 364 LEU A CA 1
ATOM 2844 C C . LEU A 1 364 ? -1.913 6.390 12.133 1.00 94.38 364 LEU A C 1
ATOM 2846 O O . LEU A 1 364 ? -2.365 6.499 10.993 1.00 94.38 364 LEU A O 1
ATOM 2850 N N . LYS A 1 365 ? -1.386 7.401 12.819 1.00 93.94 365 LYS A N 1
ATOM 2851 C CA . LYS A 1 365 ? -1.020 8.679 12.223 1.00 93.94 365 LYS A CA 1
ATOM 2852 C C . LYS A 1 365 ? 0.487 8.864 12.297 1.00 93.94 365 LYS A C 1
ATOM 2854 O O . LYS A 1 365 ? 1.095 8.559 13.325 1.00 93.94 365 LYS A O 1
ATOM 2859 N N . VAL A 1 366 ? 1.055 9.424 11.241 1.00 92.56 366 VAL A N 1
ATOM 2860 C CA . VAL A 1 366 ? 2.476 9.743 11.132 1.00 92.56 366 VAL A CA 1
ATOM 2861 C C . VAL A 1 366 ? 2.647 11.237 10.890 1.00 92.56 366 VAL A C 1
ATOM 2863 O O . VAL A 1 366 ? 1.895 11.843 10.124 1.00 92.56 366 VAL A O 1
ATOM 2866 N N . LEU A 1 367 ? 3.615 11.817 11.594 1.00 92.12 367 LEU A N 1
ATOM 2867 C CA . LEU A 1 367 ? 4.115 13.169 11.380 1.00 92.12 367 LEU A CA 1
ATOM 2868 C C . LEU A 1 367 ? 5.451 13.067 10.660 1.00 92.12 367 LEU A C 1
ATOM 2870 O O . LEU A 1 367 ? 6.325 12.351 11.134 1.00 92.12 367 LEU A O 1
ATOM 2874 N N . GLU A 1 368 ? 5.586 13.793 9.555 1.00 87.81 368 GLU A N 1
ATOM 2875 C CA . GLU A 1 368 ? 6.798 13.935 8.741 1.00 87.81 368 GLU A CA 1
ATOM 2876 C C . GLU A 1 368 ? 6.885 15.404 8.333 1.00 87.81 368 GLU A C 1
ATOM 2878 O O . GLU A 1 368 ? 6.267 15.821 7.353 1.00 87.81 368 GLU A O 1
ATOM 2883 N N . VAL A 1 369 ? 7.564 16.200 9.157 1.00 89.50 369 VAL A N 1
ATOM 2884 C CA . VAL A 1 369 ? 7.752 17.638 8.926 1.00 89.50 369 VAL A CA 1
ATOM 2885 C C . VAL A 1 369 ? 9.230 17.949 9.115 1.00 89.50 369 VAL A C 1
ATOM 2887 O O . VAL A 1 369 ? 9.773 17.783 10.217 1.00 89.50 369 VAL A O 1
ATOM 2890 N N . GLY A 1 370 ? 9.898 18.361 8.039 1.00 87.88 370 GLY A N 1
ATOM 2891 C CA . GLY A 1 370 ? 11.357 18.441 7.992 1.00 87.88 370 GLY A CA 1
ATOM 2892 C C . GLY A 1 370 ? 12.025 17.112 8.376 1.00 87.88 370 GLY A C 1
ATOM 2893 O O . GLY A 1 370 ? 11.748 16.066 7.799 1.00 87.88 370 GLY A O 1
ATOM 2894 N N . GLU A 1 371 ? 12.915 17.134 9.372 1.00 84.69 371 GLU A N 1
ATOM 2895 C CA . GLU A 1 371 ? 13.614 15.927 9.855 1.00 84.69 371 GLU A CA 1
ATOM 2896 C C . GLU A 1 371 ? 12.859 15.181 10.968 1.00 84.69 371 GLU A C 1
ATOM 2898 O O . GLU A 1 371 ? 13.275 14.103 11.405 1.00 84.69 371 GLU A O 1
ATOM 2903 N N . ARG A 1 372 ? 11.758 15.748 11.474 1.00 86.19 372 ARG A N 1
ATOM 2904 C CA . ARG A 1 372 ? 11.013 15.163 12.587 1.00 86.19 372 ARG A CA 1
ATOM 2905 C C . ARG A 1 372 ? 10.078 14.089 12.057 1.00 86.19 372 ARG A C 1
ATOM 2907 O O . ARG A 1 372 ? 9.215 14.373 11.231 1.00 86.19 372 ARG A O 1
ATOM 2914 N N . THR A 1 373 ? 10.222 12.875 12.587 1.00 87.06 373 THR A N 1
ATOM 2915 C CA . THR A 1 373 ? 9.299 11.778 12.302 1.00 87.06 373 THR A CA 1
ATOM 2916 C C . THR A 1 373 ? 8.763 11.134 13.572 1.00 87.06 373 THR A C 1
ATOM 2918 O O . THR A 1 373 ? 9.528 10.671 14.417 1.00 87.06 373 THR A O 1
ATOM 2921 N N . GLU A 1 374 ? 7.440 11.087 13.708 1.00 90.19 374 GLU A N 1
ATOM 2922 C CA . GLU A 1 374 ? 6.764 10.500 14.866 1.00 90.19 374 GLU A CA 1
ATOM 2923 C C . GLU A 1 374 ? 5.538 9.698 14.440 1.00 90.19 374 GLU A C 1
ATOM 2925 O O . GLU A 1 374 ? 4.916 9.968 13.416 1.00 90.19 374 GLU A O 1
ATOM 2930 N N . THR A 1 375 ? 5.169 8.699 15.238 1.00 90.06 375 THR A N 1
ATOM 2931 C CA . THR A 1 375 ? 3.962 7.900 15.018 1.00 90.06 375 THR A CA 1
ATOM 2932 C C . THR A 1 375 ? 3.087 7.934 16.259 1.00 90.06 375 THR A C 1
ATOM 2934 O O . THR A 1 375 ? 3.570 7.890 17.389 1.00 90.06 375 THR A O 1
ATOM 2937 N N . LYS A 1 376 ? 1.775 7.973 16.059 1.00 92.56 376 LYS A N 1
ATOM 2938 C CA . LYS A 1 376 ? 0.796 7.810 17.130 1.00 92.56 376 LYS A CA 1
ATOM 2939 C C . LYS A 1 376 ? -0.334 6.900 16.694 1.00 92.56 376 LYS A C 1
ATOM 2941 O O . LYS A 1 376 ? -0.602 6.736 15.505 1.00 92.56 376 LYS A O 1
ATOM 2946 N N . VAL A 1 377 ? -0.993 6.316 17.677 1.00 93.25 377 VAL A N 1
ATOM 2947 C CA . VAL A 1 377 ? -2.064 5.348 17.487 1.00 93.25 377 VAL A CA 1
ATOM 2948 C C . VAL A 1 377 ? -3.366 5.865 18.068 1.00 93.25 377 VAL A C 1
ATOM 2950 O O . VAL A 1 377 ? -3.370 6.558 19.087 1.00 93.25 377 VAL A O 1
ATOM 2953 N N . VAL A 1 378 ? -4.466 5.532 17.403 1.00 94.75 378 VAL A N 1
ATOM 2954 C CA . VAL A 1 378 ? -5.828 5.876 17.811 1.00 94.75 378 VAL A CA 1
ATOM 2955 C C . VAL A 1 378 ? -6.728 4.660 17.643 1.00 94.75 378 VAL A C 1
ATOM 2957 O O . VAL A 1 378 ? -6.571 3.897 16.692 1.00 94.75 378 VAL A O 1
ATOM 2960 N N . VAL A 1 379 ? -7.679 4.491 18.559 1.00 95.50 379 VAL A N 1
ATOM 2961 C CA . VAL A 1 379 ? -8.797 3.549 18.424 1.00 95.50 379 VAL A CA 1
ATOM 2962 C C . VAL A 1 379 ? -10.082 4.364 18.491 1.00 95.50 379 VAL A C 1
ATOM 2964 O O . VAL A 1 379 ? -10.232 5.179 19.402 1.00 95.50 379 VAL A O 1
ATOM 2967 N N . PHE A 1 380 ? -10.989 4.165 17.542 1.00 95.94 380 PHE A N 1
ATOM 2968 C CA . PHE A 1 380 ? -12.233 4.922 17.428 1.00 95.94 380 PHE A CA 1
ATOM 2969 C C . PHE A 1 380 ? -13.385 4.043 16.926 1.00 95.94 380 PHE A C 1
ATOM 2971 O O . PHE A 1 380 ? -13.150 2.989 16.334 1.00 95.94 380 PHE A O 1
ATOM 2978 N N . ASP A 1 381 ? -14.626 4.463 17.161 1.00 94.56 381 ASP A N 1
ATOM 2979 C CA . ASP A 1 381 ? -15.820 3.866 16.545 1.00 94.56 381 ASP A CA 1
ATOM 2980 C C . ASP A 1 381 ? -16.383 4.740 15.407 1.00 94.56 381 ASP A C 1
ATOM 2982 O O . ASP A 1 381 ? -15.991 5.898 15.243 1.00 94.56 381 ASP A O 1
ATOM 2986 N N . LEU A 1 382 ? -17.316 4.210 14.607 1.00 93.56 382 LEU A N 1
ATOM 2987 C CA . LEU A 1 382 ? -17.943 4.981 13.516 1.00 93.56 382 LEU A CA 1
ATOM 2988 C C . LEU A 1 382 ? -18.813 6.145 13.992 1.00 93.56 382 LEU A C 1
ATOM 2990 O O . LEU A 1 382 ? -19.125 7.026 13.195 1.00 93.56 382 LEU A O 1
ATOM 2994 N N . SER A 1 383 ? -19.171 6.180 15.276 1.00 91.62 383 SER A N 1
ATOM 2995 C CA . SER A 1 383 ? -19.844 7.335 15.876 1.00 91.62 383 SER A CA 1
ATOM 2996 C C . SER A 1 383 ? -18.869 8.487 16.164 1.00 91.62 383 SER A C 1
ATOM 2998 O O . SER A 1 383 ? -19.301 9.580 16.527 1.00 91.62 383 SER A O 1
ATOM 3000 N N . GLY A 1 384 ? -17.561 8.269 15.989 1.00 88.69 384 GLY A N 1
ATOM 3001 C CA . GLY A 1 384 ? -16.509 9.258 16.206 1.00 88.69 384 GLY A CA 1
ATOM 3002 C C . GLY A 1 384 ? -15.975 9.300 17.637 1.00 88.69 384 GLY A C 1
ATOM 3003 O O . GLY A 1 384 ? -15.177 10.188 17.955 1.00 88.69 384 GLY A O 1
ATOM 3004 N N . ASN A 1 385 ? -16.369 8.361 18.502 1.00 92.56 385 ASN A N 1
ATOM 3005 C CA . ASN A 1 385 ? -15.849 8.296 19.862 1.00 92.56 385 ASN A CA 1
ATOM 3006 C C . ASN A 1 385 ? -14.415 7.769 19.851 1.00 92.56 385 ASN A C 1
ATOM 3008 O O . ASN A 1 385 ? -14.106 6.768 19.207 1.00 92.56 385 ASN A O 1
ATOM 3012 N N . MET A 1 386 ? -13.546 8.421 20.619 1.00 93.94 386 MET A N 1
ATOM 3013 C CA . MET A 1 386 ? -12.165 7.988 20.821 1.00 93.94 386 MET A CA 1
ATOM 3014 C C . MET A 1 386 ? -12.101 7.039 22.011 1.00 93.94 386 MET A C 1
ATOM 3016 O O . MET A 1 386 ? -12.599 7.353 23.089 1.00 93.94 386 MET A O 1
ATOM 3020 N N . LEU A 1 387 ? -11.491 5.876 21.813 1.00 94.31 387 LEU A N 1
ATOM 3021 C CA . LEU A 1 387 ? -11.575 4.745 22.739 1.00 94.31 387 LEU A CA 1
ATOM 3022 C C . LEU A 1 387 ? -10.278 4.503 23.531 1.00 94.31 387 LEU A C 1
ATOM 3024 O O . LEU A 1 387 ? -10.223 3.573 24.338 1.00 94.31 387 LEU A O 1
ATOM 3028 N N . LEU A 1 388 ? -9.262 5.346 23.326 1.00 92.56 388 LEU A N 1
ATOM 3029 C CA . LEU A 1 388 ? -8.030 5.420 24.118 1.00 92.56 388 LEU A CA 1
ATOM 3030 C C . LEU A 1 388 ? -8.028 6.671 25.010 1.00 92.56 388 LEU A C 1
ATOM 3032 O O . LEU A 1 388 ? -8.684 7.664 24.695 1.00 92.56 388 LEU A O 1
ATOM 3036 N N . ASP A 1 389 ? -7.237 6.639 26.083 1.00 90.12 389 ASP A N 1
ATOM 3037 C CA . ASP A 1 389 ? -6.919 7.811 26.906 1.00 90.12 389 ASP A CA 1
ATOM 3038 C C . ASP A 1 389 ? -5.392 7.899 27.110 1.00 90.12 389 ASP A C 1
ATOM 3040 O O . ASP A 1 389 ? -4.801 6.943 27.623 1.00 90.12 389 ASP A O 1
ATOM 3044 N N . PRO A 1 390 ? -4.716 8.971 26.654 1.00 91.06 390 PRO A N 1
ATOM 3045 C CA . PRO A 1 390 ? -5.251 10.011 25.771 1.00 91.06 390 PRO A CA 1
ATOM 3046 C C . PRO A 1 390 ? -5.727 9.434 24.416 1.00 91.06 390 PRO A C 1
ATOM 3048 O O . PRO A 1 390 ? -5.245 8.375 24.011 1.00 91.06 390 PRO A O 1
ATOM 3051 N N . PRO A 1 391 ? -6.632 10.122 23.683 1.00 89.44 391 PRO A N 1
ATOM 3052 C CA . PRO A 1 391 ? -7.177 9.656 22.399 1.00 89.44 391 PRO A CA 1
ATOM 3053 C C . PRO A 1 391 ? -6.130 9.240 21.364 1.00 89.44 391 PRO A C 1
ATOM 3055 O O . PRO A 1 391 ? -6.323 8.270 20.633 1.00 89.44 391 PRO A O 1
ATOM 3058 N N . PHE A 1 392 ? -5.015 9.971 21.326 1.00 90.50 392 PHE A N 1
ATOM 3059 C CA . PHE A 1 392 ? -3.852 9.638 20.521 1.00 90.50 392 PHE A CA 1
ATOM 3060 C C . PHE A 1 392 ? -2.690 9.313 21.448 1.00 90.50 392 PHE A C 1
ATOM 3062 O O . PHE A 1 392 ? -2.246 10.173 22.211 1.00 90.50 392 PHE A O 1
ATOM 3069 N N . GLN A 1 393 ? -2.183 8.087 21.367 1.00 90.00 393 GLN A N 1
ATOM 3070 C CA . GLN A 1 393 ? -1.042 7.650 22.165 1.00 90.00 393 GLN A CA 1
ATOM 3071 C C . GLN A 1 393 ? 0.217 7.613 21.292 1.00 90.00 393 GLN A C 1
ATOM 3073 O O . GLN A 1 393 ? 0.168 7.058 20.190 1.00 90.00 393 GLN A O 1
ATOM 3078 N N . PRO A 1 394 ? 1.343 8.197 21.733 1.00 86.31 394 PRO A N 1
ATOM 3079 C CA . PRO A 1 394 ? 2.584 8.130 20.980 1.00 86.31 394 PRO A CA 1
ATOM 3080 C C . PRO A 1 394 ? 3.082 6.687 20.907 1.00 86.31 394 PRO A C 1
ATOM 3082 O O . PRO A 1 394 ? 2.992 5.913 21.862 1.00 86.31 394 PRO A O 1
ATOM 3085 N N . VAL A 1 395 ? 3.649 6.338 19.763 1.00 75.56 395 VAL A N 1
ATOM 3086 C CA . VAL A 1 395 ? 4.366 5.091 19.542 1.00 75.56 395 VAL A CA 1
ATOM 3087 C C . VAL A 1 395 ? 5.775 5.512 19.128 1.00 75.56 395 VAL A C 1
ATOM 3089 O O . VAL A 1 395 ? 5.899 6.215 18.139 1.00 75.56 395 VAL A O 1
ATOM 3092 N N . GLU A 1 396 ? 6.795 5.158 19.924 1.00 59.28 396 GLU A N 1
ATOM 3093 C CA . GLU A 1 396 ? 8.216 5.582 19.820 1.00 59.28 396 GLU A CA 1
ATOM 3094 C C . GLU A 1 396 ? 8.755 5.982 18.420 1.00 59.28 396 GLU A C 1
ATOM 3096 O O . GLU A 1 396 ? 8.350 5.446 17.392 1.00 59.28 396 GLU A O 1
ATOM 3101 N N . SER A 1 397 ? 9.775 6.851 18.440 1.00 45.28 397 SER A N 1
ATOM 3102 C CA . SER A 1 397 ? 10.383 7.732 17.416 1.00 45.28 397 SER A CA 1
ATOM 3103 C C . SER A 1 397 ? 10.898 7.160 16.077 1.00 45.28 397 SER A C 1
ATOM 3105 O O . SER A 1 397 ? 11.700 7.812 15.412 1.00 45.28 397 SER A O 1
ATOM 3107 N N . ALA A 1 398 ? 10.457 5.984 15.632 1.00 45.06 398 ALA A N 1
ATOM 3108 C CA . ALA A 1 398 ? 10.711 5.511 14.269 1.00 45.06 398 ALA A CA 1
ATOM 3109 C C . ALA A 1 398 ? 9.414 5.542 13.456 1.00 45.06 398 ALA A C 1
ATOM 3111 O O . ALA A 1 398 ? 8.375 5.082 13.941 1.00 45.06 398 ALA A O 1
ATOM 3112 N N . LYS A 1 399 ? 9.487 6.043 12.215 1.00 42.00 399 LYS A N 1
ATOM 3113 C CA . LYS A 1 399 ? 8.378 6.034 11.256 1.00 42.00 399 LYS A CA 1
ATOM 3114 C C . LYS A 1 399 ? 7.790 4.632 11.177 1.00 42.00 399 LYS A C 1
ATOM 3116 O O . LYS A 1 399 ? 8.453 3.645 10.849 1.00 42.00 399 LYS A O 1
ATOM 3121 N N . CYS A 1 400 ? 6.535 4.533 11.575 1.00 48.28 400 CYS A N 1
ATOM 3122 C CA . CYS A 1 400 ? 5.835 3.277 11.623 1.00 48.28 400 CYS A CA 1
ATOM 3123 C C . CYS A 1 400 ? 4.506 3.475 10.928 1.00 48.28 400 CYS A C 1
ATOM 3125 O O . CYS A 1 400 ? 3.587 4.079 11.471 1.00 48.28 400 CYS A O 1
ATOM 3127 N N . LEU A 1 401 ? 4.453 3.002 9.690 1.00 50.72 401 LEU A N 1
ATOM 3128 C CA . LEU A 1 401 ? 3.317 3.259 8.825 1.00 50.72 401 LEU A CA 1
ATOM 3129 C C . LEU A 1 401 ? 2.141 2.345 9.140 1.00 50.72 401 LEU A C 1
ATOM 3131 O O . LEU A 1 401 ? 1.029 2.670 8.763 1.00 50.72 401 LEU A O 1
ATOM 3135 N N . GLN A 1 402 ? 2.348 1.251 9.883 1.00 49.28 402 GLN A N 1
ATOM 3136 C CA . GLN A 1 402 ? 1.462 0.114 9.712 1.00 49.28 402 GLN A CA 1
ATOM 3137 C C . GLN A 1 402 ? 0.978 -0.605 10.968 1.00 49.28 402 GLN A C 1
ATOM 3139 O O . GLN A 1 402 ? 1.724 -0.773 11.921 1.00 49.28 402 GLN A O 1
ATOM 3144 N N . LEU A 1 403 ? -0.250 -1.130 10.924 1.00 39.28 403 LEU A N 1
ATOM 3145 C CA . LEU A 1 403 ? -0.892 -1.863 12.006 1.00 39.28 403 LEU A CA 1
ATOM 3146 C C . LEU A 1 403 ? -1.533 -3.176 11.523 1.00 39.28 403 LEU A C 1
ATOM 3148 O O . LEU A 1 403 ? -2.235 -3.221 10.520 1.00 39.28 403 LEU A O 1
ATOM 3152 N N . LEU A 1 404 ? -1.357 -4.250 12.279 1.00 37.28 404 LEU A N 1
ATOM 3153 C CA . LEU A 1 404 ? -2.075 -5.513 12.172 1.00 37.28 404 LEU A CA 1
ATOM 3154 C C . LEU A 1 404 ? -2.814 -5.752 13.480 1.00 37.28 404 LEU A C 1
ATOM 3156 O O . LEU A 1 404 ? -2.205 -5.594 14.523 1.00 37.28 404 LEU A O 1
ATOM 3160 N N . ILE A 1 405 ? -4.061 -6.219 13.432 1.00 44.75 405 ILE A N 1
ATOM 3161 C CA . ILE A 1 405 ? -4.785 -6.736 14.598 1.00 44.75 405 ILE A CA 1
ATOM 3162 C C . ILE A 1 405 ? -5.354 -8.109 14.233 1.00 44.75 405 ILE A C 1
ATOM 3164 O O . ILE A 1 405 ? -6.047 -8.242 13.227 1.00 44.75 405 ILE A O 1
ATOM 3168 N N . THR A 1 406 ? -5.077 -9.131 15.039 1.00 34.16 406 THR A N 1
ATOM 3169 C CA . THR A 1 406 ? -5.562 -10.502 14.835 1.00 34.16 406 THR A CA 1
ATOM 3170 C C . THR A 1 406 ? -6.178 -11.047 16.112 1.00 34.16 406 THR A C 1
ATOM 3172 O O . THR A 1 406 ? -5.482 -11.195 17.119 1.00 34.16 406 THR A O 1
ATOM 3175 N N . ALA A 1 407 ? -7.455 -11.427 16.055 1.00 31.19 407 ALA A N 1
ATOM 3176 C CA . ALA A 1 407 ? -7.990 -12.405 16.991 1.00 31.19 407 ALA A CA 1
ATOM 3177 C C . ALA A 1 407 ? -7.396 -13.761 16.600 1.00 31.19 407 ALA A C 1
ATOM 3179 O O . ALA A 1 407 ? -7.779 -14.345 15.589 1.00 31.19 407 ALA A O 1
ATOM 3180 N N . MET A 1 408 ? -6.411 -14.234 17.360 1.00 30.39 408 MET A N 1
ATOM 3181 C CA . MET A 1 408 ? -6.094 -15.658 17.338 1.00 30.39 408 MET A CA 1
ATOM 3182 C C . MET A 1 408 ? -7.273 -16.339 18.027 1.00 30.39 408 MET A C 1
ATOM 3184 O O . MET A 1 408 ? -7.540 -16.041 19.189 1.00 30.39 408 MET A O 1
ATOM 3188 N N . ALA A 1 409 ? -8.013 -17.175 17.302 1.00 31.08 409 ALA A N 1
ATOM 3189 C CA . ALA A 1 409 ? -8.989 -18.052 17.926 1.00 31.08 409 ALA A CA 1
ATOM 3190 C C . ALA A 1 409 ? -8.216 -18.984 18.864 1.00 31.08 409 ALA A C 1
ATOM 3192 O O . ALA A 1 409 ? -7.426 -19.809 18.405 1.00 31.08 409 ALA A O 1
ATOM 3193 N N . ASP A 1 410 ? -8.388 -18.787 20.166 1.00 34.69 410 ASP A N 1
ATOM 3194 C CA . ASP A 1 410 ? -7.907 -19.730 21.161 1.00 34.69 410 ASP A CA 1
ATOM 3195 C C . ASP A 1 410 ? -8.759 -21.001 21.012 1.00 34.69 410 ASP A C 1
ATOM 3197 O O . ASP A 1 410 ? -9.993 -20.910 21.069 1.00 34.69 410 ASP A O 1
ATOM 3201 N N . PRO A 1 411 ? -8.175 -22.170 20.692 1.00 39.72 411 PRO A N 1
ATOM 3202 C CA . PRO A 1 411 ? -8.956 -23.384 20.578 1.00 39.72 411 PRO A CA 1
ATOM 3203 C C . PRO A 1 411 ? -9.506 -23.702 21.963 1.00 39.72 411 PRO A C 1
ATOM 3205 O O . PRO A 1 411 ? -8.751 -23.921 22.904 1.00 39.72 411 PRO A O 1
ATOM 3208 N N . GLN A 1 412 ? -10.829 -23.729 22.084 1.00 46.94 412 GLN A N 1
ATOM 3209 C CA . GLN A 1 412 ? -11.508 -24.224 23.272 1.00 46.94 412 GLN A CA 1
ATOM 3210 C C . GLN A 1 412 ? -10.992 -25.649 23.543 1.00 46.94 412 GLN A C 1
ATOM 3212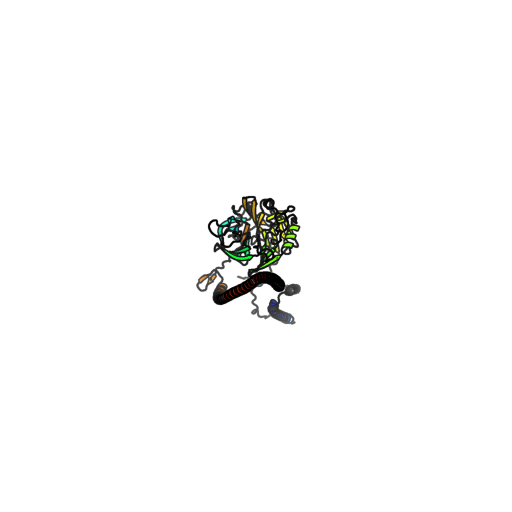 O O . GLN A 1 412 ? -11.293 -26.581 22.794 1.00 46.94 412 GLN A O 1
ATOM 3217 N N . VAL A 1 413 ? -10.119 -25.787 24.543 1.00 50.94 413 VAL A N 1
ATOM 3218 C CA . VAL A 1 413 ? -9.459 -27.050 24.881 1.00 50.94 413 VAL A CA 1
ATOM 3219 C C . VAL A 1 413 ? -10.477 -27.954 25.560 1.00 50.94 413 VAL A C 1
ATOM 3221 O O . VAL A 1 413 ? -10.884 -27.704 26.693 1.00 50.94 413 VAL A O 1
ATOM 3224 N N . ASP A 1 414 ? -10.880 -29.008 24.859 1.00 54.94 414 ASP A N 1
ATOM 3225 C CA . ASP A 1 414 ? -11.805 -30.014 25.366 1.00 54.94 414 ASP A CA 1
ATOM 3226 C C . ASP A 1 414 ? -10.988 -31.209 25.882 1.00 54.94 414 ASP A C 1
ATOM 3228 O O . ASP A 1 414 ? -10.388 -31.963 25.110 1.00 54.94 414 ASP A O 1
ATOM 3232 N N . ILE A 1 415 ? -10.877 -31.334 27.208 1.00 69.06 415 ILE A N 1
ATOM 3233 C CA . ILE A 1 415 ? -10.047 -32.358 27.854 1.00 69.06 415 ILE A CA 1
ATOM 3234 C C . ILE A 1 415 ? -10.829 -33.673 27.906 1.00 69.06 415 ILE A C 1
ATOM 3236 O O . ILE A 1 415 ? -11.848 -33.772 28.586 1.00 69.06 415 ILE A O 1
ATOM 3240 N N . THR A 1 416 ? -10.331 -34.706 27.229 1.00 72.00 416 THR A N 1
ATOM 3241 C CA . THR A 1 416 ? -10.926 -36.051 27.224 1.00 72.00 416 THR A CA 1
ATOM 3242 C C . THR A 1 416 ? -9.908 -37.120 27.622 1.00 72.00 416 THR A C 1
ATOM 3244 O O . THR A 1 416 ? -8.702 -36.886 27.597 1.00 72.00 416 THR A O 1
ATOM 3247 N N . PHE A 1 417 ? -10.385 -38.297 28.026 1.00 76.19 417 PHE A N 1
ATOM 3248 C CA . PHE A 1 417 ? -9.539 -39.447 28.360 1.00 76.19 417 PHE A CA 1
ATOM 3249 C C . PHE A 1 417 ? -9.605 -40.488 27.236 1.00 76.19 417 PHE A C 1
ATOM 3251 O O . PHE A 1 417 ? -10.691 -40.766 26.715 1.00 76.19 417 PHE A O 1
ATOM 3258 N N . ASP A 1 418 ? -8.459 -41.053 26.848 1.00 69.75 418 ASP A N 1
ATOM 3259 C CA . ASP A 1 418 ? -8.403 -42.171 25.896 1.00 69.75 418 ASP A CA 1
ATOM 3260 C C . ASP A 1 418 ? -8.581 -43.546 26.574 1.00 69.75 418 ASP A C 1
ATOM 3262 O O . ASP A 1 418 ? -8.757 -43.646 27.787 1.00 69.75 418 ASP A O 1
ATOM 3266 N N . GLU A 1 419 ? -8.585 -44.621 25.774 1.00 75.19 419 GLU A N 1
ATOM 3267 C CA . GLU A 1 419 ? -8.759 -46.007 26.254 1.00 75.19 419 GLU A CA 1
ATOM 3268 C C . GLU A 1 419 ? -7.611 -46.483 27.166 1.00 75.19 419 GLU A C 1
ATOM 3270 O O . GLU A 1 419 ? -7.787 -47.451 27.901 1.00 75.19 419 GLU A O 1
ATOM 3275 N N . ASP A 1 420 ? -6.486 -45.761 27.181 1.00 80.25 420 ASP A N 1
ATOM 3276 C CA . ASP A 1 420 ? -5.314 -46.021 28.019 1.00 80.25 420 ASP A CA 1
ATOM 3277 C C . ASP A 1 420 ? -5.260 -45.096 29.255 1.00 80.25 420 ASP A C 1
ATOM 3279 O O . ASP A 1 420 ? -4.220 -44.988 29.913 1.00 80.25 420 ASP A O 1
ATOM 3283 N N . ASN A 1 421 ? -6.364 -44.405 29.579 1.00 74.44 421 ASN A N 1
ATOM 3284 C CA . ASN A 1 421 ? -6.471 -43.401 30.648 1.00 74.44 421 ASN A CA 1
ATOM 3285 C C . ASN A 1 421 ? -5.480 -42.228 30.522 1.00 74.44 421 ASN A C 1
ATOM 3287 O O . ASN A 1 421 ? -5.143 -41.578 31.519 1.00 74.44 421 ASN A O 1
ATOM 3291 N N . ARG A 1 422 ? -5.010 -41.908 29.314 1.00 75.19 422 ARG A N 1
ATOM 3292 C CA . ARG A 1 422 ? -4.174 -40.727 29.076 1.00 75.19 422 ARG A CA 1
ATOM 3293 C C . ARG A 1 422 ? -5.051 -39.519 28.784 1.00 75.19 422 ARG A C 1
ATOM 3295 O O . ARG A 1 422 ? -6.054 -39.599 28.076 1.00 75.19 422 ARG A O 1
ATOM 3302 N N . ILE A 1 423 ? -4.637 -38.382 29.332 1.00 74.75 423 ILE A N 1
ATOM 3303 C CA . ILE A 1 423 ? -5.288 -37.091 29.118 1.00 74.75 423 ILE A CA 1
ATOM 3304 C C . ILE A 1 423 ? -5.016 -36.640 27.678 1.00 74.75 423 ILE A C 1
ATOM 3306 O O . ILE A 1 423 ? -3.863 -36.578 27.244 1.00 74.75 423 ILE A O 1
ATOM 3310 N N . ARG A 1 424 ? -6.074 -36.311 26.938 1.00 69.81 424 ARG A N 1
ATOM 3311 C CA . ARG A 1 424 ? -6.042 -35.807 25.561 1.00 69.81 424 ARG A CA 1
ATOM 3312 C C . ARG A 1 424 ? -6.765 -34.465 25.486 1.00 69.81 424 ARG A C 1
ATOM 3314 O O . ARG A 1 424 ? -7.756 -34.239 26.163 1.00 69.81 424 ARG A O 1
ATOM 3321 N N . VAL A 1 425 ? -6.268 -33.585 24.625 1.00 70.25 425 VAL A N 1
ATOM 3322 C CA . VAL A 1 425 ? -6.750 -32.199 24.421 1.00 70.25 425 VAL A CA 1
ATOM 3323 C C . VAL A 1 425 ? -7.846 -32.138 23.334 1.00 70.25 425 VAL A C 1
ATOM 3325 O O . VAL A 1 425 ? -8.335 -31.075 22.973 1.00 70.25 425 VAL A O 1
ATOM 3328 N N . MET A 1 426 ? -8.208 -33.289 22.760 1.00 63.75 426 MET A N 1
ATOM 3329 C CA . MET A 1 426 ? -9.119 -33.412 21.625 1.00 63.75 426 MET A CA 1
ATOM 3330 C C . MET A 1 426 ? -10.094 -34.572 21.865 1.00 63.75 426 MET A C 1
ATOM 3332 O O . MET A 1 426 ? -9.656 -35.604 22.378 1.00 63.75 426 MET A O 1
ATOM 3336 N N . PRO A 1 427 ? -11.376 -34.463 21.462 1.00 72.38 427 PRO A N 1
ATOM 3337 C CA . PRO A 1 427 ? -12.333 -35.562 21.546 1.00 72.38 427 PRO A CA 1
ATOM 3338 C C . PRO A 1 427 ? -11.829 -36.840 20.863 1.00 72.38 427 PRO A C 1
ATOM 3340 O O . PRO A 1 427 ? -11.299 -36.789 19.752 1.00 72.38 427 PRO A O 1
ATOM 3343 N N . LYS A 1 428 ? -12.049 -37.995 21.503 1.00 68.38 428 LYS A N 1
ATOM 3344 C CA . LYS A 1 428 ? -11.574 -39.326 21.069 1.00 68.38 428 LYS A CA 1
ATOM 3345 C C . LYS A 1 428 ? -11.833 -39.640 19.589 1.00 68.38 428 LYS A C 1
ATOM 3347 O O . LYS A 1 428 ? -10.966 -40.189 18.914 1.00 68.38 428 LYS A O 1
ATOM 3352 N N . GLU A 1 429 ? -13.010 -39.286 19.082 1.00 70.31 429 GLU A N 1
ATOM 3353 C CA . GLU A 1 429 ? -13.393 -39.517 17.681 1.00 70.31 429 GLU A CA 1
ATOM 3354 C C . GLU A 1 429 ? -12.569 -38.657 16.712 1.00 70.31 429 GLU A C 1
ATOM 3356 O O . GLU A 1 429 ? -12.085 -39.148 15.693 1.00 70.31 429 GLU A O 1
ATOM 3361 N N . LYS A 1 430 ? -12.325 -37.393 17.078 1.00 71.44 430 LYS A N 1
ATOM 3362 C CA . LYS A 1 430 ? -11.516 -36.453 16.294 1.00 71.44 430 LYS A CA 1
ATOM 3363 C C . LYS A 1 430 ? -10.031 -36.811 16.327 1.00 71.44 430 LYS A C 1
ATOM 3365 O O . LYS A 1 430 ? -9.352 -36.643 15.318 1.00 71.44 430 LYS A O 1
ATOM 3370 N N . PHE A 1 431 ? -9.533 -37.356 17.438 1.00 71.81 431 PHE A N 1
ATOM 3371 C CA . PHE A 1 431 ? -8.146 -37.815 17.535 1.00 71.81 431 PHE A CA 1
ATOM 3372 C C . PHE A 1 431 ? -7.858 -38.974 16.567 1.00 71.81 431 PHE A C 1
ATOM 3374 O O . PHE A 1 431 ? -6.900 -38.897 15.807 1.00 71.81 431 PHE A O 1
ATOM 3381 N N . LYS A 1 432 ? -8.733 -39.991 16.507 1.00 74.75 432 LYS A N 1
ATOM 3382 C CA . LYS A 1 432 ? -8.589 -41.108 15.549 1.00 74.75 432 LYS A CA 1
ATOM 3383 C C . LYS A 1 432 ? -8.638 -40.636 14.092 1.00 74.75 432 LYS A C 1
ATOM 3385 O O . LYS A 1 432 ? -7.848 -41.089 13.272 1.00 74.75 432 LYS A O 1
ATOM 3390 N N . MET A 1 433 ? -9.527 -39.690 13.778 1.00 75.25 433 MET A N 1
ATOM 3391 C CA . MET A 1 433 ? -9.567 -39.068 12.448 1.00 75.25 433 MET A CA 1
ATOM 3392 C C . MET A 1 433 ? -8.295 -38.271 12.137 1.00 75.25 433 MET A C 1
ATOM 3394 O O . MET A 1 433 ? -7.844 -38.271 10.997 1.00 75.25 433 MET A O 1
ATOM 3398 N N . THR A 1 434 ? -7.700 -37.616 13.136 1.00 76.88 434 THR A N 1
ATOM 3399 C CA . THR A 1 434 ? -6.459 -36.846 12.968 1.00 76.88 434 THR A CA 1
ATOM 3400 C C . THR A 1 434 ? -5.255 -37.761 12.749 1.00 76.88 434 THR A C 1
ATOM 3402 O O . THR A 1 434 ? -4.429 -37.456 11.903 1.00 76.88 434 THR A O 1
ATOM 3405 N N . GLU A 1 435 ? -5.179 -38.901 13.435 1.00 80.94 435 GLU A N 1
ATOM 3406 C CA . GLU A 1 435 ? -4.125 -39.909 13.231 1.00 80.94 435 GLU A CA 1
ATOM 3407 C C . GLU A 1 435 ? -4.215 -40.545 11.832 1.00 80.94 435 GLU A C 1
ATOM 3409 O O . GLU A 1 435 ? -3.210 -40.719 11.142 1.00 80.94 435 GLU A O 1
ATOM 3414 N N . GLN A 1 436 ? -5.434 -40.816 11.356 1.00 81.12 436 GLN A N 1
ATOM 3415 C CA . GLN A 1 436 ? -5.644 -41.287 9.988 1.00 81.12 436 GLN A CA 1
ATOM 3416 C C . GLN A 1 436 ? -5.276 -40.215 8.951 1.00 81.12 436 GLN A C 1
ATOM 3418 O O . GLN A 1 436 ? -4.621 -40.515 7.953 1.00 81.12 436 GLN A O 1
ATOM 3423 N N . LEU A 1 437 ? -5.646 -38.958 9.206 1.00 81.31 437 LEU A N 1
ATOM 3424 C CA . LEU A 1 437 ? -5.267 -37.830 8.361 1.00 81.31 437 LEU A CA 1
ATOM 3425 C C . LEU A 1 437 ? -3.751 -37.602 8.363 1.00 81.31 437 LEU A C 1
ATOM 3427 O O . LEU A 1 437 ? -3.200 -37.250 7.326 1.00 81.31 437 LEU A O 1
ATOM 3431 N N . GLU A 1 438 ? -3.069 -37.812 9.487 1.00 84.00 438 GLU A N 1
ATOM 3432 C CA . GLU A 1 438 ? -1.612 -37.712 9.589 1.00 84.00 438 GLU A CA 1
ATOM 3433 C C . GLU A 1 438 ? -0.934 -38.738 8.675 1.00 84.00 438 GLU A C 1
ATOM 3435 O O . GLU A 1 438 ? -0.075 -38.361 7.878 1.00 84.00 438 GLU A O 1
ATOM 3440 N N . LEU A 1 439 ? -1.390 -39.994 8.694 1.00 85.69 439 LEU A N 1
ATOM 3441 C CA . LEU A 1 439 ? -0.906 -41.051 7.797 1.00 85.69 439 LEU A CA 1
ATOM 3442 C C . LEU A 1 439 ? -1.150 -40.722 6.315 1.00 85.69 439 LEU A C 1
ATOM 3444 O O . LEU A 1 439 ? -0.259 -40.896 5.480 1.00 85.69 439 LEU A O 1
ATOM 3448 N N . GLU A 1 440 ? -2.336 -40.213 5.973 1.00 85.12 440 GLU A N 1
ATOM 3449 C CA . GLU A 1 440 ? -2.656 -39.802 4.599 1.00 85.12 440 GLU A CA 1
ATOM 3450 C C . GLU A 1 440 ? -1.820 -38.595 4.147 1.00 85.12 440 GLU A C 1
ATOM 3452 O O . GLU A 1 440 ? -1.300 -38.582 3.026 1.00 85.12 440 GLU A O 1
ATOM 3457 N N . CYS A 1 441 ? -1.621 -37.609 5.026 1.00 84.38 441 CYS A N 1
ATOM 3458 C CA . CYS A 1 441 ? -0.747 -36.462 4.781 1.00 84.38 441 CYS A CA 1
ATOM 3459 C C . CYS A 1 441 ? 0.708 -36.895 4.583 1.00 84.38 441 CYS A C 1
ATOM 3461 O O . CYS A 1 441 ? 1.399 -36.350 3.721 1.00 84.38 441 CYS A O 1
ATOM 3463 N N . GLN A 1 442 ? 1.174 -37.887 5.341 1.00 86.75 442 GLN A N 1
ATOM 3464 C CA . GLN A 1 442 ? 2.528 -38.417 5.222 1.00 86.75 442 GLN A CA 1
ATOM 3465 C C . GLN A 1 442 ? 2.732 -39.093 3.859 1.00 86.75 442 GLN A C 1
ATOM 3467 O O . GLN A 1 442 ? 3.678 -38.758 3.144 1.00 86.75 442 GLN A O 1
ATOM 3472 N N . GLY A 1 443 ? 1.776 -39.921 3.424 1.00 89.19 443 GLY A N 1
ATOM 3473 C CA . GLY A 1 443 ? 1.788 -40.517 2.084 1.00 89.19 443 GLY A CA 1
ATOM 3474 C C . GLY A 1 443 ? 1.659 -39.490 0.949 1.00 89.19 443 GLY A C 1
ATOM 3475 O O . GLY A 1 443 ? 2.228 -39.672 -0.129 1.00 89.19 443 GLY A O 1
ATOM 3476 N N . PHE A 1 444 ? 0.941 -38.384 1.166 1.00 87.50 444 PHE A N 1
ATOM 3477 C CA . PHE A 1 444 ? 0.898 -37.273 0.211 1.00 87.50 444 PHE A CA 1
ATOM 3478 C C . PHE A 1 444 ? 2.246 -36.545 0.122 1.00 87.50 444 PHE A C 1
ATOM 3480 O O . PHE A 1 444 ? 2.708 -36.236 -0.977 1.00 87.50 444 PHE A O 1
ATOM 3487 N N . SER A 1 445 ? 2.903 -36.326 1.261 1.00 86.00 445 SER A N 1
ATOM 3488 C CA . SER A 1 445 ? 4.216 -35.681 1.338 1.00 86.00 445 SER A CA 1
ATOM 3489 C C . SER A 1 445 ? 5.287 -36.482 0.588 1.00 86.00 445 SER A C 1
ATOM 3491 O O . SER A 1 445 ? 6.045 -35.920 -0.204 1.00 86.00 445 SER A O 1
ATOM 3493 N N . GLU A 1 446 ? 5.286 -37.810 0.732 1.00 91.94 446 GLU A N 1
ATOM 3494 C CA . GLU A 1 446 ? 6.186 -38.701 -0.014 1.00 91.94 446 GLU A CA 1
ATOM 3495 C C . GLU A 1 446 ? 5.962 -38.622 -1.533 1.00 91.94 446 GLU A C 1
ATOM 3497 O O . GLU A 1 446 ? 6.919 -38.544 -2.308 1.00 91.94 446 GLU A O 1
ATOM 3502 N N . LYS A 1 447 ? 4.700 -38.575 -1.982 1.00 90.38 447 LYS A N 1
ATOM 3503 C CA . LYS A 1 447 ? 4.364 -38.420 -3.408 1.00 90.38 447 LYS A CA 1
ATOM 3504 C C . LYS A 1 447 ? 4.794 -37.063 -3.962 1.00 90.38 447 LYS A C 1
ATOM 3506 O O . LYS A 1 447 ? 5.316 -37.002 -5.074 1.00 90.38 447 LYS A O 1
ATOM 3511 N N . ILE A 1 448 ? 4.610 -35.984 -3.197 1.00 89.25 448 ILE A N 1
ATOM 3512 C CA . ILE A 1 448 ? 5.088 -34.640 -3.559 1.00 89.25 448 ILE A CA 1
ATOM 3513 C C . ILE A 1 448 ? 6.613 -34.638 -3.689 1.00 89.25 448 ILE A C 1
ATOM 3515 O O . ILE A 1 448 ? 7.143 -34.051 -4.630 1.00 89.25 448 ILE A O 1
ATOM 3519 N N . GLN A 1 449 ? 7.321 -35.325 -2.792 1.00 86.00 449 GLN A N 1
ATOM 3520 C CA . GLN A 1 449 ? 8.777 -35.415 -2.842 1.00 86.00 449 GLN A CA 1
ATOM 3521 C C . GLN A 1 449 ? 9.265 -36.173 -4.088 1.00 86.00 449 GLN A C 1
ATOM 3523 O O . GLN A 1 449 ? 10.202 -35.729 -4.751 1.00 86.00 449 GLN A O 1
ATOM 3528 N N . GLN A 1 450 ? 8.598 -37.270 -4.461 1.00 90.56 450 GLN A N 1
ATOM 3529 C CA . GLN A 1 450 ? 8.886 -38.003 -5.704 1.00 90.56 450 GLN A CA 1
ATOM 3530 C C . GLN A 1 450 ? 8.586 -37.168 -6.957 1.00 90.56 450 GLN A C 1
ATOM 3532 O O . GLN A 1 450 ? 9.357 -37.178 -7.920 1.00 90.56 450 GLN A O 1
ATOM 3537 N N . PHE A 1 451 ? 7.482 -36.418 -6.943 1.00 89.25 451 PHE A N 1
ATOM 3538 C CA . PHE A 1 451 ? 7.137 -35.505 -8.028 1.00 89.25 451 PHE A CA 1
ATOM 3539 C C . PHE A 1 451 ? 8.176 -34.386 -8.167 1.00 89.25 451 PHE A C 1
ATOM 3541 O O . PHE A 1 451 ? 8.640 -34.132 -9.277 1.00 89.25 451 PHE A O 1
ATOM 3548 N N . GLY A 1 452 ? 8.607 -33.791 -7.050 1.00 86.69 452 GLY A N 1
ATOM 3549 C CA . GLY A 1 452 ? 9.683 -32.799 -7.012 1.00 86.69 452 GLY A CA 1
ATOM 3550 C C . GLY A 1 452 ? 10.963 -33.316 -7.667 1.00 86.69 452 GLY A C 1
ATOM 3551 O O . GLY A 1 452 ? 11.461 -32.690 -8.595 1.00 86.69 452 GLY A O 1
ATOM 3552 N N . GLY A 1 453 ? 11.409 -34.523 -7.302 1.00 90.12 453 GLY A N 1
ATOM 3553 C CA . GLY A 1 453 ? 12.589 -35.135 -7.925 1.00 90.12 453 GLY A CA 1
ATOM 3554 C C . GLY A 1 453 ? 12.444 -35.390 -9.433 1.00 90.12 453 GLY A C 1
ATOM 3555 O O . GLY A 1 453 ? 13.420 -35.311 -10.175 1.00 90.12 453 GLY A O 1
ATOM 3556 N N . THR A 1 454 ? 11.225 -35.655 -9.915 1.00 88.88 454 THR A N 1
ATOM 3557 C CA . THR A 1 454 ? 10.961 -35.813 -11.357 1.00 88.88 454 THR A CA 1
ATOM 3558 C C . THR A 1 454 ? 11.031 -34.471 -12.091 1.00 88.88 454 THR A C 1
ATOM 3560 O O . THR A 1 454 ? 11.550 -34.402 -13.206 1.00 88.88 454 THR A O 1
ATOM 3563 N N . VAL A 1 455 ? 10.527 -33.399 -11.473 1.00 90.25 455 VAL A N 1
ATOM 3564 C CA . VAL A 1 455 ? 10.601 -32.038 -12.023 1.00 90.25 455 VAL A CA 1
ATOM 3565 C C . VAL A 1 455 ? 12.045 -31.546 -12.050 1.00 90.25 455 VAL A C 1
ATOM 3567 O O . VAL A 1 455 ? 12.465 -31.011 -13.072 1.00 90.25 455 VAL A O 1
ATOM 3570 N N . ASP A 1 456 ? 12.820 -31.793 -10.995 1.00 87.19 456 ASP A N 1
ATOM 3571 C CA . ASP A 1 456 ? 14.238 -31.421 -10.941 1.00 87.19 456 ASP A CA 1
ATOM 3572 C C . ASP A 1 456 ? 15.036 -32.102 -12.065 1.00 87.19 456 ASP A C 1
ATOM 3574 O O . ASP A 1 456 ? 15.785 -31.441 -12.783 1.00 87.19 456 ASP A O 1
ATOM 3578 N N . MET A 1 457 ? 14.789 -33.395 -12.316 1.00 91.69 457 MET A N 1
ATOM 3579 C CA . MET A 1 457 ? 15.396 -34.111 -13.445 1.00 91.69 457 MET A CA 1
ATOM 3580 C C . MET A 1 457 ? 15.025 -33.487 -14.802 1.00 91.69 457 MET A C 1
ATOM 3582 O O . MET A 1 457 ? 15.863 -33.397 -15.700 1.00 91.69 457 MET A O 1
ATOM 3586 N N . LEU A 1 458 ? 13.775 -33.045 -14.976 1.00 90.00 458 LEU A N 1
ATOM 3587 C CA . LEU A 1 458 ? 13.338 -32.382 -16.207 1.00 90.00 458 LEU A CA 1
ATOM 3588 C C . LEU A 1 458 ? 14.024 -31.018 -16.390 1.00 90.00 458 LEU A C 1
ATOM 3590 O O . LEU A 1 458 ? 14.413 -30.679 -17.509 1.00 90.00 458 LEU A O 1
ATOM 3594 N N . VAL A 1 459 ? 14.173 -30.250 -15.308 1.00 88.69 459 VAL A N 1
ATOM 3595 C CA . VAL A 1 459 ? 14.863 -28.951 -15.316 1.00 88.69 459 VAL A CA 1
ATOM 3596 C C . VAL A 1 459 ? 16.329 -29.130 -15.702 1.00 88.69 459 VAL A C 1
ATOM 3598 O O . VAL A 1 459 ? 16.805 -28.414 -16.579 1.00 88.69 459 VAL A O 1
ATOM 3601 N N . GLU A 1 460 ? 17.019 -30.135 -15.156 1.00 90.94 460 GLU A N 1
ATOM 3602 C CA . GLU A 1 460 ? 18.410 -30.431 -15.529 1.00 90.94 460 GLU A CA 1
ATOM 3603 C C . GLU A 1 460 ? 18.565 -30.764 -17.022 1.00 90.94 460 GLU A C 1
ATOM 3605 O O . GLU A 1 460 ? 19.501 -30.294 -17.677 1.00 90.94 460 GLU A O 1
ATOM 3610 N N . ILE A 1 461 ? 17.636 -31.539 -17.593 1.00 92.31 461 ILE A N 1
ATOM 3611 C CA . ILE A 1 461 ? 17.646 -31.856 -19.030 1.00 92.31 461 ILE A CA 1
ATOM 3612 C C . ILE A 1 461 ? 17.408 -30.591 -19.867 1.00 92.31 461 ILE A C 1
ATOM 3614 O O . ILE A 1 461 ? 18.105 -30.370 -20.862 1.00 92.31 461 ILE A O 1
ATOM 3618 N N . LEU A 1 462 ? 16.447 -29.750 -19.471 1.00 89.38 462 LEU A N 1
ATOM 3619 C CA . LEU A 1 462 ? 16.134 -28.496 -20.161 1.00 89.38 462 LEU A CA 1
ATOM 3620 C C . LEU A 1 462 ? 17.311 -27.515 -20.141 1.00 89.38 462 LEU A C 1
ATOM 3622 O O . LEU A 1 462 ? 17.638 -26.955 -21.189 1.00 89.38 462 LEU A O 1
ATOM 3626 N N . ASP A 1 463 ? 17.981 -27.352 -19.002 1.00 88.75 463 ASP A N 1
ATOM 3627 C CA . ASP A 1 463 ? 19.163 -26.493 -18.879 1.00 88.75 463 ASP A CA 1
ATOM 3628 C C . ASP A 1 463 ? 20.334 -27.015 -19.728 1.00 88.75 463 ASP A C 1
ATOM 3630 O O . ASP A 1 463 ? 21.043 -26.238 -20.381 1.00 88.75 463 ASP A O 1
ATOM 3634 N N . GLY A 1 464 ? 20.506 -28.339 -19.791 1.00 90.56 464 GLY A N 1
ATOM 3635 C CA . GLY A 1 464 ? 21.496 -28.982 -20.654 1.00 90.56 464 GLY A CA 1
ATOM 3636 C C . GLY A 1 464 ? 21.275 -28.685 -22.141 1.00 90.56 464 GLY A C 1
ATOM 3637 O O . GLY A 1 464 ? 22.222 -28.342 -22.856 1.00 90.56 464 GLY A O 1
ATOM 3638 N N . GLU A 1 465 ? 20.032 -28.773 -22.617 1.00 88.88 465 GLU A N 1
ATOM 3639 C CA . GLU A 1 465 ? 19.690 -28.451 -24.009 1.00 88.88 465 GLU A CA 1
ATOM 3640 C C . GLU A 1 465 ? 19.745 -26.944 -24.293 1.00 88.88 465 GLU A C 1
ATOM 3642 O O . GLU A 1 465 ? 20.249 -26.537 -25.343 1.00 88.88 465 GLU A O 1
ATOM 3647 N N . ALA A 1 466 ? 19.329 -26.095 -23.349 1.00 85.75 466 ALA A N 1
ATOM 3648 C CA . ALA A 1 466 ? 19.445 -24.642 -23.475 1.00 85.75 466 ALA A CA 1
ATOM 3649 C C . ALA A 1 466 ? 20.908 -24.203 -23.671 1.00 85.75 466 ALA A C 1
ATOM 3651 O O . ALA A 1 466 ? 21.201 -23.377 -24.539 1.00 85.75 466 ALA A O 1
ATOM 3652 N N . SER A 1 467 ? 21.842 -24.814 -22.936 1.00 87.94 467 SER A N 1
ATOM 3653 C CA . SER A 1 467 ? 23.281 -24.554 -23.075 1.00 87.94 467 SER A CA 1
ATOM 3654 C C . SER A 1 467 ? 23.822 -24.948 -24.457 1.00 87.94 467 SER A C 1
ATOM 3656 O O . SER A 1 467 ? 24.569 -24.186 -25.080 1.00 87.94 467 SER A O 1
ATOM 3658 N N . LYS A 1 468 ? 23.397 -26.101 -24.997 1.00 91.69 468 LYS A N 1
ATOM 3659 C CA . LYS A 1 468 ? 23.767 -26.530 -26.360 1.00 91.69 468 LYS A CA 1
ATOM 3660 C C . LYS A 1 468 ? 23.238 -25.568 -27.424 1.00 91.69 468 LYS A C 1
ATOM 3662 O O . LYS A 1 468 ? 23.969 -25.226 -28.355 1.00 91.69 468 LYS A O 1
ATOM 3667 N N . ILE A 1 469 ? 21.996 -25.105 -27.277 1.00 87.56 469 ILE A N 1
ATOM 3668 C CA . ILE A 1 469 ? 21.382 -24.143 -28.202 1.00 87.56 469 ILE A CA 1
ATOM 3669 C C . ILE A 1 469 ? 22.150 -22.819 -28.189 1.00 87.56 469 ILE A C 1
ATOM 3671 O O . ILE A 1 469 ? 22.466 -22.286 -29.256 1.00 87.56 469 ILE A O 1
ATOM 3675 N N . GLU A 1 470 ? 22.502 -22.298 -27.012 1.00 88.44 470 GLU A N 1
ATOM 3676 C CA . GLU A 1 470 ? 23.245 -21.037 -26.924 1.00 88.44 470 GLU A CA 1
ATOM 3677 C C . GLU A 1 470 ? 24.662 -21.176 -27.513 1.00 88.44 470 GLU A C 1
ATOM 3679 O O . GLU A 1 470 ? 25.143 -20.260 -28.188 1.00 88.44 470 GLU A O 1
ATOM 3684 N N . HIS A 1 471 ? 25.304 -22.343 -27.364 1.00 89.81 471 HIS A N 1
ATOM 3685 C CA . HIS A 1 471 ? 26.597 -22.635 -27.993 1.00 89.81 471 HIS A CA 1
ATOM 3686 C C . HIS A 1 471 ? 26.527 -22.606 -29.529 1.00 89.81 471 HIS A C 1
ATOM 3688 O O . HIS A 1 471 ? 27.331 -21.928 -30.178 1.00 89.81 471 HIS A O 1
ATOM 3694 N N . GLU A 1 472 ? 25.550 -23.293 -30.127 1.00 88.31 472 GLU A N 1
ATOM 3695 C CA . GLU A 1 472 ? 25.377 -23.304 -31.587 1.00 88.31 472 GLU A CA 1
ATOM 3696 C C . GLU A 1 472 ? 24.975 -21.928 -32.131 1.00 88.31 472 GLU A C 1
ATOM 3698 O O . GLU A 1 472 ? 25.454 -21.500 -33.185 1.00 88.31 472 GLU A O 1
ATOM 3703 N N . LYS A 1 473 ? 24.171 -21.167 -31.384 1.00 91.94 473 LYS A N 1
ATOM 3704 C CA . LYS A 1 473 ? 23.814 -19.787 -31.732 1.00 91.94 473 LYS A CA 1
ATOM 3705 C C . LYS A 1 473 ? 25.038 -18.871 -31.759 1.00 91.94 473 LYS A C 1
ATOM 3707 O O . LYS A 1 473 ? 25.214 -18.121 -32.722 1.00 91.94 473 LYS A O 1
ATOM 3712 N N . LEU A 1 474 ? 25.915 -18.951 -30.757 1.00 86.69 474 LEU A N 1
ATOM 3713 C CA . LEU A 1 474 ? 27.176 -18.198 -30.739 1.00 86.69 474 LEU A CA 1
ATOM 3714 C C . LEU A 1 474 ? 28.074 -18.573 -31.923 1.00 86.69 474 LEU A C 1
ATOM 3716 O O . LEU A 1 474 ? 28.646 -17.694 -32.576 1.00 86.69 474 LEU A O 1
ATOM 3720 N N . ARG A 1 475 ? 28.157 -19.864 -32.250 1.00 90.38 475 ARG A N 1
ATOM 3721 C CA . ARG A 1 475 ? 28.916 -20.357 -33.403 1.00 90.38 475 ARG A CA 1
ATOM 3722 C C . ARG A 1 475 ? 28.352 -19.834 -34.729 1.00 90.38 475 ARG A C 1
ATOM 3724 O O . ARG A 1 475 ? 29.127 -19.389 -35.580 1.00 90.38 475 ARG A O 1
ATOM 3731 N N . ALA A 1 476 ? 27.030 -19.820 -34.890 1.00 85.31 476 ALA A N 1
ATOM 3732 C CA . ALA A 1 476 ? 26.362 -19.269 -36.068 1.00 85.31 476 ALA A CA 1
ATOM 3733 C C . ALA A 1 476 ? 26.602 -17.754 -36.216 1.00 85.31 476 ALA A C 1
ATOM 3735 O O . ALA A 1 476 ? 26.924 -17.285 -37.310 1.00 85.31 476 ALA A O 1
ATOM 3736 N N . ILE A 1 477 ? 26.532 -16.993 -35.116 1.00 86.19 477 ILE A N 1
ATOM 3737 C CA . ILE A 1 477 ? 26.856 -15.555 -35.103 1.00 86.19 477 ILE A CA 1
ATOM 3738 C C . ILE A 1 477 ? 28.317 -15.329 -35.514 1.00 86.19 477 ILE A C 1
ATOM 3740 O O . ILE A 1 477 ? 28.599 -14.473 -36.353 1.00 86.19 477 ILE A O 1
ATOM 3744 N N . GLY A 1 478 ? 29.249 -16.130 -34.989 1.00 88.06 478 GLY A N 1
ATOM 3745 C CA . GLY A 1 478 ? 30.664 -16.051 -35.355 1.00 88.06 478 GLY A CA 1
ATOM 3746 C C . GLY A 1 478 ? 30.917 -16.304 -36.845 1.00 88.06 478 GLY A C 1
ATOM 3747 O O . GLY A 1 478 ? 31.670 -15.563 -37.482 1.00 88.06 478 GLY A O 1
ATOM 3748 N N . GLN A 1 479 ? 30.260 -17.311 -37.430 1.00 87.81 479 GLN A N 1
ATOM 3749 C CA . GLN A 1 479 ? 30.356 -17.596 -38.867 1.00 87.81 479 GLN A CA 1
ATOM 3750 C C . GLN A 1 479 ? 29.760 -16.474 -39.723 1.00 87.81 479 GLN A C 1
ATOM 3752 O O . GLN A 1 479 ? 30.370 -16.083 -40.720 1.00 87.81 479 GLN A O 1
ATOM 3757 N N . ARG A 1 480 ? 28.615 -15.916 -39.314 1.00 86.38 480 ARG A N 1
ATOM 3758 C CA . ARG A 1 480 ? 27.979 -14.790 -40.004 1.00 86.38 480 ARG A CA 1
ATOM 3759 C C . ARG A 1 480 ? 28.875 -13.551 -40.007 1.00 86.38 480 ARG A C 1
ATOM 3761 O O . ARG A 1 480 ? 29.116 -12.993 -41.074 1.00 86.38 480 ARG A O 1
ATOM 3768 N N . ASN A 1 481 ? 29.435 -13.177 -38.856 1.00 85.88 481 ASN A N 1
ATOM 3769 C CA . ASN A 1 481 ? 30.350 -12.037 -38.755 1.00 85.88 481 ASN A CA 1
ATOM 3770 C C . ASN A 1 481 ? 31.587 -12.233 -39.639 1.00 85.88 481 ASN A C 1
ATOM 3772 O O . ASN A 1 481 ? 32.022 -11.306 -40.316 1.00 85.88 481 ASN A O 1
ATOM 3776 N N . ARG A 1 482 ? 32.133 -13.455 -39.690 1.00 85.88 482 ARG A N 1
ATOM 3777 C CA . ARG A 1 482 ? 33.267 -13.774 -40.566 1.00 85.88 482 ARG A CA 1
ATOM 3778 C C . ARG A 1 482 ? 32.916 -13.605 -42.048 1.00 85.88 482 ARG A C 1
ATOM 3780 O O . ARG A 1 482 ? 33.727 -13.059 -42.790 1.00 85.88 482 ARG A O 1
ATOM 3787 N N . ALA A 1 483 ? 31.726 -14.034 -42.464 1.00 86.94 483 ALA A N 1
ATOM 3788 C CA . ALA A 1 483 ? 31.255 -13.875 -43.839 1.00 86.94 483 ALA A CA 1
ATOM 3789 C C . ALA A 1 483 ? 31.005 -12.400 -44.206 1.00 86.94 483 ALA A C 1
ATOM 3791 O O . ALA A 1 483 ? 31.416 -11.964 -45.282 1.00 86.94 483 ALA A O 1
ATOM 3792 N N . GLU A 1 484 ? 30.392 -11.619 -43.309 1.00 84.06 484 GLU A N 1
ATOM 3793 C CA . GLU A 1 484 ? 30.189 -10.172 -43.491 1.00 84.06 484 GLU A CA 1
ATOM 3794 C C . GLU A 1 484 ? 31.535 -9.434 -43.610 1.00 84.06 484 GLU A C 1
ATOM 3796 O O . GLU A 1 484 ? 31.750 -8.685 -44.567 1.00 84.06 484 GLU A O 1
ATOM 3801 N N . MET A 1 485 ? 32.490 -9.721 -42.716 1.00 82.12 485 MET A N 1
ATOM 3802 C CA . MET A 1 485 ? 33.838 -9.142 -42.768 1.00 82.12 485 MET A CA 1
ATOM 3803 C C . MET A 1 485 ? 34.592 -9.513 -44.050 1.00 82.12 485 MET A C 1
ATOM 3805 O O . MET A 1 485 ? 35.302 -8.680 -44.618 1.00 82.12 485 MET A O 1
ATOM 3809 N N . GLU A 1 486 ? 34.460 -10.753 -44.530 1.00 85.56 486 GLU A N 1
ATOM 3810 C CA . GLU A 1 486 ? 35.101 -11.181 -45.775 1.00 85.56 486 GLU A CA 1
ATOM 3811 C C . GLU A 1 486 ? 34.497 -10.471 -46.997 1.00 85.56 486 GLU A C 1
ATOM 3813 O O . GLU A 1 486 ? 35.237 -10.052 -47.893 1.00 85.56 486 GLU A O 1
ATOM 3818 N N . ALA A 1 487 ? 33.176 -10.276 -47.025 1.00 84.38 487 ALA A N 1
ATOM 3819 C CA . ALA A 1 487 ? 32.500 -9.531 -48.085 1.00 84.38 487 ALA A CA 1
ATOM 3820 C C . ALA A 1 487 ? 32.960 -8.063 -48.140 1.00 84.38 487 ALA A C 1
ATOM 3822 O O . ALA A 1 487 ? 33.263 -7.548 -49.222 1.00 84.38 487 ALA A O 1
ATOM 3823 N N . GLU A 1 488 ? 33.090 -7.398 -46.989 1.00 85.06 488 GLU A N 1
ATOM 3824 C CA . GLU A 1 488 ? 33.644 -6.040 -46.915 1.00 85.06 488 GLU A CA 1
ATOM 3825 C C . GLU A 1 488 ? 35.118 -5.983 -47.334 1.00 85.06 488 GLU A C 1
ATOM 3827 O O . GLU A 1 488 ? 35.521 -5.079 -48.073 1.00 85.06 488 GLU A O 1
ATOM 3832 N N . ALA A 1 489 ? 35.931 -6.961 -46.925 1.00 85.81 489 ALA A N 1
ATOM 3833 C CA . ALA A 1 489 ? 37.337 -7.037 -47.316 1.00 85.81 489 ALA A CA 1
ATOM 3834 C C . ALA A 1 489 ? 37.510 -7.216 -48.835 1.00 85.81 489 ALA A C 1
ATOM 3836 O O . ALA A 1 489 ? 38.412 -6.610 -49.422 1.00 85.81 489 ALA A O 1
ATOM 3837 N N . ARG A 1 490 ? 36.642 -8.006 -49.486 1.00 89.19 490 ARG A N 1
ATOM 3838 C CA . ARG A 1 490 ? 36.619 -8.145 -50.953 1.00 89.19 490 ARG A CA 1
ATOM 3839 C C . ARG A 1 490 ? 36.283 -6.818 -51.633 1.00 89.19 490 ARG A C 1
ATOM 3841 O O . ARG A 1 490 ? 37.036 -6.412 -52.513 1.00 89.19 490 ARG A O 1
ATOM 3848 N N . ARG A 1 491 ? 35.253 -6.099 -51.166 1.00 87.88 491 ARG A N 1
ATOM 3849 C CA . ARG A 1 491 ? 34.898 -4.764 -51.693 1.00 87.88 491 ARG A CA 1
ATOM 3850 C C . ARG A 1 491 ? 36.049 -3.763 -51.573 1.00 87.88 491 ARG A C 1
ATOM 3852 O O . ARG A 1 491 ? 36.343 -3.053 -52.528 1.00 87.88 491 ARG A O 1
ATOM 3859 N N . ARG A 1 492 ? 36.745 -3.733 -50.429 1.00 87.44 492 ARG A N 1
ATOM 3860 C CA . ARG A 1 492 ? 37.919 -2.858 -50.239 1.00 87.44 492 ARG A CA 1
ATOM 3861 C C . ARG A 1 492 ? 39.065 -3.207 -51.192 1.00 87.44 492 ARG A C 1
ATOM 3863 O O . ARG A 1 492 ? 39.687 -2.311 -51.754 1.00 87.44 492 ARG A O 1
ATOM 3870 N N . LYS A 1 493 ? 39.352 -4.500 -51.391 1.00 91.06 493 LYS A N 1
ATOM 3871 C CA . LYS A 1 493 ? 40.382 -4.945 -52.347 1.00 91.06 493 LYS A CA 1
ATOM 3872 C C . LYS A 1 493 ? 40.028 -4.574 -53.786 1.00 91.06 493 LYS A C 1
ATOM 3874 O O . LYS A 1 493 ? 40.914 -4.138 -54.514 1.00 91.06 493 LYS A O 1
ATOM 3879 N N . GLU A 1 494 ? 38.765 -4.728 -54.170 1.00 91.50 494 GLU A N 1
ATOM 3880 C CA . GLU A 1 494 ? 38.267 -4.352 -55.495 1.00 91.50 494 GLU A CA 1
ATOM 3881 C C . GLU A 1 494 ? 38.451 -2.851 -55.745 1.00 91.50 494 GLU A C 1
ATOM 3883 O O . GLU A 1 494 ? 39.091 -2.482 -56.726 1.00 91.50 494 GLU A O 1
ATOM 3888 N N . GLN A 1 495 ? 38.031 -1.996 -54.804 1.00 90.00 495 GLN A N 1
ATOM 3889 C CA . GLN A 1 495 ? 38.230 -0.542 -54.886 1.00 90.00 495 GLN A CA 1
ATOM 3890 C C . GLN A 1 495 ? 39.711 -0.156 -55.019 1.00 90.00 495 GLN A C 1
ATOM 3892 O O . GLN A 1 495 ? 40.061 0.666 -55.866 1.00 90.00 495 GLN A O 1
ATOM 3897 N N . ASN A 1 496 ? 40.593 -0.778 -54.230 1.00 91.31 496 ASN A N 1
ATOM 3898 C CA . ASN A 1 496 ? 42.033 -0.517 -54.303 1.00 91.31 496 ASN A CA 1
ATOM 3899 C C . ASN A 1 496 ? 42.633 -0.928 -55.657 1.00 91.31 496 ASN A C 1
ATOM 3901 O O . ASN A 1 496 ? 43.446 -0.191 -56.215 1.00 91.31 496 ASN A O 1
ATOM 3905 N N . MET A 1 497 ? 42.241 -2.085 -56.205 1.00 92.06 497 MET A N 1
ATOM 3906 C CA . MET A 1 497 ? 42.693 -2.504 -57.538 1.00 92.06 497 MET A CA 1
ATOM 3907 C C . MET A 1 497 ? 42.164 -1.575 -58.627 1.00 92.06 497 MET A C 1
ATOM 3909 O O . MET A 1 497 ? 42.904 -1.240 -59.546 1.00 92.06 497 MET A O 1
ATOM 3913 N N . GLN A 1 498 ? 40.918 -1.117 -58.516 1.00 92.44 498 GLN A N 1
ATOM 3914 C CA . GLN A 1 498 ? 40.323 -0.196 -59.481 1.00 92.44 498 GLN A CA 1
ATOM 3915 C C . GLN A 1 498 ? 41.050 1.151 -59.507 1.00 92.44 498 GLN A C 1
ATOM 3917 O O . GLN A 1 498 ? 41.343 1.659 -60.588 1.00 92.44 498 GLN A O 1
ATOM 3922 N N . ALA A 1 499 ? 41.417 1.683 -58.338 1.00 92.44 499 ALA A N 1
ATOM 3923 C CA . ALA A 1 499 ? 42.241 2.886 -58.237 1.00 92.44 499 ALA A CA 1
ATOM 3924 C C . ALA A 1 499 ? 43.618 2.694 -58.900 1.00 92.44 499 ALA A C 1
ATOM 3926 O O . ALA A 1 499 ? 44.063 3.545 -59.666 1.00 92.44 499 ALA A O 1
ATOM 3927 N N . MET A 1 500 ? 44.260 1.542 -58.678 1.00 94.25 500 MET A N 1
ATOM 3928 C CA . MET A 1 500 ? 45.556 1.223 -59.288 1.00 94.25 500 MET A CA 1
ATOM 3929 C C . MET A 1 500 ? 45.466 1.056 -60.813 1.00 94.25 500 MET A C 1
ATOM 3931 O O . MET A 1 500 ? 46.354 1.499 -61.539 1.00 94.25 500 MET A O 1
ATOM 3935 N N . ILE A 1 501 ? 44.387 0.448 -61.318 1.00 94.44 501 ILE A N 1
ATOM 3936 C CA . ILE A 1 501 ? 44.129 0.345 -62.761 1.00 94.44 501 ILE A CA 1
ATOM 3937 C C . ILE A 1 501 ? 43.959 1.740 -63.363 1.00 94.44 501 ILE A C 1
ATOM 3939 O O . ILE A 1 501 ? 44.546 2.015 -64.408 1.00 94.44 501 ILE A O 1
ATOM 3943 N N . GLN A 1 502 ? 43.201 2.627 -62.715 1.00 94.00 502 GLN A N 1
ATOM 3944 C CA . GLN A 1 502 ? 43.023 4.004 -63.185 1.00 94.00 502 GLN A CA 1
ATOM 3945 C C . GLN A 1 502 ? 44.356 4.757 -63.247 1.00 94.00 502 GLN A C 1
ATOM 3947 O O . GLN A 1 502 ? 44.660 5.369 -64.270 1.00 94.00 502 GLN A O 1
ATOM 3952 N N . GLU A 1 503 ? 45.180 4.652 -62.204 1.00 94.69 503 GLU A N 1
ATOM 3953 C CA . GLU A 1 503 ? 46.518 5.250 -62.169 1.00 94.69 503 GLU A CA 1
ATOM 3954 C C . GLU A 1 503 ? 47.400 4.737 -63.318 1.00 94.69 503 GLU A C 1
ATOM 3956 O O . GLU A 1 503 ? 47.972 5.528 -64.070 1.00 94.69 503 GLU A O 1
ATOM 3961 N N . LYS A 1 504 ? 47.463 3.413 -63.509 1.00 95.12 504 LYS A N 1
ATOM 3962 C CA . LYS A 1 504 ? 48.271 2.796 -64.573 1.00 95.12 504 LYS A CA 1
ATOM 3963 C C . LYS A 1 504 ? 47.752 3.108 -65.973 1.00 95.12 504 LYS A C 1
ATOM 3965 O O . LYS A 1 504 ? 48.551 3.257 -66.894 1.00 95.12 504 LYS A O 1
ATOM 3970 N N . THR A 1 505 ? 46.439 3.243 -66.137 1.00 94.75 505 THR A N 1
ATOM 3971 C CA . THR A 1 505 ? 45.827 3.629 -67.416 1.00 94.75 505 THR A CA 1
ATOM 3972 C C . THR A 1 505 ? 46.194 5.069 -67.772 1.00 94.75 505 THR A C 1
ATOM 3974 O O . THR A 1 505 ? 46.640 5.319 -68.888 1.00 94.75 505 THR A O 1
ATOM 3977 N N . ALA A 1 506 ? 46.119 5.995 -66.811 1.00 93.25 506 ALA A N 1
ATOM 3978 C CA . ALA A 1 506 ? 46.537 7.382 -67.015 1.00 93.25 506 ALA A CA 1
ATOM 3979 C C . ALA A 1 506 ? 48.042 7.498 -67.329 1.00 93.25 506 ALA A C 1
ATOM 3981 O O . ALA A 1 506 ? 48.451 8.279 -68.192 1.00 93.25 506 ALA A O 1
ATOM 3982 N N . GLU A 1 507 ? 48.879 6.699 -66.662 1.00 93.88 507 GLU A N 1
ATOM 3983 C CA . GLU A 1 507 ? 50.314 6.619 -66.957 1.00 93.88 507 GLU A CA 1
ATOM 3984 C C . GLU A 1 507 ? 50.568 6.109 -68.385 1.00 93.88 507 GLU A C 1
ATOM 3986 O O . GLU A 1 507 ? 51.357 6.701 -69.126 1.00 93.88 507 GLU A O 1
ATOM 3991 N N . HIS A 1 508 ? 49.860 5.058 -68.800 1.00 93.88 508 HIS A N 1
ATOM 3992 C CA . HIS A 1 508 ? 49.951 4.513 -70.151 1.00 93.88 508 HIS A CA 1
ATOM 3993 C C . HIS A 1 508 ? 49.520 5.535 -71.213 1.00 93.88 508 HIS A C 1
ATOM 3995 O O . HIS A 1 508 ? 50.240 5.740 -72.188 1.00 93.88 508 HIS A O 1
ATOM 4001 N N . GLU A 1 509 ? 48.396 6.228 -71.020 1.00 94.88 509 GLU A N 1
ATOM 4002 C CA . GLU A 1 509 ? 47.932 7.286 -71.930 1.00 94.88 509 GLU A CA 1
ATOM 4003 C C . GLU A 1 509 ? 48.970 8.403 -72.089 1.00 94.88 509 GLU A C 1
ATOM 4005 O O . GLU A 1 509 ? 49.253 8.848 -73.207 1.00 94.88 509 GLU A O 1
ATOM 4010 N N . ARG A 1 510 ? 49.605 8.813 -70.985 1.00 95.38 510 ARG A N 1
ATOM 4011 C CA . ARG A 1 510 ? 50.686 9.802 -71.009 1.00 95.38 510 ARG A CA 1
ATOM 4012 C C . ARG A 1 510 ? 51.887 9.316 -71.822 1.00 95.38 510 ARG A C 1
ATOM 4014 O O . ARG A 1 510 ? 52.429 10.089 -72.614 1.00 95.38 510 ARG A O 1
ATOM 4021 N N . LEU A 1 511 ? 52.310 8.066 -71.636 1.00 93.75 511 LEU A N 1
ATOM 4022 C CA . LEU A 1 511 ? 53.435 7.482 -72.375 1.00 93.75 511 LEU A CA 1
ATOM 4023 C C . LEU A 1 511 ? 53.120 7.333 -73.868 1.00 93.75 511 LEU A C 1
ATOM 4025 O O . LEU A 1 511 ? 53.962 7.664 -74.700 1.00 93.75 511 LEU A O 1
ATOM 4029 N N . VAL A 1 512 ? 51.901 6.919 -74.221 1.00 95.94 512 VAL A N 1
ATOM 4030 C CA . VAL A 1 512 ? 51.440 6.845 -75.618 1.00 95.94 512 VAL A CA 1
ATOM 4031 C C . VAL A 1 512 ? 51.463 8.225 -76.272 1.00 95.94 512 VAL A C 1
ATOM 4033 O O . VAL A 1 512 ? 51.928 8.368 -77.403 1.00 95.94 512 VAL A O 1
ATOM 4036 N N . PHE A 1 513 ? 51.015 9.263 -75.563 1.00 94.12 513 PHE A N 1
ATOM 4037 C CA . PHE A 1 513 ? 51.086 10.632 -76.069 1.00 94.12 513 PHE A CA 1
ATOM 4038 C C . PHE A 1 513 ? 52.535 11.071 -76.338 1.00 94.12 513 PHE A C 1
ATOM 4040 O O . PHE A 1 513 ? 52.824 11.652 -77.386 1.00 94.12 513 PHE A O 1
ATOM 4047 N N . GLN A 1 514 ? 53.459 10.756 -75.425 1.00 93.06 514 GLN A N 1
ATOM 4048 C CA . GLN A 1 514 ? 54.885 11.048 -75.603 1.00 93.06 514 GLN A CA 1
ATOM 4049 C C . GLN A 1 514 ? 55.490 10.287 -76.788 1.00 93.06 514 GLN A C 1
ATOM 4051 O O . GLN A 1 514 ? 56.194 10.898 -77.592 1.00 93.06 514 GLN A O 1
ATOM 4056 N N . LEU A 1 515 ? 55.179 8.995 -76.933 1.00 93.56 515 LEU A N 1
ATOM 4057 C CA . LEU A 1 515 ? 55.624 8.171 -78.058 1.00 93.56 515 LEU A CA 1
ATOM 4058 C C . LEU A 1 515 ? 55.162 8.772 -79.391 1.00 93.56 515 LEU A C 1
ATOM 4060 O O . LEU A 1 515 ? 55.990 9.048 -80.254 1.00 93.56 515 LEU A O 1
ATOM 4064 N N . ASN A 1 516 ? 53.868 9.076 -79.522 1.00 93.50 516 ASN A N 1
ATOM 4065 C CA . ASN A 1 516 ? 53.301 9.671 -80.735 1.00 93.50 516 ASN A CA 1
ATOM 4066 C C . ASN A 1 516 ? 53.955 11.021 -81.083 1.00 93.50 516 ASN A C 1
ATOM 4068 O O . ASN A 1 516 ? 54.173 11.333 -82.257 1.00 93.50 516 ASN A O 1
ATOM 4072 N N . SER A 1 517 ? 54.279 11.832 -80.069 1.00 93.06 517 SER A N 1
ATOM 4073 C CA . SER A 1 517 ? 54.995 13.097 -80.261 1.00 93.06 517 SER A CA 1
ATOM 4074 C C . SER A 1 517 ? 56.42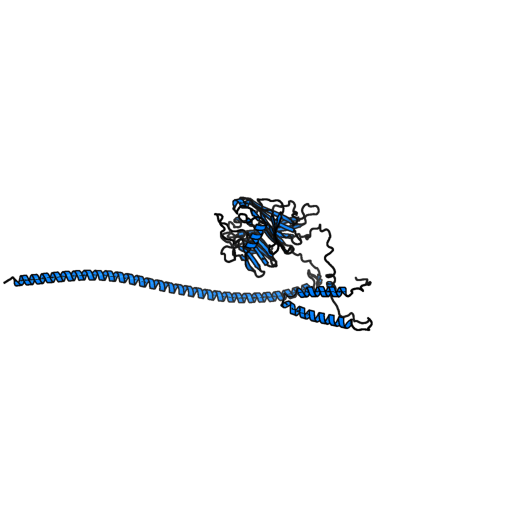1 12.876 -80.774 1.00 93.06 517 SER A C 1
ATOM 4076 O O . SER A 1 517 ? 56.864 13.600 -81.667 1.00 93.06 517 SER A O 1
ATOM 4078 N N . LEU A 1 518 ? 57.139 11.892 -80.228 1.00 92.44 518 LEU A N 1
ATOM 4079 C CA . LEU A 1 518 ? 58.499 11.552 -80.652 1.00 92.44 518 LEU A CA 1
ATOM 4080 C C . LEU A 1 518 ? 58.519 10.947 -82.059 1.00 92.44 518 LEU A C 1
ATOM 4082 O O . LEU A 1 518 ? 59.331 11.370 -82.874 1.00 92.44 518 LEU A O 1
ATOM 4086 N N . GLU A 1 519 ? 57.589 10.051 -82.392 1.00 93.25 519 GLU A N 1
ATOM 4087 C CA . GLU A 1 519 ? 57.449 9.489 -83.745 1.00 93.25 519 GLU A CA 1
ATOM 4088 C C . GLU A 1 519 ? 57.136 10.562 -84.795 1.00 93.25 519 GLU A C 1
ATOM 4090 O O . GLU A 1 519 ? 57.531 10.456 -85.960 1.00 93.25 519 GLU A O 1
ATOM 4095 N N . LYS A 1 520 ? 56.389 11.607 -84.419 1.00 92.19 520 LYS A N 1
ATOM 4096 C CA . LYS A 1 520 ? 56.153 12.753 -85.301 1.00 92.19 520 LYS A CA 1
ATOM 4097 C C . LYS A 1 520 ? 57.447 13.537 -85.536 1.00 92.19 520 LYS A C 1
ATOM 4099 O O . LYS A 1 520 ? 57.774 13.806 -86.689 1.00 92.19 520 LYS A O 1
ATOM 4104 N N . ALA A 1 521 ? 58.192 13.845 -84.475 1.00 91.12 521 ALA A N 1
ATOM 4105 C CA . ALA A 1 521 ? 59.479 14.531 -84.579 1.00 91.12 521 ALA A CA 1
ATOM 4106 C C . ALA A 1 521 ? 60.505 13.713 -85.385 1.00 91.12 521 ALA A C 1
ATOM 4108 O O . ALA A 1 521 ? 61.207 14.265 -86.227 1.00 91.12 521 ALA A O 1
ATOM 4109 N N . GLU A 1 522 ? 60.551 12.393 -85.192 1.00 92.38 522 GLU A N 1
ATOM 4110 C CA . GLU A 1 522 ? 61.406 11.483 -85.960 1.00 92.38 522 GLU A CA 1
ATOM 4111 C C . GLU A 1 522 ? 61.047 11.504 -87.452 1.00 92.38 522 GLU A C 1
ATOM 4113 O O . GLU A 1 522 ? 61.933 11.606 -88.301 1.00 92.38 522 GLU A O 1
ATOM 4118 N N . ARG A 1 523 ? 59.750 11.454 -87.793 1.00 91.38 523 ARG A N 1
ATOM 4119 C CA . ARG A 1 523 ? 59.287 11.573 -89.186 1.00 91.38 523 ARG A CA 1
ATOM 4120 C C . ARG A 1 523 ? 59.676 12.911 -89.810 1.00 91.38 523 ARG A C 1
ATOM 4122 O O . ARG A 1 523 ? 60.128 12.929 -90.952 1.00 91.38 523 ARG A O 1
ATOM 4129 N N . GLU A 1 524 ? 59.529 14.012 -89.076 1.00 89.88 524 GLU A N 1
ATOM 4130 C CA . GLU A 1 524 ? 59.937 15.347 -89.533 1.00 89.88 524 GLU A CA 1
ATOM 4131 C C . GLU A 1 524 ? 61.454 15.430 -89.760 1.00 89.88 524 GLU A C 1
ATOM 4133 O O . GLU A 1 524 ? 61.893 15.927 -90.798 1.00 89.88 524 GLU A O 1
ATOM 4138 N N . GLN A 1 525 ? 62.257 14.884 -88.842 1.00 87.62 525 GLN A N 1
ATOM 4139 C CA . GLN A 1 525 ? 63.715 14.819 -88.978 1.00 87.62 525 GLN A CA 1
ATOM 4140 C C . GLN A 1 525 ? 64.145 13.941 -90.159 1.00 87.62 525 GLN A C 1
ATOM 4142 O O . GLN A 1 525 ? 64.989 14.367 -90.945 1.00 87.62 525 GLN A O 1
ATOM 4147 N N . LYS A 1 526 ? 63.547 12.756 -90.344 1.00 88.81 526 LYS A N 1
ATOM 4148 C CA . LYS A 1 526 ? 63.818 11.879 -91.499 1.00 88.81 526 LYS A CA 1
ATOM 4149 C C . LYS A 1 526 ? 63.489 12.566 -92.825 1.00 88.81 526 LYS A C 1
ATOM 4151 O O . LYS A 1 526 ? 64.309 12.536 -93.737 1.00 88.81 526 LYS A O 1
ATOM 4156 N N . ALA A 1 527 ? 62.345 13.246 -92.909 1.00 85.44 527 ALA A N 1
ATOM 4157 C CA . ALA A 1 527 ? 61.966 14.009 -94.097 1.00 85.44 527 ALA A CA 1
ATOM 4158 C C . ALA A 1 527 ? 62.910 15.198 -94.363 1.00 85.44 527 ALA A C 1
ATOM 4160 O O . ALA A 1 527 ? 63.177 15.536 -95.516 1.00 85.44 527 ALA A O 1
ATOM 4161 N N . LEU A 1 528 ? 63.431 15.845 -93.314 1.00 85.00 528 LEU A N 1
ATOM 4162 C CA . LEU A 1 528 ? 64.441 16.898 -93.448 1.00 85.00 528 LEU A CA 1
ATOM 4163 C C . LEU A 1 528 ? 65.780 16.338 -93.951 1.00 85.00 528 LEU A C 1
ATOM 4165 O O . LEU A 1 528 ? 66.378 16.932 -94.844 1.00 85.00 528 LEU A O 1
ATOM 4169 N N . ILE A 1 529 ? 66.223 15.197 -93.415 1.00 84.06 529 ILE A N 1
ATOM 4170 C CA . ILE A 1 529 ? 67.438 14.499 -93.863 1.00 84.06 529 ILE A CA 1
ATOM 4171 C C . ILE A 1 529 ? 67.318 14.119 -95.342 1.00 84.06 529 ILE A C 1
ATOM 4173 O O . ILE A 1 529 ? 68.240 14.378 -96.107 1.00 84.06 529 ILE A O 1
ATOM 4177 N N . GLU A 1 530 ? 66.176 13.580 -95.771 1.00 82.25 530 GLU A N 1
ATOM 4178 C CA . GLU A 1 530 ? 65.929 13.226 -97.175 1.00 82.25 530 GLU A CA 1
ATOM 4179 C C . GLU A 1 530 ? 65.963 14.457 -98.100 1.00 82.25 530 GLU A C 1
ATOM 4181 O O . GLU A 1 530 ? 66.564 14.421 -99.173 1.00 82.25 530 GLU A O 1
ATOM 4186 N N . LYS A 1 531 ? 65.398 15.593 -97.665 1.00 79.75 531 LYS A N 1
ATOM 4187 C CA . LYS A 1 531 ? 65.482 16.865 -98.407 1.00 79.75 531 LYS A CA 1
ATOM 4188 C C . LYS A 1 531 ? 66.906 17.409 -98.511 1.00 79.75 531 LYS A C 1
ATOM 4190 O O . LYS A 1 531 ? 67.269 17.927 -99.561 1.00 79.75 531 LYS A O 1
ATOM 4195 N N . LEU A 1 532 ? 67.691 17.326 -97.438 1.00 76.50 532 LEU A N 1
ATOM 4196 C CA . LEU A 1 532 ? 69.091 17.757 -97.443 1.00 76.50 532 LEU A CA 1
ATOM 4197 C C . LEU A 1 532 ? 69.948 16.835 -98.322 1.00 76.50 532 LEU A C 1
ATOM 4199 O O . LEU A 1 532 ? 70.751 17.332 -99.101 1.00 76.50 532 LEU A O 1
ATOM 4203 N N . SER A 1 533 ? 69.705 15.522 -98.278 1.00 73.25 533 SER A N 1
ATOM 4204 C CA . SER A 1 533 ? 70.381 14.529 -99.124 1.00 73.25 533 SER A CA 1
ATOM 4205 C C . SER A 1 533 ? 70.087 14.700 -100.619 1.00 73.25 533 SER A C 1
ATOM 4207 O O . SER A 1 533 ? 70.942 14.372 -101.432 1.00 73.25 533 SER A O 1
ATOM 4209 N N . ASN A 1 534 ? 68.905 15.197 -100.996 1.00 67.44 534 ASN A N 1
ATOM 4210 C CA . ASN A 1 534 ? 68.544 15.457 -102.397 1.00 67.44 534 ASN A CA 1
ATOM 4211 C C . ASN A 1 534 ? 69.023 16.826 -102.919 1.00 67.44 534 ASN A C 1
ATOM 4213 O O . ASN A 1 534 ? 68.916 17.081 -104.116 1.00 67.44 534 ASN A O 1
ATOM 4217 N N . ASN A 1 535 ? 69.535 17.701 -102.047 1.00 61.88 535 ASN A N 1
ATOM 4218 C CA . ASN A 1 535 ? 70.084 19.012 -102.411 1.00 61.88 535 ASN A CA 1
ATOM 4219 C C . ASN A 1 535 ? 71.622 19.014 -102.548 1.00 61.88 535 ASN A C 1
ATOM 4221 O O . ASN A 1 535 ? 72.192 20.063 -102.840 1.00 61.88 535 ASN A O 1
ATOM 4225 N N . GLU A 1 536 ? 72.294 17.874 -102.358 1.00 56.00 536 GLU A N 1
ATOM 4226 C CA . GLU A 1 536 ? 73.709 17.680 -102.709 1.00 56.00 536 GLU A CA 1
ATOM 4227 C C . GLU A 1 536 ? 73.840 17.050 -104.111 1.00 56.00 536 GLU A C 1
ATOM 4229 O O . GLU A 1 536 ? 74.209 15.884 -104.245 1.00 56.00 536 GLU A O 1
ATOM 4234 N N . VAL A 1 537 ? 73.527 17.823 -105.161 1.00 44.75 537 VAL A N 1
ATOM 4235 C CA . VAL A 1 537 ? 74.026 17.632 -106.543 1.00 44.75 537 VAL A CA 1
ATOM 4236 C C . VAL A 1 537 ? 74.330 18.989 -107.158 1.00 44.75 537 VAL A C 1
ATOM 4238 O O . VAL A 1 537 ? 73.440 19.869 -107.093 1.00 44.75 537 VAL A O 1
#